Protein AF-A0A3D2CAS6-F1 (afdb_monomer_lite)

Sequence (566 aa):
PSRLSDSPPSNLPFRHQGSADLNLYKLFVEQAYARLRPGGQLGLIVPSSLYTDKGARALRQLLLNACRWRWLYGFENRNKLFDIHRSFKFCVLIAEKGGRTTSIQTAFMRRKLSDWAMCRGLLRYPARTIEAFSPASLSLLELQSTRDLEVLETLHQNGVPLGHSGPDGWALQYARELDTTNDSARFVTRQEAERNGYHPDPYGHWCRSDGASLLPLYEGRMLGALNFSAKAWMQGRGRRAVWQPVSWSDHRIQPQFFLRAADATGPKVHTGPKVAYMRIGSSTNSRTVISTYLRDVPASDSVFYFLPSHAPVETGLALTGVFSTFAYDWAVRTRLGGLNLSEFLMVETPLPRSIPHEMLRLVLALACGGPQFAREWMQLCGPGPTPWRKLWAVTPHERLRLRCMIDAIVASLFGLEKADFAWILKDCDHPCPRLAHQAFCRQLDPKGFWRIDRDKPAVLRQSVLSLAAFEALEACIQRASGQRDQGIARFCAQNHGEGWMIPEHLSLSCLGLQRTQDPRHGTETPSRKEPVRARLGPRFFEWQLEQTAEQSWTECTHHAELLRGR

Secondary structure (DSSP, 8-state):
-PPP-----TT-SSSSS-SS---HHHHHHHHHHHHPPTT-EEEEEEETHHHH-GGGHHHHHHHHHSEEEEEEEEEEGGG-SSSS-TT-EEEEEEEEESS--SEEEEEEEE--HHHHHTTTT-EEEEHHHHHHH-TTT-PPP---SHHHHHHHHHHHHSEEETT--STTS--EEEE--B-TTTTGGGEEEHHHHHHTT-EE-TTS-EE-TTS-EEEEPB-GGG-BTTBTTSEEEEE--GGG-EEEEPPTTS-----SEEEEGGGG-STTS--SEEEEE-SB--TTSS-S--EEEEES--BBTT-EEEEETT--HHHHHHHHHHHTSHHHHHHHHHH--SSB--HHHHTTSEEES---HHHHHHHHHHH--SGGGHHHHHHHT-S-SS-GGGGS--SHHHHHHHHHHHHHHHHHHTT--HHHHHHHTTTTT--HHHHH-HHHHTTS-TTSSTTTTTTS-GGGSHHHHHHHHHHHHHHHHHHTTT-HHHHHHHHHHHHHHT-----SEE-TGGGT--TT--TTS--------EE-GGGS--SS-GGGTSS-HHHHHHHHHHHHHHHHT-

Foldseek 3Di:
DDDDPPPPPPQDFDPQQADDDRDVQLRVLRVVLSPDDAQDKDKDKFFLCCQFPLRNQSVLVCQAQFKQWAEWEKEQQCVCPDPDDRRTMIIITMIGGGDGHQWYFYAYHDHDPVCVVVVPQTDTGGQVVLCQLQVNRSHDFNDRDPLSVVLLCLLSVQFDFQQDPDPLHQQWDKAAFAACPPNVVQKDFPVNLVVVQWDADQLQWTAHPVGWIWFAAQAQLLFAQLANRQWAFDDDDDPPTDIDGDALVRRHHHHRIIGGPVRCDDDRHDFAKWFKWQFFAALLDLFGTTTAIDGRGHYYRRIITIAGDVRDPLSSLQVSLLSNALSQRLQLSRSDSDRGNDPSSRSSGTFRSDDDLLLSLLSCLRNVQGLSCLQVCCVSPNFDQAQVNLSHQRAQQQNLVSSLLSNLLRCVSSVHDLVSLCVSQPLLQEALVQVVDVVNVVVDDSSHNNPACSNDHSLQGSSQQSSVLNVQLVVLCVVVVNPNVSSSVSQCPPPPNVGDHSDQWDFCVVSVHDNHDDPVDDDDDPRDTDGHSVVRDDRDDPVSVPDGSVVSSVSSVVSSVVSVVD

Radius of gyration: 26.31 Å; chains: 1; bounding box: 67×84×74 Å

pLDDT: mean 91.25, std 11.21, range [33.41, 98.88]

Structure (mmCIF, N/CA/C/O backbone):
data_AF-A0A3D2CAS6-F1
#
_entry.id   AF-A0A3D2CAS6-F1
#
loop_
_atom_site.group_PDB
_atom_site.id
_atom_site.type_symbol
_atom_site.label_atom_id
_atom_site.label_alt_id
_atom_site.label_comp_id
_atom_site.label_asym_id
_atom_site.label_entity_id
_atom_site.label_seq_id
_atom_site.pdbx_PDB_ins_code
_atom_site.Cartn_x
_atom_site.Cartn_y
_atom_site.Cartn_z
_atom_site.occupancy
_atom_site.B_iso_or_equiv
_atom_site.auth_seq_id
_atom_site.auth_comp_id
_atom_site.auth_asym_id
_atom_site.auth_atom_id
_atom_site.pdbx_PDB_model_num
ATOM 1 N N . PRO A 1 1 ? -36.286 48.619 26.824 1.00 36.38 1 PRO A N 1
ATOM 2 C CA . PRO A 1 1 ? -36.515 47.592 25.780 1.00 36.38 1 PRO A CA 1
ATOM 3 C C . PRO A 1 1 ? -35.170 47.080 25.242 1.00 36.38 1 PRO A C 1
ATOM 5 O O . PRO A 1 1 ? -34.581 47.651 24.328 1.00 36.38 1 PRO A O 1
ATOM 8 N N . SER A 1 2 ? -34.638 46.073 25.931 1.00 33.41 2 SER A N 1
ATOM 9 C CA . SER A 1 2 ? -33.373 45.399 25.644 1.00 33.41 2 SER A CA 1
ATOM 10 C C . SER A 1 2 ? -33.426 44.678 24.297 1.00 33.41 2 SER A C 1
ATOM 12 O O . SER A 1 2 ? -34.393 43.988 23.980 1.00 33.41 2 SER A O 1
ATOM 14 N N . ARG A 1 3 ? -32.368 44.861 23.501 1.00 37.22 3 ARG A N 1
ATOM 15 C CA . ARG A 1 3 ? -32.155 44.173 22.226 1.00 37.22 3 ARG A CA 1
ATOM 16 C C . ARG A 1 3 ? -31.989 42.672 22.472 1.00 37.22 3 ARG A C 1
ATOM 18 O O . ARG A 1 3 ? -31.190 42.269 23.314 1.00 37.22 3 ARG A O 1
ATOM 25 N N . LEU A 1 4 ? -32.748 41.887 21.713 1.00 42.25 4 LEU A N 1
ATOM 26 C CA . LEU A 1 4 ? -32.604 40.445 21.547 1.00 42.25 4 LEU A CA 1
ATOM 27 C C . LEU A 1 4 ? -31.160 40.110 21.151 1.00 42.25 4 LEU A C 1
ATOM 29 O O . LEU A 1 4 ? -30.659 40.593 20.136 1.00 42.25 4 LEU A O 1
ATOM 33 N N . SER A 1 5 ? -30.491 39.293 21.963 1.00 36.69 5 SER A N 1
ATOM 34 C CA . SER A 1 5 ? -29.281 38.589 21.557 1.00 36.69 5 SER A CA 1
ATOM 35 C C . SER A 1 5 ? -29.696 37.364 20.739 1.00 36.69 5 SER A C 1
ATOM 37 O O . SER A 1 5 ? -30.041 36.326 21.305 1.00 36.69 5 SER A O 1
ATOM 39 N N . ASP A 1 6 ? -29.677 37.475 19.415 1.00 41.06 6 ASP A N 1
ATOM 40 C CA . ASP A 1 6 ? -29.856 36.332 18.516 1.00 41.06 6 ASP A CA 1
ATOM 41 C C . ASP A 1 6 ? -28.564 35.502 18.444 1.00 41.06 6 ASP A C 1
ATOM 43 O O . ASP A 1 6 ? -27.825 35.507 17.461 1.00 41.06 6 ASP A O 1
ATOM 47 N N . SER A 1 7 ? -28.277 34.761 19.512 1.00 39.50 7 SER A N 1
ATOM 48 C CA . SER A 1 7 ? -27.479 33.539 19.434 1.00 39.50 7 SER A CA 1
ATOM 49 C C . SER A 1 7 ? -28.465 32.368 19.406 1.00 39.50 7 SER A C 1
ATOM 51 O O . SER A 1 7 ? -29.198 32.168 20.377 1.00 39.50 7 SER A O 1
ATOM 53 N N . PRO A 1 8 ? -28.540 31.582 18.314 1.00 39.41 8 PRO A N 1
ATOM 54 C CA . PRO A 1 8 ? -29.495 30.486 18.245 1.00 39.41 8 PRO A CA 1
ATOM 55 C C . PRO A 1 8 ? -29.211 29.490 19.380 1.00 39.41 8 PRO A C 1
ATOM 57 O O . PRO A 1 8 ? -28.035 29.211 19.645 1.00 39.41 8 PRO A O 1
ATOM 60 N N . PRO A 1 9 ? -30.240 28.923 20.039 1.00 47.69 9 PRO A N 1
ATOM 61 C CA . PRO A 1 9 ? -30.037 28.018 21.161 1.00 47.69 9 PRO A CA 1
ATOM 62 C C . PRO A 1 9 ? -29.102 26.879 20.747 1.00 47.69 9 PRO A C 1
ATOM 64 O O . PRO A 1 9 ? -29.263 26.271 19.684 1.00 47.69 9 PRO A O 1
ATOM 67 N N . SER A 1 10 ? -28.123 26.578 21.600 1.00 56.66 10 SER A N 1
ATOM 68 C CA . SER A 1 10 ? -27.051 25.592 21.383 1.00 56.66 10 SER A CA 1
ATOM 69 C C . SER A 1 10 ? -27.533 24.137 21.219 1.00 56.66 10 SER A C 1
ATOM 71 O O . SER A 1 10 ? -26.719 23.221 21.169 1.00 56.66 10 SER A O 1
ATOM 73 N N . ASN A 1 11 ? -28.848 23.919 21.118 1.00 60.84 11 ASN A N 1
ATOM 74 C CA . ASN A 1 11 ? -29.529 22.626 21.159 1.00 60.84 11 ASN A CA 1
ATOM 75 C C . ASN A 1 11 ? -30.456 22.373 19.948 1.00 60.84 11 ASN A C 1
ATOM 77 O O . ASN A 1 11 ? -31.238 21.424 19.982 1.00 60.84 11 ASN A O 1
ATOM 81 N N . LEU A 1 12 ? -30.422 23.207 18.899 1.00 71.06 12 LEU A N 1
ATOM 82 C CA . LEU A 1 12 ? -31.196 22.941 17.678 1.00 71.06 12 LEU A CA 1
ATOM 83 C C . LEU A 1 12 ? -30.644 21.693 16.954 1.00 71.06 12 LEU A C 1
ATOM 85 O O . LEU A 1 12 ? -29.450 21.683 16.640 1.00 71.06 12 LEU A O 1
ATOM 89 N N . PRO A 1 13 ? -31.473 20.661 16.690 1.00 75.06 13 PRO A N 1
ATOM 90 C CA . PRO A 1 13 ? -31.034 19.435 16.026 1.00 75.06 13 PRO A CA 1
ATOM 91 C C . PRO A 1 13 ? -30.719 19.653 14.535 1.00 75.06 13 PRO A C 1
ATOM 93 O O . PRO A 1 13 ? -31.057 20.681 13.950 1.00 75.06 13 PRO A O 1
ATOM 96 N N . PHE A 1 14 ? -30.123 18.628 13.922 1.00 82.75 14 PHE A N 1
ATOM 97 C CA . PHE A 1 14 ? -29.818 18.496 12.487 1.00 82.75 14 PHE A CA 1
ATOM 98 C C . PHE A 1 14 ? -28.677 19.375 11.937 1.00 82.75 14 PHE A C 1
ATOM 100 O O . PHE A 1 14 ? -28.626 19.670 10.746 1.00 82.75 14 PHE A O 1
ATOM 107 N N . ARG A 1 15 ? -27.711 19.746 12.781 1.00 81.44 15 ARG A N 1
ATOM 108 C CA . ARG A 1 15 ? -26.482 20.486 12.449 1.00 81.44 15 ARG A CA 1
ATOM 109 C C . ARG A 1 15 ? -25.263 19.589 12.209 1.00 81.44 15 ARG A C 1
ATOM 111 O O . ARG A 1 15 ? -24.269 20.045 11.649 1.00 81.44 15 ARG A O 1
ATOM 118 N N . HIS A 1 16 ? -25.313 18.317 12.605 1.00 79.19 16 HIS A N 1
ATOM 119 C CA . HIS A 1 16 ? -24.159 17.407 12.606 1.00 79.19 16 HIS A CA 1
ATOM 120 C C . HIS A 1 16 ? -24.227 16.308 11.529 1.00 79.19 16 HIS A C 1
ATOM 122 O O . HIS A 1 16 ? -23.574 15.269 11.638 1.00 79.19 16 HIS A O 1
ATOM 128 N N . GLN A 1 17 ? -24.983 16.553 10.456 1.00 75.00 17 GLN A N 1
ATOM 129 C CA . GLN A 1 17 ? -25.288 15.576 9.402 1.00 75.00 17 GLN A CA 1
ATOM 130 C C . GLN A 1 17 ? -24.211 15.453 8.309 1.00 75.00 17 GLN A C 1
ATOM 132 O O . GLN A 1 17 ? -24.213 14.476 7.556 1.00 75.00 17 GLN A O 1
ATOM 137 N N . GLY A 1 18 ? -23.265 16.396 8.243 1.00 69.69 18 GLY A N 1
ATOM 138 C CA . GLY A 1 18 ? -22.235 16.452 7.199 1.00 69.69 18 GLY A CA 1
ATOM 139 C C . GLY A 1 18 ? -22.773 16.915 5.836 1.00 69.69 18 GLY A C 1
ATOM 140 O O . GLY A 1 18 ? -23.964 17.155 5.683 1.00 69.69 18 GLY A O 1
ATOM 141 N N . SER A 1 19 ? -21.883 17.052 4.849 1.00 62.25 19 SER A N 1
ATOM 142 C CA . SER A 1 19 ? -22.183 17.598 3.510 1.00 62.25 19 SER A CA 1
ATOM 143 C C . SER A 1 19 ? -22.492 16.547 2.428 1.00 62.25 19 SER A C 1
ATOM 145 O O . SER A 1 19 ? -22.633 16.898 1.262 1.00 62.25 19 SER A O 1
ATOM 147 N N . ALA A 1 20 ? -22.556 15.264 2.793 1.00 64.31 20 ALA A N 1
ATOM 148 C CA . ALA A 1 20 ? -22.831 14.142 1.885 1.00 64.31 20 ALA A CA 1
ATOM 149 C C . ALA A 1 20 ? -24.268 13.612 2.059 1.00 64.31 20 ALA A C 1
ATOM 151 O O . ALA A 1 20 ? -25.010 14.135 2.890 1.00 64.31 20 ALA A O 1
ATOM 152 N N . ASP A 1 21 ? -24.623 12.538 1.339 1.00 69.19 21 ASP A N 1
ATOM 153 C CA . ASP A 1 21 ? -25.944 11.891 1.380 1.00 69.19 21 ASP A CA 1
ATOM 154 C C . ASP A 1 21 ? -26.545 11.815 2.795 1.00 69.19 21 ASP A C 1
ATOM 156 O O . ASP A 1 21 ? -25.902 11.424 3.790 1.00 69.19 21 ASP A O 1
ATOM 160 N N . LEU A 1 22 ? -27.815 12.213 2.888 1.00 79.12 22 LEU A N 1
ATOM 161 C CA . LEU A 1 22 ? -28.551 12.304 4.140 1.00 79.12 22 LEU A CA 1
ATOM 162 C C . LEU A 1 22 ? -28.952 10.902 4.621 1.00 79.12 22 LEU A C 1
ATOM 164 O O . LEU A 1 22 ? -30.041 10.406 4.354 1.00 79.12 22 LEU A O 1
ATOM 168 N N . ASN A 1 23 ? -28.048 10.241 5.340 1.00 85.44 23 ASN A N 1
ATOM 169 C CA . ASN A 1 23 ? -28.339 8.950 5.953 1.00 85.44 23 ASN A CA 1
ATOM 170 C C . ASN A 1 23 ? -29.124 9.134 7.266 1.00 85.44 23 ASN A C 1
ATOM 172 O O . ASN A 1 23 ? -28.604 9.727 8.215 1.00 85.44 23 ASN A O 1
ATOM 176 N N . LEU A 1 24 ? -30.355 8.608 7.329 1.00 91.06 24 LEU A N 1
ATOM 177 C CA . LEU A 1 24 ? -31.320 8.860 8.410 1.00 91.06 24 LEU A CA 1
ATOM 178 C C . LEU A 1 24 ? -30.787 8.543 9.812 1.00 91.06 24 LEU A C 1
ATOM 180 O O . LEU A 1 24 ? -31.137 9.246 10.756 1.00 91.06 24 LEU A O 1
ATOM 184 N N . TYR A 1 25 ? -29.914 7.540 9.978 1.00 93.06 25 TYR A N 1
ATOM 185 C CA . TYR A 1 25 ? -29.381 7.212 11.310 1.00 93.06 25 TYR A CA 1
ATOM 186 C C . TYR A 1 25 ? -28.674 8.412 11.956 1.00 93.06 25 TYR A C 1
ATOM 188 O O . TYR A 1 25 ? -28.748 8.587 13.171 1.00 93.06 25 TYR A O 1
ATOM 196 N N . LYS A 1 26 ? -28.016 9.260 11.152 1.00 93.50 26 LYS A N 1
ATOM 197 C CA . LYS A 1 26 ? -27.322 10.452 11.643 1.00 93.50 26 LYS A CA 1
ATOM 198 C C . LYS A 1 26 ? -28.324 11.446 12.251 1.00 93.50 26 LYS A C 1
ATOM 200 O O . LYS A 1 26 ? -28.030 12.039 13.289 1.00 93.50 26 LYS A O 1
ATOM 205 N N . LEU A 1 27 ? -29.519 11.580 11.661 1.00 92.81 27 LEU A N 1
ATOM 206 C CA . LEU A 1 27 ? -30.610 12.424 12.171 1.00 92.81 27 LEU A CA 1
ATOM 207 C C . LEU A 1 27 ? -31.126 11.895 13.509 1.00 92.81 27 LEU A C 1
ATOM 209 O O . LEU A 1 27 ? -31.296 12.667 14.447 1.00 92.81 27 LEU A O 1
ATOM 213 N N . PHE A 1 28 ? -31.323 10.579 13.623 1.00 94.31 28 PHE A N 1
ATOM 214 C CA . PHE A 1 28 ? -31.804 9.954 14.857 1.00 94.31 28 PHE A CA 1
ATOM 215 C C . PHE A 1 28 ? -30.814 10.091 16.018 1.00 94.31 28 PHE A C 1
ATOM 217 O O . PHE A 1 28 ? -31.233 10.405 17.131 1.00 94.31 28 PHE A O 1
ATOM 224 N N . VAL A 1 29 ? -29.510 9.902 15.778 1.00 95.25 29 VAL A N 1
ATOM 225 C CA . VAL A 1 29 ? -28.492 10.073 16.832 1.00 95.25 29 VAL A CA 1
ATOM 226 C C . VAL A 1 29 ? -28.453 11.521 17.315 1.00 95.25 29 VAL A C 1
ATOM 228 O O . VAL A 1 29 ? -28.446 11.768 18.521 1.00 95.25 29 VAL A O 1
ATOM 231 N N . GLU A 1 30 ? -28.460 12.482 16.392 1.00 94.69 30 GLU A N 1
ATOM 232 C CA . GLU A 1 30 ? -28.442 13.896 16.757 1.00 94.69 30 GLU A CA 1
ATOM 233 C C . GLU A 1 30 ? -29.726 14.320 17.484 1.00 94.69 30 GLU A C 1
ATOM 235 O O . GLU A 1 30 ? -29.661 15.016 18.496 1.00 94.69 30 GLU A O 1
ATOM 240 N N . GLN A 1 31 ? -30.888 13.849 17.027 1.00 94.62 31 GLN A N 1
ATOM 241 C CA . GLN A 1 31 ? -32.163 14.127 17.680 1.00 94.62 31 GLN A CA 1
ATOM 242 C C . GLN A 1 31 ? -32.217 13.539 19.094 1.00 94.62 31 GLN A C 1
ATOM 244 O O . GLN A 1 31 ? -32.688 14.207 20.017 1.00 94.62 31 GLN A O 1
ATOM 249 N N . ALA A 1 32 ? -31.707 12.319 19.289 1.00 95.31 32 ALA A N 1
ATOM 250 C CA . ALA A 1 32 ? -31.596 11.719 20.614 1.00 95.31 32 ALA A CA 1
ATOM 251 C C . ALA A 1 32 ? -30.722 12.586 21.533 1.00 95.31 32 ALA A C 1
ATOM 253 O O . ALA A 1 32 ? -31.143 12.919 22.637 1.00 95.31 32 ALA A O 1
ATOM 254 N N . TYR A 1 33 ? -29.555 13.034 21.058 1.00 95.56 33 TYR A N 1
ATOM 255 C CA . TYR A 1 33 ? -28.693 13.949 21.810 1.00 95.56 33 TYR A CA 1
ATOM 256 C C . TYR A 1 33 ? -29.391 15.276 22.157 1.00 95.56 33 TYR A C 1
ATOM 258 O O . TYR A 1 33 ? -29.322 15.738 23.301 1.00 95.56 33 TYR A O 1
ATOM 266 N N . ALA A 1 34 ? -30.084 15.895 21.198 1.00 94.44 34 ALA A N 1
ATOM 267 C CA . ALA A 1 34 ? -30.767 17.173 21.398 1.00 94.44 34 ALA A CA 1
ATOM 268 C C . ALA A 1 34 ? -31.857 17.080 22.480 1.00 94.44 34 ALA A C 1
ATOM 270 O O . ALA A 1 34 ? -31.980 17.978 23.313 1.00 94.44 34 ALA A O 1
ATOM 271 N N . ARG A 1 35 ? -32.592 15.960 22.523 1.00 95.06 35 ARG A N 1
ATOM 272 C CA . ARG A 1 35 ? -33.677 15.713 23.488 1.00 95.06 35 ARG A CA 1
ATOM 273 C C . ARG A 1 35 ? -33.204 15.410 24.909 1.00 95.06 35 ARG A C 1
ATOM 275 O O . ARG A 1 35 ? -33.990 15.555 25.842 1.00 95.06 35 ARG A O 1
ATOM 282 N N . LEU A 1 36 ? -31.951 15.003 25.101 1.00 96.12 36 LEU A N 1
ATOM 283 C CA . LEU A 1 36 ? -31.423 14.729 26.435 1.00 96.12 36 LEU A CA 1
ATOM 284 C C . LEU A 1 36 ? -31.196 16.016 27.240 1.00 96.12 36 LEU A C 1
ATOM 286 O O . LEU A 1 36 ? -30.653 17.007 26.736 1.00 96.12 36 LEU A O 1
ATOM 290 N N . ARG A 1 37 ? -31.523 15.956 28.537 1.00 95.25 37 ARG A N 1
ATOM 291 C CA . ARG A 1 37 ? -30.984 16.881 29.547 1.00 95.25 37 ARG A CA 1
ATOM 292 C C . ARG A 1 37 ? -29.480 16.622 29.765 1.00 95.25 37 ARG A C 1
ATOM 294 O O . ARG A 1 37 ? -29.030 15.504 29.500 1.00 95.25 37 ARG A O 1
ATOM 301 N N . PRO A 1 38 ? -28.693 17.592 30.265 1.00 95.31 38 PRO A N 1
ATOM 302 C CA . PRO A 1 38 ? -27.325 17.331 30.724 1.00 95.31 38 PRO A CA 1
ATOM 303 C C . PRO A 1 38 ? -27.273 16.153 31.714 1.00 95.31 38 PRO A C 1
ATOM 305 O O . PRO A 1 38 ? -28.147 16.033 32.571 1.00 95.31 38 PRO A O 1
ATOM 308 N N . GLY A 1 39 ? -26.300 15.251 31.559 1.00 96.00 39 GLY A N 1
ATOM 309 C CA . GLY A 1 39 ? -26.202 13.995 32.319 1.00 96.00 39 GLY A CA 1
ATOM 310 C C . GLY A 1 39 ? -27.178 12.892 31.879 1.00 96.00 39 GLY A C 1
ATOM 311 O O . GLY A 1 39 ? -27.105 11.772 32.377 1.00 96.00 39 GLY A O 1
ATOM 312 N N . GLY A 1 40 ? -28.092 13.171 30.943 1.00 97.50 40 GLY A N 1
ATOM 313 C CA . GLY A 1 40 ? -28.930 12.153 30.313 1.00 97.50 40 GLY A CA 1
ATOM 314 C C . GLY A 1 40 ? -28.112 11.223 29.413 1.00 97.50 40 GLY A C 1
ATOM 315 O O . GLY A 1 40 ? -27.091 11.631 28.860 1.00 97.50 40 GLY A O 1
ATOM 316 N N . GLN A 1 41 ? -28.563 9.981 29.240 1.00 97.06 41 GLN A N 1
ATOM 317 C CA . GLN A 1 41 ? -27.864 8.964 28.449 1.00 97.06 41 GLN A CA 1
ATOM 318 C C . GLN A 1 41 ? -28.677 8.547 27.222 1.00 97.06 41 GLN A C 1
ATOM 320 O O . GLN A 1 41 ? -29.898 8.428 27.295 1.00 97.06 41 GLN A O 1
ATOM 325 N N . LEU A 1 42 ? -27.989 8.298 26.107 1.00 96.12 42 LEU A N 1
ATOM 326 C CA . LEU A 1 42 ? -28.545 7.646 24.923 1.00 96.12 42 LEU A CA 1
ATOM 327 C C . LEU A 1 42 ? -27.882 6.286 24.708 1.00 96.12 42 LEU A C 1
ATOM 329 O O . LEU A 1 42 ? -26.669 6.140 24.871 1.00 96.12 42 LEU A O 1
ATOM 333 N N . GLY A 1 43 ? -28.696 5.314 24.307 1.00 97.12 43 GLY A N 1
ATOM 334 C CA . GLY A 1 43 ? -28.284 3.994 23.849 1.00 97.12 43 GLY A CA 1
ATOM 335 C C . GLY A 1 43 ? -28.963 3.708 22.515 1.00 97.12 43 GLY A C 1
ATOM 336 O O . GLY A 1 43 ? -30.188 3.665 22.468 1.00 97.12 43 GLY A O 1
ATOM 337 N N . LEU A 1 44 ? -28.200 3.561 21.432 1.00 97.31 44 LEU A N 1
ATOM 338 C CA . LEU A 1 44 ? -28.746 3.376 20.083 1.00 97.31 44 LEU A CA 1
ATOM 339 C C . LEU A 1 44 ? -28.015 2.263 19.334 1.00 97.31 44 LEU A C 1
ATOM 341 O O . LEU A 1 44 ? -26.798 2.125 19.451 1.00 97.31 44 LEU A O 1
ATOM 345 N N . ILE A 1 45 ? -28.755 1.514 18.515 1.00 96.81 45 ILE A N 1
ATOM 346 C CA . ILE A 1 45 ? -28.190 0.614 17.505 1.00 96.81 45 ILE A CA 1
ATOM 347 C C . ILE A 1 45 ? -28.214 1.347 16.168 1.00 96.81 45 ILE A C 1
ATOM 349 O O . ILE A 1 45 ? -29.279 1.753 15.705 1.00 96.81 45 ILE A O 1
ATOM 353 N N . VAL A 1 46 ? -27.049 1.530 15.550 1.00 96.44 46 VAL A N 1
ATOM 354 C CA . VAL A 1 46 ? -26.907 2.283 14.294 1.00 96.44 46 VAL A CA 1
ATOM 355 C C . VAL A 1 46 ? -25.949 1.588 13.324 1.00 96.44 46 VAL A C 1
ATOM 357 O O . VAL A 1 46 ? -25.162 0.741 13.745 1.00 96.44 46 VAL A O 1
ATOM 360 N N . PRO A 1 47 ? -25.975 1.911 12.020 1.00 95.06 47 PRO A N 1
ATOM 361 C CA . PRO A 1 47 ? -24.997 1.397 11.063 1.00 95.06 47 PRO A CA 1
ATOM 362 C C . PRO A 1 47 ? -23.547 1.727 11.449 1.00 95.06 47 PRO A C 1
ATOM 364 O O . PRO A 1 47 ? -23.262 2.787 12.013 1.00 95.06 47 PRO A O 1
ATOM 367 N N . SER A 1 48 ? -22.602 0.861 11.060 1.00 93.56 48 SER A N 1
ATOM 368 C CA . SER A 1 48 ? -21.160 1.075 11.289 1.00 93.56 48 SER A CA 1
ATOM 369 C C . SER A 1 48 ? -20.609 2.350 10.647 1.00 93.56 48 SER A C 1
ATOM 371 O O . SER A 1 48 ? -19.552 2.842 11.048 1.00 93.56 48 SER A O 1
ATOM 373 N N . SER A 1 49 ? -21.333 2.904 9.672 1.00 91.25 49 SER A N 1
ATOM 374 C CA . SER A 1 49 ? -21.082 4.214 9.071 1.00 91.25 49 SER A CA 1
ATOM 375 C C . SER A 1 49 ? -20.862 5.319 10.107 1.00 91.25 49 SER A C 1
ATOM 377 O O . SER A 1 49 ? -20.093 6.238 9.840 1.00 91.25 49 SER A O 1
ATOM 379 N N . LEU A 1 50 ? -21.447 5.218 11.316 1.00 94.44 50 LEU A N 1
ATOM 380 C CA . LEU A 1 50 ? -21.177 6.148 12.421 1.00 94.44 50 LEU A CA 1
ATOM 381 C C . LEU A 1 50 ? -19.677 6.284 12.716 1.00 94.44 50 LEU A C 1
ATOM 383 O O . LEU A 1 50 ? -19.205 7.394 12.946 1.00 94.44 50 LEU A O 1
ATOM 387 N N . TYR A 1 51 ? -18.940 5.171 12.737 1.00 93.44 51 TYR A N 1
ATOM 388 C CA . TYR A 1 51 ? -17.539 5.157 13.147 1.00 93.44 51 TYR A CA 1
ATOM 389 C C . TYR A 1 51 ? -16.548 5.089 11.978 1.00 93.44 51 TYR A C 1
ATOM 391 O O . TYR A 1 51 ? -15.378 5.400 12.192 1.00 93.44 51 TYR A O 1
ATOM 399 N N . THR A 1 52 ? -17.002 4.793 10.754 1.00 89.81 52 THR A N 1
ATOM 400 C CA . THR A 1 52 ? -16.147 4.606 9.560 1.00 89.81 52 THR A CA 1
ATOM 401 C C . THR A 1 52 ? -16.273 5.704 8.504 1.00 89.81 52 THR A C 1
ATOM 403 O O . THR A 1 52 ? -15.260 6.120 7.947 1.00 89.81 52 THR A O 1
ATOM 406 N N . ASP A 1 53 ? -17.471 6.219 8.227 1.00 88.62 53 ASP A N 1
ATOM 407 C CA . ASP A 1 53 ? -17.683 7.054 7.040 1.00 88.62 53 ASP A CA 1
ATOM 408 C C . ASP A 1 53 ? -17.261 8.508 7.268 1.00 88.62 53 ASP A C 1
ATOM 410 O O . ASP A 1 53 ? -17.542 9.104 8.309 1.00 88.62 53 ASP A O 1
ATOM 414 N N . LYS A 1 54 ? -16.654 9.144 6.256 1.00 87.31 54 LYS A N 1
ATOM 415 C CA . LYS A 1 54 ? -16.291 10.576 6.304 1.00 87.31 54 LYS A CA 1
ATOM 416 C C . LYS A 1 54 ? -17.499 11.470 6.627 1.00 87.31 54 LYS A C 1
ATOM 418 O O . LYS A 1 54 ? -17.369 12.430 7.383 1.00 87.31 54 LYS A O 1
ATOM 423 N N . GLY A 1 55 ? -18.681 11.124 6.111 1.00 89.12 55 GLY A N 1
ATOM 424 C CA . GLY A 1 55 ? -19.921 11.879 6.319 1.00 89.12 55 GLY A CA 1
ATOM 425 C C . GLY A 1 55 ? -20.401 11.947 7.776 1.00 89.12 55 GLY A C 1
ATOM 426 O O . GLY A 1 55 ? -21.184 12.831 8.103 1.00 89.12 55 GLY A O 1
ATOM 427 N N . ALA A 1 56 ? -19.918 11.069 8.663 1.00 92.25 56 ALA A N 1
ATOM 428 C CA . ALA A 1 56 ? -20.273 11.062 10.085 1.00 92.25 56 ALA A CA 1
ATOM 429 C C . ALA A 1 56 ? -19.333 11.913 10.963 1.00 92.25 56 ALA A C 1
ATOM 431 O O . ALA A 1 56 ? -19.502 11.958 12.182 1.00 92.25 56 ALA A O 1
ATOM 432 N N . ARG A 1 57 ? -18.344 12.605 10.375 1.00 93.75 57 ARG A N 1
ATOM 433 C CA . ARG A 1 57 ? -17.328 13.383 11.108 1.00 93.75 57 ARG A CA 1
ATOM 434 C C . ARG A 1 57 ? -17.928 14.339 12.144 1.00 93.75 57 ARG A C 1
ATOM 436 O O . ARG A 1 57 ? -17.494 14.332 13.291 1.00 93.75 57 ARG A O 1
ATOM 443 N N . ALA A 1 58 ? -18.896 15.167 11.748 1.00 93.94 58 ALA A N 1
ATOM 444 C CA . ALA A 1 58 ? -19.481 16.174 12.638 1.00 93.94 58 ALA A CA 1
ATOM 445 C C . ALA A 1 58 ? -20.182 15.533 13.847 1.00 93.94 58 ALA A C 1
ATOM 447 O O . ALA A 1 58 ? -20.048 16.017 14.969 1.00 93.94 58 ALA A O 1
ATOM 448 N N . LEU A 1 59 ? -20.852 14.401 13.631 1.00 94.75 59 LEU A N 1
ATOM 449 C CA . LEU A 1 59 ? -21.486 13.627 14.691 1.00 94.75 59 LEU A CA 1
ATOM 450 C C . LEU A 1 59 ? -20.455 12.999 15.640 1.00 94.75 59 LEU A C 1
ATOM 452 O O . LEU A 1 59 ? -20.627 13.043 16.855 1.00 94.75 59 LEU A O 1
ATOM 456 N N . ARG A 1 60 ? -19.341 12.474 15.113 1.00 96.62 60 ARG A N 1
ATOM 457 C CA . ARG A 1 60 ? -18.229 11.989 15.948 1.00 96.62 60 ARG A CA 1
ATOM 458 C C . ARG A 1 60 ? -17.616 13.114 16.778 1.00 96.62 60 ARG A C 1
ATOM 460 O O . ARG A 1 60 ? -17.363 12.913 17.958 1.00 96.62 60 ARG A O 1
ATOM 467 N N . GLN A 1 61 ? -17.453 14.307 16.206 1.00 96.69 61 GLN A N 1
ATOM 468 C CA . GLN A 1 61 ? -16.969 15.471 16.951 1.00 96.69 61 GLN A CA 1
ATOM 469 C C . GLN A 1 61 ? -17.900 15.835 18.116 1.00 96.69 61 GLN A C 1
ATOM 471 O O . GLN A 1 61 ? -17.413 16.091 19.215 1.00 96.69 61 GLN A O 1
ATOM 476 N N . LEU A 1 62 ? -19.221 15.826 17.894 1.00 96.19 62 LEU A N 1
ATOM 477 C CA . LEU A 1 62 ? -20.221 16.045 18.944 1.00 96.19 62 LEU A CA 1
ATOM 478 C C . LEU A 1 62 ? -20.068 15.020 20.079 1.00 96.19 62 LEU A C 1
ATOM 480 O O . LEU A 1 62 ? -19.986 15.394 21.250 1.00 96.19 62 LEU A O 1
ATOM 484 N N . LEU A 1 63 ? -19.985 13.733 19.731 1.00 97.19 63 LEU A N 1
ATOM 485 C CA . LEU A 1 63 ? -19.828 12.651 20.705 1.00 97.19 63 LEU A CA 1
ATOM 486 C C . LEU A 1 63 ? -18.501 12.749 21.475 1.00 97.19 63 LEU A C 1
ATOM 488 O O . LEU A 1 63 ? -18.457 12.463 22.668 1.00 97.19 63 LEU A O 1
ATOM 492 N N . LEU A 1 64 ? -17.421 13.184 20.827 1.00 97.38 64 LEU A N 1
ATOM 493 C CA . LEU A 1 64 ? -16.118 13.330 21.472 1.00 97.38 64 LEU A CA 1
ATOM 494 C C . LEU A 1 64 ? -16.054 14.555 22.396 1.00 97.38 64 LEU A C 1
ATOM 496 O O . LEU A 1 64 ? -15.552 14.452 23.515 1.00 97.38 64 LEU A O 1
ATOM 500 N N . ASN A 1 65 ? -16.587 15.699 21.962 1.00 97.31 65 ASN A N 1
ATOM 501 C CA . ASN A 1 65 ? -16.370 16.979 22.645 1.00 97.31 65 ASN A CA 1
ATOM 502 C C . ASN A 1 65 ? -17.461 17.360 23.643 1.00 97.31 65 ASN A C 1
ATOM 504 O O . ASN A 1 65 ? -17.185 18.146 24.542 1.00 97.31 65 ASN A O 1
ATOM 508 N N . ALA A 1 66 ? -18.681 16.855 23.459 1.00 96.75 66 ALA A N 1
ATOM 509 C CA . ALA A 1 66 ? -19.855 17.278 24.222 1.00 96.75 66 ALA A CA 1
ATOM 510 C C . ALA A 1 66 ? -20.622 16.103 24.848 1.00 96.75 66 ALA A C 1
ATOM 512 O O . ALA A 1 66 ? -21.768 16.264 25.284 1.00 96.75 66 ALA A O 1
ATOM 513 N N . CYS A 1 67 ? -20.004 14.920 24.871 1.00 97.75 67 CYS A N 1
ATOM 514 C CA . CYS A 1 67 ? -20.510 13.738 25.553 1.00 97.75 67 CYS A CA 1
ATOM 515 C C . CYS A 1 67 ? -19.388 13.032 26.319 1.00 97.75 67 CYS A C 1
ATOM 517 O O . CYS A 1 67 ? -18.203 13.200 26.026 1.00 97.75 67 CYS A O 1
ATOM 519 N N . ARG A 1 68 ? -19.784 12.143 27.230 1.00 98.19 68 ARG A N 1
ATOM 520 C CA . ARG A 1 68 ? -18.975 11.000 27.659 1.00 98.19 68 ARG A CA 1
ATOM 521 C C . ARG A 1 68 ? -19.418 9.787 26.843 1.00 98.19 68 ARG A C 1
ATOM 523 O O . ARG A 1 68 ? -20.369 9.096 27.210 1.00 98.19 68 ARG A O 1
ATOM 530 N N . TRP A 1 69 ? -18.768 9.548 25.708 1.00 97.81 69 TRP A N 1
ATOM 531 C CA . TRP A 1 69 ? -19.007 8.378 24.865 1.00 97.81 69 TRP A CA 1
ATOM 532 C C . TRP A 1 69 ? -18.412 7.141 25.543 1.00 97.81 69 TRP A C 1
ATOM 534 O O . TRP A 1 69 ? -17.201 6.945 25.573 1.00 97.81 69 TRP A O 1
ATOM 544 N N . ARG A 1 70 ? -19.278 6.317 26.143 1.00 96.69 70 ARG A N 1
ATOM 545 C CA . ARG A 1 70 ? -18.863 5.190 26.988 1.00 96.69 70 ARG A CA 1
ATOM 546 C C . ARG A 1 70 ? -18.601 3.934 26.171 1.00 96.69 70 ARG A C 1
ATOM 548 O O . ARG A 1 70 ? -17.572 3.305 26.388 1.00 96.69 70 ARG A O 1
ATOM 555 N N . TRP A 1 71 ? -19.497 3.589 25.242 1.00 96.31 71 TRP A N 1
ATOM 556 C CA . TRP A 1 71 ? -19.406 2.348 24.468 1.00 96.31 71 TRP A CA 1
ATOM 557 C C . TRP A 1 71 ? -19.592 2.561 22.971 1.00 96.31 71 TRP A C 1
ATOM 559 O O . TRP A 1 71 ? -20.492 3.286 22.535 1.00 96.31 71 TRP A O 1
ATOM 569 N N . LEU A 1 72 ? -18.771 1.858 22.196 1.00 96.75 72 LEU A N 1
ATOM 570 C CA . LEU A 1 72 ? -18.970 1.623 20.773 1.00 96.75 72 LEU A CA 1
ATOM 571 C C . LEU A 1 72 ? -18.676 0.158 20.462 1.00 96.75 72 LEU A C 1
ATOM 573 O O . LEU A 1 72 ? -17.521 -0.254 20.424 1.00 96.75 72 LEU A O 1
ATOM 577 N N . TYR A 1 73 ? -19.710 -0.629 20.196 1.00 95.75 73 TYR A N 1
ATOM 578 C CA . TYR A 1 73 ? -19.536 -2.068 20.012 1.00 95.75 73 TYR A CA 1
ATOM 579 C C . TYR A 1 73 ? -20.094 -2.530 18.685 1.00 95.75 73 TYR A C 1
ATOM 581 O O . TYR A 1 73 ? -21.305 -2.539 18.476 1.00 95.75 73 TYR A O 1
ATOM 589 N N . GLY A 1 74 ? -19.183 -2.856 17.775 1.00 94.56 74 GLY A N 1
ATOM 590 C CA . GLY A 1 74 ? -19.443 -3.208 16.392 1.00 94.56 74 GLY A CA 1
ATOM 591 C C . GLY A 1 74 ? -19.693 -4.700 16.194 1.00 94.56 74 GLY A C 1
ATOM 592 O O . GLY A 1 74 ? -18.869 -5.551 16.544 1.00 94.56 74 GLY A O 1
ATOM 593 N N . PHE A 1 75 ? -20.807 -4.997 15.536 1.00 93.62 75 PHE A N 1
ATOM 594 C CA . PHE A 1 75 ? -21.197 -6.321 15.086 1.00 93.62 75 PHE A CA 1
ATOM 595 C C . PHE A 1 75 ? -21.081 -6.450 13.567 1.00 93.62 75 PHE A C 1
ATOM 597 O O . PHE A 1 75 ? -21.394 -5.530 12.812 1.00 93.62 75 PHE A O 1
ATOM 604 N N . GLU A 1 76 ? -20.691 -7.640 13.119 1.00 92.25 76 GLU A N 1
ATOM 605 C CA . GLU A 1 76 ? -20.892 -8.113 11.750 1.00 92.25 76 GLU A CA 1
ATOM 606 C C . GLU A 1 76 ? -22.129 -9.022 11.740 1.00 92.25 76 GLU A C 1
ATOM 608 O O . GLU A 1 76 ? -22.176 -10.006 12.484 1.00 92.25 76 GLU A O 1
ATOM 613 N N . ASN A 1 77 ? -23.110 -8.756 10.870 1.00 93.00 77 ASN A N 1
ATOM 614 C CA . ASN A 1 77 ? -24.374 -9.503 10.812 1.00 93.00 77 ASN A CA 1
ATOM 615 C C . ASN A 1 77 ? -24.247 -10.929 10.228 1.00 93.00 77 ASN A C 1
ATOM 617 O O . ASN A 1 77 ? -25.182 -11.483 9.649 1.00 93.00 77 ASN A O 1
ATOM 621 N N . ARG A 1 78 ? -23.081 -11.565 10.364 1.00 89.19 78 ARG A N 1
ATOM 622 C CA . ARG A 1 78 ? -22.780 -12.864 9.755 1.00 89.19 78 ARG A CA 1
ATOM 623 C C . ARG A 1 78 ? -23.687 -13.979 10.271 1.00 89.19 78 ARG A C 1
ATOM 625 O O . ARG A 1 78 ? -24.019 -14.884 9.512 1.00 89.19 78 ARG A O 1
ATOM 632 N N . ASN A 1 79 ? -24.089 -13.883 11.536 1.00 91.25 79 ASN A N 1
ATOM 633 C CA . ASN A 1 79 ? -24.99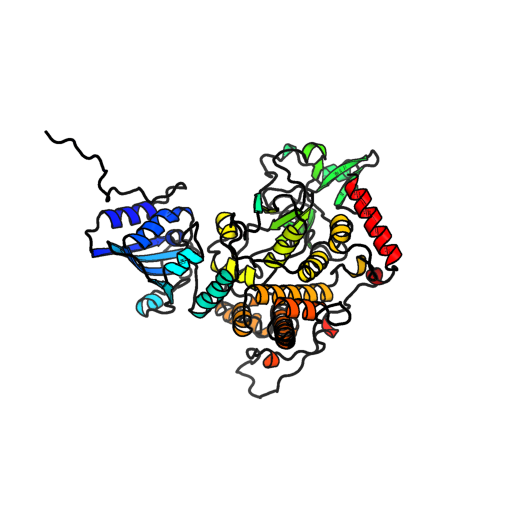8 -14.820 12.195 1.00 91.25 79 ASN A CA 1
ATOM 634 C C . ASN A 1 79 ? -26.477 -14.412 12.062 1.00 91.25 79 ASN A C 1
ATOM 636 O O . ASN A 1 79 ? -27.306 -14.995 12.747 1.00 91.25 79 ASN A O 1
ATOM 640 N N . LYS A 1 80 ? -26.798 -13.417 11.216 1.00 92.31 80 LYS A N 1
ATOM 641 C CA . LYS A 1 80 ? -28.155 -12.883 11.017 1.00 92.31 80 LYS A CA 1
ATOM 642 C C . LYS A 1 80 ? -28.862 -12.510 12.331 1.00 92.31 80 LYS A C 1
ATOM 644 O O . LYS A 1 80 ? -29.975 -12.948 12.590 1.00 92.31 80 LYS A O 1
ATOM 649 N N . LEU A 1 81 ? -28.208 -11.687 13.158 1.00 91.56 81 LEU A N 1
ATOM 650 C CA . LEU A 1 81 ? -28.850 -11.084 14.338 1.00 91.56 81 LEU A CA 1
ATOM 651 C C . LEU A 1 81 ? -30.050 -10.215 13.932 1.00 91.56 81 LEU A C 1
ATOM 653 O O . LEU A 1 81 ? -31.030 -10.135 14.662 1.00 91.56 81 LEU A O 1
ATOM 657 N N . PHE A 1 82 ? -29.965 -9.606 12.750 1.00 93.38 82 PHE A N 1
ATOM 658 C CA . PHE A 1 82 ? -31.077 -8.972 12.052 1.00 93.38 82 PHE A CA 1
ATOM 659 C C . PHE A 1 82 ? -31.285 -9.642 10.690 1.00 93.38 82 PHE A C 1
ATOM 661 O O . PHE A 1 82 ? -30.315 -10.105 10.075 1.00 93.38 82 PHE A O 1
ATOM 668 N N . ASP A 1 83 ? -32.521 -9.633 10.183 1.00 94.31 83 ASP A N 1
ATOM 669 C CA . ASP A 1 83 ? -32.853 -10.130 8.840 1.00 94.31 83 ASP A CA 1
ATOM 670 C C . ASP A 1 83 ? -32.487 -9.112 7.745 1.00 94.31 83 ASP A C 1
ATOM 672 O O . ASP A 1 83 ? -33.313 -8.537 7.046 1.00 94.31 83 ASP A O 1
ATOM 676 N N . ILE A 1 84 ? -31.190 -8.830 7.657 1.00 92.62 84 ILE A N 1
ATOM 677 C CA . ILE A 1 84 ? -30.560 -7.945 6.676 1.00 92.62 84 ILE A CA 1
ATOM 678 C C . ILE A 1 84 ? -29.329 -8.643 6.094 1.00 92.62 84 ILE A C 1
ATOM 680 O O . ILE A 1 84 ? -28.943 -9.739 6.514 1.00 92.62 84 ILE A O 1
ATOM 684 N N . HIS A 1 85 ? -28.661 -8.004 5.131 1.00 91.06 85 HIS A N 1
ATOM 685 C CA . HIS A 1 85 ? -27.490 -8.589 4.483 1.00 91.06 85 HIS A CA 1
ATOM 686 C C . HIS A 1 85 ? -26.430 -9.050 5.507 1.00 91.06 85 HIS A C 1
ATOM 688 O O . HIS A 1 85 ? -26.043 -8.306 6.407 1.00 91.06 85 HIS A O 1
ATOM 694 N N . ARG A 1 86 ? -25.917 -10.280 5.359 1.00 90.94 86 ARG A N 1
ATOM 695 C CA . ARG A 1 86 ? -25.005 -10.920 6.336 1.00 90.94 86 ARG A CA 1
ATOM 696 C C . ARG A 1 86 ? -23.687 -10.171 6.568 1.00 90.94 86 ARG A C 1
ATOM 698 O O . ARG A 1 86 ? -23.027 -10.367 7.578 1.00 90.94 86 ARG A O 1
ATOM 705 N N . SER A 1 87 ? -23.268 -9.366 5.596 1.00 85.56 87 SER A N 1
ATOM 706 C CA . SER A 1 87 ? -22.042 -8.560 5.679 1.00 85.56 87 SER A CA 1
ATOM 707 C C . SER A 1 87 ? -22.310 -7.138 6.166 1.00 85.56 87 SER A C 1
ATOM 709 O O . SER A 1 87 ? -21.375 -6.349 6.250 1.00 85.56 87 SER A O 1
ATOM 711 N N . PHE A 1 88 ? -23.571 -6.793 6.446 1.00 90.44 88 PHE A N 1
ATOM 712 C CA . PHE A 1 88 ? -23.907 -5.505 7.029 1.00 90.44 88 PHE A CA 1
ATOM 713 C C . PHE A 1 88 ? -23.309 -5.410 8.433 1.00 90.44 88 PHE A C 1
ATOM 715 O O . PHE A 1 88 ? -23.342 -6.377 9.202 1.00 90.44 88 PHE A O 1
ATOM 722 N N . LYS A 1 89 ? -22.754 -4.245 8.757 1.00 93.38 89 LYS A N 1
ATOM 723 C CA . LYS A 1 89 ? -22.163 -3.960 10.059 1.00 93.38 89 LYS A CA 1
ATOM 724 C C . LYS A 1 89 ? -22.975 -2.880 10.763 1.00 93.38 89 LYS A C 1
ATOM 726 O O . LYS A 1 89 ? -23.383 -1.889 10.160 1.00 93.38 89 LYS A O 1
ATOM 731 N N . PHE A 1 90 ? -23.188 -3.073 12.053 1.00 95.12 90 PHE A N 1
ATOM 732 C CA . PHE A 1 90 ? -23.902 -2.141 12.920 1.00 95.12 90 PHE A CA 1
ATOM 733 C C . PHE A 1 90 ? -23.181 -2.052 14.259 1.00 95.12 90 PHE A C 1
ATOM 735 O O . PHE A 1 90 ? -22.340 -2.893 14.571 1.00 95.12 90 PHE A O 1
ATOM 742 N N . CYS A 1 91 ? -23.480 -1.038 15.056 1.00 95.50 91 CYS A N 1
ATOM 743 C CA . CYS A 1 91 ? -22.887 -0.877 16.367 1.00 95.50 91 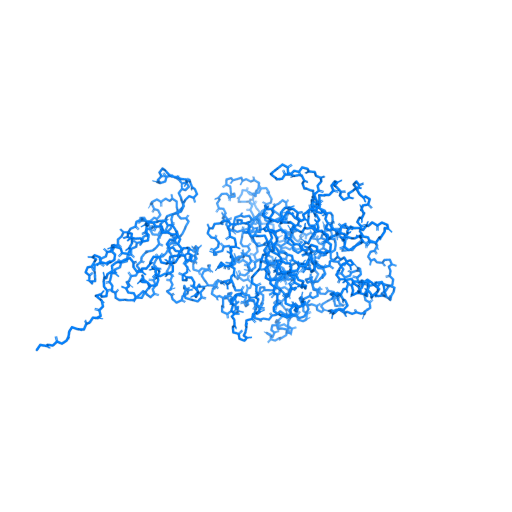CYS A CA 1
ATOM 744 C C . CYS A 1 91 ? -23.888 -0.408 17.415 1.00 95.50 91 CYS A C 1
ATOM 746 O O . CYS A 1 91 ? -24.872 0.264 17.111 1.00 95.50 91 CYS A O 1
ATOM 748 N N . VAL A 1 92 ? -23.591 -0.764 18.662 1.00 95.81 92 VAL A N 1
ATOM 749 C CA . VAL A 1 92 ? -24.228 -0.198 19.849 1.00 95.81 92 VAL A CA 1
ATOM 750 C C . VAL A 1 92 ? -23.433 1.037 20.268 1.00 95.81 92 VAL A C 1
ATOM 752 O O . VAL A 1 92 ? -22.236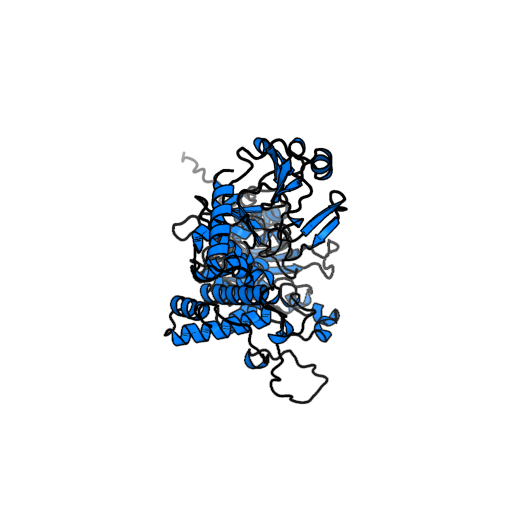 0.936 20.547 1.00 95.81 92 VAL A O 1
ATOM 755 N N . LEU A 1 93 ? -24.098 2.188 20.301 1.00 97.56 93 LEU A N 1
ATOM 756 C CA . LEU A 1 93 ? -23.599 3.468 20.800 1.00 97.56 93 LEU A CA 1
ATOM 757 C C . LEU A 1 93 ? -24.200 3.724 22.182 1.00 97.56 93 LEU A C 1
ATOM 759 O O . LEU A 1 93 ? -25.421 3.776 22.298 1.00 97.56 93 LEU A O 1
ATOM 763 N N . ILE A 1 94 ? -23.362 3.946 23.198 1.00 97.69 94 ILE A N 1
ATOM 764 C CA . ILE A 1 94 ? -23.805 4.451 24.507 1.00 97.69 94 ILE A CA 1
ATOM 765 C C . ILE A 1 94 ? -23.020 5.711 24.848 1.00 97.69 94 ILE A C 1
ATOM 767 O O . ILE A 1 94 ? -21.789 5.670 24.949 1.00 97.69 94 ILE A O 1
ATOM 771 N N . ALA A 1 95 ? -23.726 6.818 25.063 1.00 98.12 95 ALA A N 1
ATOM 772 C CA . ALA A 1 95 ? -23.128 8.101 25.409 1.00 98.12 95 ALA A CA 1
ATOM 773 C C . ALA A 1 95 ? -23.979 8.870 26.427 1.00 98.12 95 ALA A C 1
ATOM 775 O O . ALA A 1 95 ? -25.205 8.810 26.406 1.00 98.12 95 ALA A O 1
ATOM 776 N N . GLU A 1 96 ? -23.314 9.610 27.307 1.00 98.25 96 GLU A N 1
ATOM 777 C CA . GLU A 1 96 ? -23.936 10.544 28.248 1.00 98.25 96 GLU A CA 1
ATOM 778 C C . GLU A 1 96 ? -23.730 11.978 27.759 1.00 98.25 96 GLU A C 1
ATOM 780 O O . GLU A 1 96 ? -22.614 12.337 27.383 1.00 98.25 96 GLU A O 1
ATOM 785 N N . LYS A 1 97 ? -24.782 12.801 27.755 1.00 97.75 97 LYS A N 1
ATOM 786 C CA . LYS A 1 97 ? -24.713 14.202 27.326 1.00 97.75 97 LYS A CA 1
ATOM 787 C C . LYS A 1 97 ? -23.959 15.052 28.345 1.00 97.75 97 LYS A C 1
ATOM 789 O O . LYS A 1 97 ? -24.299 15.062 29.527 1.00 97.75 97 LYS A O 1
ATOM 794 N N . GLY A 1 98 ? -23.017 15.852 27.855 1.00 94.94 98 GLY A N 1
ATOM 795 C CA . GLY A 1 98 ? -22.152 16.705 28.663 1.00 94.94 98 GLY A CA 1
ATOM 796 C C . GLY A 1 98 ? -20.776 16.087 28.916 1.00 94.94 98 GLY A C 1
ATOM 797 O O . GLY A 1 98 ? -20.520 14.921 28.618 1.00 94.94 98 GLY A O 1
ATOM 798 N N . GLY A 1 99 ? -19.869 16.898 29.465 1.00 94.88 99 GLY A N 1
ATOM 799 C CA . GLY A 1 99 ? -18.465 16.525 29.634 1.00 94.88 99 GLY A CA 1
ATOM 800 C C . GLY A 1 99 ? -17.721 16.371 28.303 1.00 94.88 99 GLY A C 1
ATOM 801 O O . GLY A 1 99 ? -18.140 16.909 27.281 1.00 94.88 99 GLY A O 1
ATOM 802 N N . ARG A 1 100 ? -16.606 15.635 28.341 1.00 97.06 100 ARG A N 1
ATOM 803 C CA . ARG A 1 100 ? -15.745 15.332 27.191 1.00 97.06 100 ARG A CA 1
ATOM 804 C C . ARG A 1 100 ? -15.319 13.867 27.236 1.00 97.06 100 ARG A C 1
ATOM 806 O O . ARG A 1 100 ? -15.048 13.329 28.312 1.00 97.06 100 ARG A O 1
ATOM 813 N N . THR A 1 101 ? -15.225 13.232 26.075 1.00 98.19 101 THR A N 1
ATOM 814 C CA . THR A 1 101 ? -14.776 11.845 25.953 1.00 98.19 101 THR A CA 1
ATOM 815 C C . THR A 1 101 ? -13.257 11.787 26.027 1.00 98.19 101 THR A C 1
ATOM 817 O O . THR A 1 101 ? -12.565 12.414 25.232 1.00 98.19 101 THR A O 1
ATOM 820 N N . THR A 1 102 ? -12.729 10.999 26.964 1.00 97.62 102 THR A N 1
ATOM 821 C CA . THR A 1 102 ? -11.284 10.744 27.102 1.00 97.62 102 THR A CA 1
ATOM 822 C C . THR A 1 102 ? -10.889 9.350 26.616 1.00 97.62 102 THR A C 1
ATOM 824 O O . THR A 1 102 ? -9.792 9.160 26.093 1.00 97.62 102 THR A O 1
ATOM 827 N N . SER A 1 103 ? -11.786 8.370 26.741 1.00 97.31 103 SER A N 1
ATOM 828 C CA . SER A 1 103 ? -11.638 7.025 26.183 1.00 97.31 103 SER A CA 1
ATOM 829 C C . SER A 1 103 ? -12.998 6.367 25.983 1.00 97.31 103 SER A C 1
ATOM 831 O O . SER A 1 103 ? -13.913 6.630 26.763 1.00 97.31 103 SER A O 1
ATOM 833 N N . ILE A 1 104 ? -13.090 5.469 25.007 1.00 97.62 104 ILE A N 1
ATOM 834 C CA . ILE A 1 104 ? -14.296 4.717 24.652 1.00 97.62 104 ILE A CA 1
ATOM 835 C C . ILE A 1 104 ? -14.021 3.230 24.873 1.00 97.62 104 ILE A C 1
ATOM 837 O O . ILE A 1 104 ? -12.947 2.735 24.534 1.00 97.62 104 ILE A O 1
ATOM 841 N N . GLN A 1 105 ? -14.982 2.502 25.431 1.00 96.56 105 GLN A N 1
ATOM 842 C CA . GLN A 1 105 ? -14.943 1.045 25.467 1.00 96.56 105 GLN A CA 1
ATOM 843 C C . GLN A 1 105 ? -15.395 0.503 24.111 1.00 96.56 105 GLN A C 1
ATOM 845 O O . GLN A 1 105 ? -16.551 0.680 23.713 1.00 96.56 105 GLN A O 1
ATOM 850 N N . THR A 1 106 ? -14.470 -0.112 23.379 1.00 96.69 106 THR A N 1
ATOM 851 C CA . THR A 1 106 ? -14.694 -0.564 22.004 1.00 96.69 106 THR A CA 1
ATOM 852 C C . THR A 1 106 ? -14.584 -2.072 21.870 1.00 96.69 106 THR A C 1
ATOM 854 O O . THR A 1 106 ? -13.803 -2.708 22.567 1.00 96.69 106 THR A O 1
ATOM 857 N N . ALA A 1 107 ? -15.352 -2.651 20.958 1.00 95.31 107 ALA A N 1
ATOM 858 C CA . ALA A 1 107 ? -15.054 -3.963 20.397 1.00 95.31 107 ALA A CA 1
ATOM 859 C C . ALA A 1 107 ? -15.597 -3.997 18.973 1.00 95.31 107 ALA A C 1
ATOM 861 O O . ALA A 1 107 ? -16.657 -3.432 18.705 1.00 95.31 107 ALA A O 1
ATOM 862 N N . PHE A 1 108 ? -14.904 -4.666 18.061 1.00 93.12 108 PHE A N 1
ATOM 863 C CA . PHE A 1 108 ? -15.301 -4.722 16.656 1.00 93.12 108 PHE A CA 1
ATOM 864 C C . PHE A 1 108 ? -15.420 -6.163 16.168 1.00 93.12 108 PHE A C 1
ATOM 866 O O . PHE A 1 108 ? -14.920 -7.100 16.791 1.00 93.12 108 PHE A O 1
ATOM 873 N N . MET A 1 109 ? -16.095 -6.334 15.027 1.00 88.75 109 MET A N 1
ATOM 874 C CA . MET A 1 109 ? -16.244 -7.621 14.336 1.00 88.75 109 MET A CA 1
ATOM 875 C C . MET A 1 109 ? -16.860 -8.734 15.202 1.00 88.75 109 MET A C 1
ATOM 877 O O . MET A 1 109 ? -16.613 -9.924 14.981 1.00 88.75 109 MET A O 1
ATOM 881 N N . ARG A 1 110 ? -17.692 -8.368 16.184 1.00 92.62 110 ARG A N 1
ATOM 882 C CA . ARG A 1 110 ? -18.393 -9.330 17.040 1.00 92.62 110 ARG A CA 1
ATOM 883 C C . ARG A 1 110 ? -19.584 -9.936 16.310 1.00 92.62 110 ARG A C 1
ATOM 885 O O . ARG A 1 110 ? -20.132 -9.350 15.381 1.00 92.62 110 ARG A O 1
ATOM 892 N N . ARG A 1 111 ? -19.969 -11.151 16.703 1.00 91.81 111 ARG A N 1
ATOM 893 C CA . ARG A 1 111 ? -21.012 -11.929 16.001 1.00 91.81 111 ARG A CA 1
ATOM 894 C C . ARG A 1 111 ? -22.050 -12.550 16.931 1.00 91.81 111 ARG A C 1
ATOM 896 O O . ARG A 1 111 ? -23.055 -13.066 16.449 1.00 91.81 111 ARG A O 1
ATOM 903 N N . LYS A 1 112 ? -21.797 -12.563 18.243 1.00 90.56 112 LYS A N 1
ATOM 904 C CA . LYS A 1 112 ? -22.674 -13.176 19.243 1.00 90.56 112 LYS A CA 1
ATOM 905 C C . LYS A 1 112 ? -23.049 -12.147 20.300 1.00 90.56 112 LYS A C 1
ATOM 907 O O . LYS A 1 112 ? -22.181 -11.437 20.795 1.00 90.56 112 LYS A O 1
ATOM 912 N N . LEU A 1 113 ? -24.320 -12.119 20.694 1.00 90.69 113 LEU A N 1
ATOM 913 C CA . LEU A 1 113 ? -24.795 -11.260 21.786 1.00 90.69 113 LEU A CA 1
ATOM 914 C C . LEU A 1 113 ? -24.160 -11.631 23.134 1.00 90.69 113 LEU A C 1
ATOM 916 O O . LEU A 1 113 ? -23.900 -10.759 23.954 1.00 90.69 113 LEU A O 1
ATOM 920 N N . SER A 1 114 ? -23.820 -12.908 23.333 1.00 92.25 114 SER A N 1
ATOM 921 C CA . SER A 1 114 ? -23.079 -13.363 24.515 1.00 92.25 114 SER A CA 1
ATOM 922 C C . SER A 1 114 ? -21.726 -12.665 24.673 1.00 92.25 114 SER A C 1
ATOM 924 O O . SER A 1 114 ? -21.256 -12.487 25.789 1.00 92.25 114 SER A O 1
ATOM 926 N N . ASP A 1 115 ? -21.092 -12.254 23.569 1.00 90.31 115 ASP A N 1
ATOM 927 C CA . ASP A 1 115 ? -19.819 -11.537 23.630 1.00 90.31 115 ASP A CA 1
ATOM 928 C C . ASP A 1 115 ? -19.985 -10.159 24.270 1.00 90.31 115 ASP A C 1
ATOM 930 O O . ASP A 1 115 ? -19.112 -9.726 25.017 1.00 90.31 115 ASP A O 1
ATOM 934 N N . TRP A 1 116 ? -21.112 -9.495 24.000 1.00 88.50 116 TRP A N 1
ATOM 935 C CA . TRP A 1 116 ? -21.465 -8.212 24.598 1.00 88.50 116 TRP A CA 1
ATOM 936 C C . TRP A 1 116 ? -21.771 -8.372 26.083 1.00 88.50 116 TRP A C 1
ATOM 938 O O . TRP A 1 116 ? -21.172 -7.685 26.903 1.00 88.50 116 TRP A O 1
ATOM 948 N N . ALA A 1 117 ? -22.627 -9.338 26.432 1.00 88.62 117 ALA A N 1
ATOM 949 C CA . ALA A 1 117 ? -22.994 -9.612 27.822 1.00 88.62 117 ALA A CA 1
ATOM 950 C C . ALA A 1 117 ? -21.780 -9.958 28.705 1.00 88.62 117 ALA A C 1
ATOM 952 O O . ALA A 1 117 ? -21.756 -9.628 29.884 1.00 88.62 117 ALA A O 1
ATOM 953 N N . MET A 1 118 ? -20.763 -10.602 28.125 1.00 90.44 118 MET A N 1
ATOM 954 C CA . MET A 1 118 ? -19.527 -10.987 28.812 1.00 90.44 118 MET A CA 1
ATOM 955 C C . MET A 1 118 ? -18.367 -10.000 28.605 1.00 90.44 118 MET A C 1
ATOM 957 O O . MET A 1 118 ? -17.241 -10.316 28.984 1.00 90.44 118 MET A O 1
ATOM 961 N N . CYS A 1 119 ? -18.589 -8.857 27.946 1.00 86.31 119 CYS A N 1
ATOM 962 C CA . CYS A 1 119 ? -17.545 -7.877 27.620 1.00 86.31 119 CYS A CA 1
ATOM 963 C C . CYS A 1 119 ? -16.312 -8.482 26.905 1.00 86.31 119 CYS A C 1
ATOM 965 O O . CYS A 1 119 ? -15.174 -8.065 27.122 1.00 86.31 119 CYS A O 1
ATOM 967 N N . ARG A 1 120 ? -16.508 -9.487 26.040 1.00 87.12 120 ARG A N 1
ATOM 968 C CA . ARG A 1 120 ? -15.414 -10.152 25.313 1.00 87.12 120 ARG A CA 1
ATOM 969 C C . ARG A 1 120 ? -14.844 -9.253 24.220 1.00 87.12 120 ARG A C 1
ATOM 971 O O . ARG A 1 120 ? -15.592 -8.695 23.417 1.00 87.12 120 ARG A O 1
ATOM 978 N N . GLY A 1 121 ? -13.513 -9.225 24.123 1.00 84.19 121 GLY A N 1
ATOM 979 C CA . GLY A 1 121 ? -12.787 -8.455 23.105 1.00 84.19 121 GLY A CA 1
ATOM 980 C C . GLY A 1 121 ? -12.823 -6.946 23.343 1.00 84.19 121 GLY A C 1
ATOM 981 O O . GLY A 1 121 ? -12.697 -6.185 22.389 1.00 84.19 121 GLY A O 1
ATOM 982 N N . LEU A 1 122 ? -13.056 -6.533 24.590 1.00 92.88 122 LEU A N 1
ATOM 983 C CA . LEU A 1 122 ? -13.102 -5.135 24.975 1.00 92.88 122 LEU A CA 1
ATOM 984 C C . LEU A 1 122 ? -11.714 -4.497 24.883 1.00 92.88 122 LEU A C 1
ATOM 986 O O . LEU A 1 122 ? -10.756 -4.984 25.480 1.00 92.88 122 LEU A O 1
ATOM 990 N N . LEU A 1 123 ? -11.637 -3.378 24.176 1.00 95.00 123 LEU A N 1
ATOM 991 C CA . LEU A 1 123 ? -10.467 -2.527 24.053 1.00 95.00 123 LEU A CA 1
ATOM 992 C C . LEU A 1 123 ? -10.825 -1.124 24.538 1.00 95.00 123 LEU A C 1
ATOM 994 O O . LEU A 1 123 ? -11.729 -0.475 24.000 1.00 95.00 123 LEU A O 1
ATOM 998 N N . ARG A 1 124 ? -10.074 -0.627 25.521 1.00 96.00 124 ARG A N 1
ATOM 999 C CA . ARG A 1 124 ? -10.131 0.781 25.911 1.00 96.00 124 ARG A CA 1
ATOM 1000 C C . ARG A 1 124 ? -9.429 1.614 24.840 1.00 96.00 124 ARG A C 1
ATOM 1002 O O . ARG A 1 124 ? -8.211 1.566 24.731 1.00 96.00 124 ARG A O 1
ATOM 1009 N N . TYR A 1 125 ? -10.197 2.392 24.088 1.00 96.31 125 TYR A N 1
ATOM 1010 C CA . TYR A 1 125 ? -9.727 3.203 22.966 1.00 96.31 125 TYR A CA 1
ATOM 1011 C C . TYR A 1 125 ? -9.596 4.673 23.402 1.00 96.31 125 TYR A C 1
ATOM 1013 O O . TYR A 1 125 ? -10.618 5.326 23.634 1.00 96.31 125 TYR A O 1
ATOM 1021 N N . PRO A 1 126 ? -8.382 5.228 23.568 1.00 96.56 126 PRO A N 1
ATOM 1022 C CA . PRO A 1 126 ? -8.212 6.625 23.969 1.00 96.56 126 PRO A CA 1
ATOM 1023 C C . PRO A 1 126 ? -8.732 7.596 22.898 1.00 96.56 126 PRO A C 1
ATOM 1025 O O . PRO A 1 126 ? -8.474 7.417 21.716 1.00 96.56 126 PRO A O 1
ATOM 1028 N N . ALA A 1 127 ? -9.415 8.675 23.282 1.00 96.12 127 ALA A N 1
ATOM 1029 C CA . ALA A 1 127 ? -9.931 9.645 22.308 1.00 96.12 127 ALA A CA 1
ATOM 1030 C C . ALA A 1 127 ? -8.806 10.316 21.494 1.00 96.12 127 ALA A C 1
ATOM 1032 O O . ALA A 1 127 ? -8.942 10.503 20.287 1.00 96.12 127 ALA A O 1
ATOM 1033 N N . ARG A 1 128 ? -7.658 10.580 22.135 1.00 95.12 128 ARG A N 1
ATOM 1034 C CA . ARG A 1 128 ? -6.465 11.162 21.495 1.00 95.12 128 ARG A CA 1
ATOM 1035 C C . ARG A 1 128 ? -5.942 10.343 20.308 1.00 95.12 128 ARG A C 1
ATOM 1037 O O . ARG A 1 128 ? -5.387 10.911 19.378 1.00 95.12 128 ARG A O 1
ATOM 1044 N N . THR A 1 129 ? -6.115 9.018 20.315 1.00 94.31 129 THR A N 1
ATOM 1045 C CA . THR A 1 129 ? -5.621 8.168 19.220 1.00 94.31 129 THR A CA 1
ATOM 1046 C C . THR A 1 129 ? -6.542 8.235 18.009 1.00 94.31 129 THR A C 1
ATOM 1048 O O . THR A 1 129 ? -6.080 8.089 16.886 1.00 94.31 129 THR A O 1
ATOM 1051 N N . ILE A 1 130 ? -7.832 8.537 18.199 1.00 94.88 130 ILE A N 1
ATOM 1052 C CA . ILE A 1 130 ? -8.766 8.810 17.095 1.00 94.88 130 ILE A CA 1
ATOM 1053 C C . ILE A 1 130 ? -8.323 10.067 16.343 1.00 94.88 130 ILE A C 1
ATOM 1055 O O . ILE A 1 130 ? -8.280 10.063 15.115 1.00 94.88 130 ILE A O 1
ATOM 1059 N N . GLU A 1 131 ? -7.968 11.121 17.082 1.00 91.50 131 GLU A N 1
ATOM 1060 C CA . GLU A 1 131 ? -7.457 12.376 16.520 1.00 91.50 131 GLU A CA 1
ATOM 1061 C C . GLU A 1 131 ? -6.107 12.164 15.817 1.00 91.50 131 GLU A C 1
ATOM 1063 O O . GLU A 1 131 ? -5.906 12.687 14.725 1.00 91.50 131 GLU A O 1
ATOM 1068 N N . ALA A 1 132 ? -5.217 11.348 16.394 1.00 92.12 132 ALA A N 1
ATOM 1069 C CA . ALA A 1 132 ? -3.915 11.038 15.802 1.00 92.12 132 ALA A CA 1
ATOM 1070 C C . ALA A 1 132 ? -4.020 10.186 14.526 1.00 92.12 132 ALA A C 1
ATOM 1072 O O . ALA A 1 132 ? -3.337 10.456 13.540 1.00 92.12 132 ALA A O 1
ATOM 1073 N N . PHE A 1 133 ? -4.871 9.157 14.526 1.00 94.31 133 PHE A N 1
ATOM 1074 C CA . PHE A 1 133 ? -5.003 8.254 13.384 1.00 94.31 133 PHE A CA 1
ATOM 1075 C C . PHE A 1 133 ? -5.866 8.848 12.281 1.00 94.31 133 PHE A C 1
ATOM 1077 O O . PHE A 1 133 ? -5.603 8.636 11.105 1.00 94.31 133 PHE A O 1
ATOM 1084 N N . SER A 1 134 ? -6.924 9.567 12.632 1.00 94.06 134 SER A N 1
ATOM 1085 C CA . SER A 1 134 ? -7.924 10.040 11.678 1.00 94.06 134 SER A CA 1
ATOM 1086 C C . SER A 1 134 ? -8.194 11.535 11.872 1.00 94.06 134 SER A C 1
ATOM 1088 O O . SER A 1 134 ? -9.320 11.907 12.198 1.00 94.06 134 SER A O 1
ATOM 1090 N N . PRO A 1 135 ? -7.201 12.422 11.702 1.00 90.62 135 PRO A N 1
ATOM 1091 C CA . PRO A 1 135 ? -7.356 13.844 12.017 1.00 90.62 135 PRO A CA 1
ATOM 1092 C C . PRO A 1 135 ? -8.423 14.543 11.160 1.00 90.62 135 PRO A C 1
ATOM 1094 O O . PRO A 1 135 ? -9.125 15.442 11.632 1.00 90.62 135 PRO A O 1
ATOM 1097 N N . ALA A 1 136 ? -8.597 14.122 9.904 1.00 90.56 136 ALA A N 1
ATOM 1098 C CA . ALA A 1 136 ? -9.565 14.728 8.999 1.00 90.56 136 ALA A CA 1
ATOM 1099 C C . ALA A 1 136 ? -10.964 14.132 9.190 1.00 90.56 136 ALA A C 1
ATOM 1101 O O . ALA A 1 136 ? -11.954 14.866 9.162 1.00 90.56 136 ALA A O 1
ATOM 1102 N N . SER A 1 137 ? -11.073 12.816 9.386 1.00 91.75 137 SER A N 1
ATOM 1103 C CA . SER A 1 137 ? -12.358 12.114 9.442 1.00 91.75 137 SER A CA 1
ATOM 1104 C C . SER A 1 137 ? -12.880 11.879 10.865 1.00 91.75 137 SER A C 1
ATOM 1106 O O . SER A 1 137 ? -14.095 11.827 11.058 1.00 91.75 137 SER A O 1
ATOM 1108 N N . LEU A 1 138 ? -12.005 11.786 11.864 1.00 95.00 138 LEU A N 1
ATOM 1109 C CA . LEU A 1 138 ? -12.258 11.290 13.225 1.00 95.00 138 LEU A CA 1
ATOM 1110 C C . LEU A 1 138 ? -12.785 9.849 13.259 1.00 95.00 138 LEU A C 1
ATOM 1112 O O . LEU A 1 138 ? -13.536 9.476 14.157 1.00 95.00 138 LEU A O 1
ATOM 1116 N N . SER A 1 139 ? -12.438 9.037 12.259 1.00 94.00 139 SER A N 1
ATOM 1117 C CA . SER A 1 139 ? -12.860 7.637 12.184 1.00 94.00 139 SER A CA 1
ATOM 1118 C C . SER A 1 139 ? -12.167 6.754 13.212 1.00 94.00 139 SER A C 1
ATOM 1120 O O . SER A 1 139 ? -10.961 6.870 13.432 1.00 94.00 139 SER A O 1
ATOM 1122 N N . LEU A 1 140 ? -12.939 5.837 13.801 1.00 95.19 140 LEU A N 1
ATOM 1123 C CA . LEU A 1 140 ? -12.424 4.807 14.695 1.00 95.19 140 LEU A CA 1
ATOM 1124 C C . LEU A 1 140 ? -12.090 3.570 13.869 1.00 95.19 140 LEU A C 1
ATOM 1126 O O . LEU A 1 140 ? -12.883 3.134 13.032 1.00 95.19 140 LEU A O 1
ATOM 1130 N N . LEU A 1 141 ? -10.908 3.016 14.110 1.00 94.31 141 LEU A N 1
ATOM 1131 C CA . LEU A 1 141 ? -10.391 1.877 13.365 1.00 94.31 141 LEU A CA 1
ATOM 1132 C C . LEU A 1 141 ? -10.778 0.573 14.066 1.00 94.31 141 LEU A C 1
ATOM 1134 O O . LEU A 1 141 ? -10.877 0.525 15.292 1.00 94.31 141 LEU A O 1
ATOM 1138 N N . GLU A 1 142 ? -10.999 -0.492 13.291 1.00 92.06 142 GLU A N 1
ATOM 1139 C CA . GLU A 1 142 ? -11.487 -1.783 13.801 1.00 92.06 142 GLU A CA 1
ATOM 1140 C C . GLU A 1 142 ? -10.356 -2.606 14.456 1.00 92.06 142 GLU A C 1
ATOM 1142 O O . GLU A 1 142 ? -10.021 -3.696 13.987 1.00 92.06 142 GLU A O 1
ATOM 1147 N N . LEU A 1 143 ? -9.753 -2.070 15.521 1.00 93.31 143 LEU A N 1
ATOM 1148 C CA . LEU A 1 143 ? -8.698 -2.715 16.312 1.00 93.31 143 LEU A CA 1
ATOM 1149 C C . LEU A 1 143 ? -9.276 -3.840 17.182 1.00 93.31 143 LEU A C 1
ATOM 1151 O O . LEU A 1 143 ? -10.341 -3.679 17.778 1.00 93.31 143 LEU A O 1
ATOM 1155 N N . GLN A 1 144 ? -8.585 -4.981 17.271 1.00 89.94 144 GLN A N 1
ATOM 1156 C CA . GLN A 1 144 ? -9.085 -6.157 18.001 1.00 89.94 144 GLN A CA 1
ATOM 1157 C C . GLN A 1 144 ? -8.402 -6.371 19.355 1.00 89.94 144 GLN A C 1
ATOM 1159 O O . GLN A 1 144 ? -8.893 -7.153 20.170 1.00 89.94 144 GLN A O 1
ATOM 1164 N N . SER A 1 145 ? -7.274 -5.707 19.605 1.00 93.12 145 SER A N 1
ATOM 1165 C CA . SER A 1 145 ? -6.462 -5.905 20.804 1.00 93.12 145 SER A CA 1
ATOM 1166 C C . SER A 1 145 ? -5.633 -4.668 21.150 1.00 93.12 145 SER A C 1
ATOM 1168 O O . SER A 1 145 ? -5.404 -3.807 20.300 1.00 93.12 145 SER A O 1
ATOM 1170 N N . THR A 1 146 ? -5.131 -4.608 22.388 1.00 95.25 146 THR A N 1
ATOM 1171 C CA . THR A 1 146 ? -4.153 -3.592 22.813 1.00 95.25 146 THR A CA 1
ATOM 1172 C C . THR A 1 146 ? -2.899 -3.635 21.946 1.00 95.25 146 THR A C 1
ATOM 1174 O O . THR A 1 146 ? -2.384 -2.593 21.566 1.00 95.25 146 THR A O 1
ATOM 1177 N N . ARG A 1 147 ? -2.470 -4.835 21.536 1.00 95.75 147 ARG A N 1
ATOM 1178 C CA . ARG A 1 147 ? -1.300 -4.997 20.674 1.00 95.75 147 ARG A CA 1
ATOM 1179 C C . ARG A 1 147 ? -1.492 -4.375 19.289 1.00 95.75 147 ARG A C 1
ATOM 1181 O O . ARG A 1 147 ? -0.562 -3.783 18.757 1.00 95.75 147 ARG A O 1
ATOM 1188 N N . ASP A 1 148 ? -2.697 -4.457 18.716 1.00 96.12 148 ASP A N 1
ATOM 1189 C CA . ASP A 1 148 ? -2.994 -3.752 17.460 1.00 96.12 148 ASP A CA 1
ATOM 1190 C C . ASP A 1 148 ? -2.930 -2.229 17.646 1.00 96.12 148 ASP A C 1
ATOM 1192 O O . ASP A 1 148 ? -2.471 -1.523 16.752 1.00 96.12 148 ASP A O 1
ATOM 1196 N N . LEU A 1 149 ? -3.388 -1.718 18.796 1.00 96.56 149 LEU A N 1
ATOM 1197 C CA . LEU A 1 149 ? -3.307 -0.291 19.108 1.00 96.56 149 LEU A CA 1
ATOM 1198 C C . LEU A 1 149 ? -1.849 0.169 19.203 1.00 96.56 149 LEU A C 1
ATOM 1200 O O . LEU A 1 149 ? -1.494 1.121 18.521 1.00 96.56 149 LEU A O 1
ATOM 1204 N N . GLU A 1 150 ? -1.015 -0.533 19.972 1.00 97.50 150 GLU A N 1
ATOM 1205 C CA . GLU A 1 150 ? 0.412 -0.222 20.145 1.00 97.50 150 GLU A CA 1
ATOM 1206 C C . GLU A 1 150 ? 1.161 -0.191 18.809 1.00 97.50 150 GLU A C 1
ATOM 1208 O O . GLU A 1 150 ? 1.808 0.800 18.484 1.00 97.50 150 GLU A O 1
ATOM 1213 N N . VAL A 1 151 ? 1.023 -1.241 17.989 1.00 98.12 151 VAL A N 1
ATOM 1214 C CA . VAL A 1 151 ? 1.704 -1.298 16.686 1.00 98.12 151 VAL A CA 1
ATOM 1215 C C . VAL A 1 151 ? 1.235 -0.157 15.787 1.00 98.12 151 VAL A C 1
ATOM 1217 O O . VAL A 1 151 ? 2.046 0.490 15.127 1.00 98.12 151 VAL A O 1
ATOM 1220 N N . LEU A 1 152 ? -0.069 0.134 15.759 1.00 97.62 152 LEU A N 1
ATOM 1221 C CA . LEU A 1 152 ? -0.587 1.219 14.934 1.00 97.62 152 LEU A CA 1
ATOM 1222 C C . LEU A 1 152 ? -0.149 2.606 15.436 1.00 97.62 152 LEU A C 1
ATOM 1224 O O . LEU A 1 152 ? 0.080 3.491 14.607 1.00 97.62 152 LEU A O 1
ATOM 1228 N N . GLU A 1 153 ? -0.017 2.797 16.751 1.00 97.44 153 GLU A N 1
ATOM 1229 C CA . GLU A 1 153 ? 0.589 3.994 17.344 1.00 97.44 153 GLU A CA 1
ATOM 1230 C C . GLU A 1 153 ? 2.034 4.161 16.866 1.00 97.44 153 GLU A C 1
ATOM 1232 O O . GLU A 1 153 ? 2.359 5.233 16.356 1.00 97.44 153 GLU A O 1
ATOM 1237 N N . THR A 1 154 ? 2.854 3.105 16.910 1.00 98.06 154 THR A N 1
ATOM 1238 C CA . THR A 1 154 ? 4.240 3.124 16.407 1.00 98.06 154 THR A CA 1
ATOM 1239 C C . THR A 1 154 ? 4.311 3.554 14.938 1.00 98.06 154 THR A C 1
ATOM 1241 O O . THR A 1 154 ? 5.093 4.447 14.596 1.00 98.06 154 THR A O 1
ATOM 1244 N N . LEU A 1 155 ? 3.445 2.999 14.075 1.00 97.94 155 LEU A N 1
ATOM 1245 C CA . LEU A 1 155 ? 3.389 3.366 12.652 1.00 97.94 155 LEU A CA 1
ATOM 1246 C C . LEU A 1 155 ? 3.055 4.851 12.437 1.00 97.94 155 LEU A C 1
ATOM 1248 O O . LEU A 1 155 ? 3.632 5.487 11.557 1.00 97.94 155 LEU A O 1
ATOM 1252 N N . HIS A 1 156 ? 2.118 5.412 13.211 1.00 95.94 156 HIS A N 1
ATOM 1253 C CA . HIS A 1 156 ? 1.724 6.819 13.070 1.00 95.94 156 HIS A CA 1
ATOM 1254 C C . HIS A 1 156 ? 2.733 7.781 13.702 1.00 95.94 156 HIS A C 1
ATOM 1256 O O . HIS A 1 156 ? 2.949 8.857 13.156 1.00 95.94 156 HIS A O 1
ATOM 1262 N N . GLN A 1 157 ? 3.368 7.414 14.818 1.00 95.62 157 GLN A N 1
ATOM 1263 C CA . GLN A 1 157 ? 4.386 8.241 15.478 1.00 95.62 157 GLN A CA 1
ATOM 1264 C C . GLN A 1 157 ? 5.627 8.423 14.595 1.00 95.62 157 GLN A C 1
ATOM 1266 O O . GLN A 1 157 ? 6.160 9.528 14.482 1.00 95.62 157 GLN A O 1
ATOM 1271 N N . ASN A 1 158 ? 6.050 7.352 13.919 1.00 96.19 158 ASN A N 1
ATOM 1272 C CA . ASN A 1 158 ? 7.199 7.361 13.010 1.00 96.19 158 ASN A CA 1
ATOM 1273 C C . ASN A 1 158 ? 6.828 7.697 11.557 1.00 96.19 158 ASN A C 1
ATOM 1275 O O . ASN A 1 158 ? 7.697 7.726 10.683 1.00 96.19 158 ASN A O 1
ATOM 1279 N N . GLY A 1 159 ? 5.548 7.957 11.292 1.00 95.94 159 GLY A N 1
ATOM 1280 C CA . GLY A 1 159 ? 5.037 8.271 9.970 1.00 95.94 159 GLY A CA 1
ATOM 1281 C C . GLY A 1 159 ? 4.493 9.690 9.842 1.00 95.94 159 GLY A C 1
ATOM 1282 O O . GLY A 1 159 ? 4.379 10.445 10.806 1.00 95.94 159 GLY A O 1
ATOM 1283 N N . VAL A 1 160 ? 4.135 10.042 8.613 1.00 95.44 160 VAL A N 1
ATOM 1284 C CA . VAL A 1 160 ? 3.382 11.246 8.254 1.00 95.44 160 VAL A CA 1
ATOM 1285 C C . VAL A 1 160 ? 2.173 10.806 7.425 1.00 95.44 160 VAL A C 1
ATOM 1287 O O . VAL A 1 160 ? 2.322 9.934 6.564 1.00 95.44 160 VAL A O 1
ATOM 1290 N N . PRO A 1 161 ? 0.964 11.348 7.667 1.00 95.31 161 PRO A N 1
ATOM 1291 C CA . PRO A 1 161 ? -0.199 11.027 6.849 1.00 95.31 161 PRO A CA 1
ATOM 1292 C C . PRO A 1 161 ? 0.047 11.331 5.371 1.00 95.31 161 PRO A C 1
ATOM 1294 O O . PRO A 1 161 ? 0.584 12.384 5.031 1.00 95.31 161 PRO A O 1
ATOM 1297 N N . LEU A 1 162 ? -0.397 10.445 4.483 1.00 95.12 162 LEU A N 1
ATOM 1298 C CA . LEU A 1 162 ? -0.187 10.580 3.041 1.00 95.12 162 LEU A CA 1
ATOM 1299 C C . LEU A 1 162 ? -0.673 11.918 2.461 1.00 95.12 162 LEU A C 1
ATOM 1301 O O . LEU A 1 162 ? -0.034 12.470 1.572 1.00 95.12 162 LEU A O 1
ATOM 1305 N N . GLY A 1 163 ? -1.792 12.447 2.959 1.00 92.88 163 GLY A N 1
ATOM 1306 C CA . GLY A 1 163 ? -2.335 13.740 2.534 1.00 92.88 163 GLY A CA 1
ATOM 1307 C C . GLY A 1 163 ? -1.828 14.938 3.334 1.00 92.88 163 GLY A C 1
ATOM 1308 O O . GLY A 1 163 ? -2.436 16.003 3.254 1.00 92.88 163 GLY A O 1
ATOM 1309 N N . HIS A 1 164 ? -0.781 14.786 4.149 1.00 92.50 164 HIS A N 1
ATOM 1310 C CA . HIS A 1 164 ? -0.215 15.902 4.898 1.00 92.50 164 HIS A CA 1
ATOM 1311 C C . HIS A 1 164 ? 0.378 16.942 3.937 1.00 92.50 164 HIS A C 1
ATOM 1313 O O . HIS A 1 164 ? 1.249 16.626 3.131 1.00 92.50 164 HIS A O 1
ATOM 1319 N N . SER A 1 165 ? -0.102 18.184 4.026 1.00 87.38 165 SER A N 1
ATOM 1320 C CA . SER A 1 165 ? 0.308 19.289 3.143 1.00 87.38 165 SER A CA 1
ATOM 1321 C C . SER A 1 165 ? 1.405 20.185 3.733 1.00 87.38 165 SER A C 1
ATOM 1323 O O . SER A 1 165 ? 1.756 21.186 3.117 1.00 87.38 165 SER A O 1
ATOM 1325 N N . GLY A 1 166 ? 1.901 19.882 4.938 1.00 87.44 166 GLY A N 1
ATOM 1326 C CA . GLY A 1 166 ? 2.988 20.633 5.573 1.00 87.44 166 GLY A CA 1
ATOM 1327 C C . GLY A 1 166 ? 4.374 20.299 4.999 1.00 87.44 166 GLY A C 1
ATOM 1328 O O . GLY A 1 166 ? 4.477 19.431 4.132 1.00 87.44 166 GLY A O 1
ATOM 1329 N N . PRO A 1 167 ? 5.443 20.950 5.499 1.00 86.25 167 PRO A N 1
ATOM 1330 C CA . PRO A 1 167 ? 6.818 20.765 5.013 1.00 86.25 167 PRO A CA 1
ATOM 1331 C C . PRO A 1 167 ? 7.332 19.321 5.086 1.00 86.25 167 PRO A C 1
ATOM 1333 O O . PRO A 1 167 ? 8.106 18.905 4.233 1.00 86.25 167 PRO A O 1
ATOM 1336 N N . ASP A 1 168 ? 6.856 18.548 6.066 1.00 86.88 168 ASP A N 1
ATOM 1337 C CA . ASP A 1 168 ? 7.193 17.127 6.242 1.00 86.88 168 ASP A CA 1
ATOM 1338 C C . ASP A 1 168 ? 6.340 16.191 5.357 1.00 86.88 168 ASP A C 1
ATOM 1340 O O . ASP A 1 168 ? 6.416 14.967 5.468 1.00 86.88 168 ASP A O 1
ATOM 1344 N N . GLY A 1 169 ? 5.442 16.755 4.546 1.00 90.94 169 GLY A N 1
ATOM 1345 C CA . GLY A 1 169 ? 4.510 16.029 3.693 1.00 90.94 169 GLY A CA 1
ATOM 1346 C C . GLY A 1 169 ? 5.132 15.574 2.377 1.00 90.94 169 GLY A C 1
ATOM 1347 O O . GLY A 1 169 ? 6.111 16.128 1.891 1.00 90.94 169 GLY A O 1
ATOM 1348 N N . TRP A 1 170 ? 4.501 14.588 1.743 1.00 93.69 170 TRP A N 1
ATOM 1349 C CA . TRP A 1 170 ? 4.976 14.010 0.480 1.00 93.69 170 TRP A CA 1
ATOM 1350 C C . TRP A 1 170 ? 4.587 14.811 -0.775 1.00 93.69 170 TRP A C 1
ATOM 1352 O O . TRP A 1 170 ? 4.936 14.402 -1.880 1.00 93.69 170 TRP A O 1
ATOM 1362 N N . ALA A 1 171 ? 3.855 15.922 -0.612 1.00 93.44 171 ALA A N 1
ATOM 1363 C CA . ALA A 1 171 ? 3.371 16.793 -1.688 1.00 93.44 171 ALA A CA 1
ATOM 1364 C C . ALA A 1 171 ? 2.728 16.002 -2.847 1.00 93.44 171 ALA A C 1
ATOM 1366 O O . ALA A 1 171 ? 3.265 15.916 -3.950 1.00 93.44 171 ALA A O 1
ATOM 1367 N N . LEU A 1 172 ? 1.574 15.386 -2.572 1.00 94.62 172 LEU A N 1
ATOM 1368 C CA . LEU A 1 172 ? 0.878 14.509 -3.512 1.00 94.62 172 LEU A CA 1
ATOM 1369 C C . LEU A 1 172 ? -0.471 15.080 -3.921 1.00 94.62 172 LEU A C 1
ATOM 1371 O O . LEU A 1 172 ? -1.242 15.542 -3.080 1.00 94.62 172 LEU A O 1
ATOM 1375 N N . GLN A 1 173 ? -0.790 14.943 -5.203 1.00 93.31 173 GLN A N 1
ATOM 1376 C CA . GLN A 1 173 ? -2.115 15.220 -5.735 1.00 93.31 173 GLN A CA 1
ATOM 1377 C C . GLN A 1 173 ? -2.830 13.913 -6.074 1.00 93.31 173 GLN A C 1
ATOM 1379 O O . GLN A 1 173 ? -2.303 13.065 -6.795 1.00 93.31 173 GLN A O 1
ATOM 1384 N N . TYR A 1 174 ? -4.051 13.750 -5.572 1.00 94.19 174 TYR A N 1
ATOM 1385 C CA . TYR A 1 174 ? -4.912 12.650 -5.987 1.00 94.19 174 TYR A CA 1
ATOM 1386 C C . TYR A 1 174 ? -5.498 12.922 -7.372 1.00 94.19 174 TYR A C 1
ATOM 1388 O O . TYR A 1 174 ? -5.999 14.017 -7.633 1.00 94.19 174 TYR A O 1
ATOM 1396 N N . ALA A 1 175 ? -5.464 11.923 -8.252 1.00 92.81 175 ALA A N 1
ATOM 1397 C CA . ALA A 1 175 ? -5.951 12.074 -9.616 1.00 92.81 175 ALA A CA 1
ATOM 1398 C C . ALA A 1 175 ? -6.656 10.823 -10.155 1.00 92.81 175 ALA A C 1
ATOM 1400 O O . ALA A 1 175 ? -6.456 9.689 -9.701 1.00 92.81 175 ALA A O 1
ATOM 1401 N N . ARG A 1 176 ? -7.484 11.074 -11.169 1.00 92.12 176 ARG A N 1
ATOM 1402 C CA . ARG A 1 176 ? -8.096 10.108 -12.081 1.00 92.12 176 ARG A CA 1
ATOM 1403 C C . ARG A 1 176 ? -8.021 10.684 -13.485 1.00 92.12 176 ARG A C 1
ATOM 1405 O O . ARG A 1 176 ? -8.010 11.901 -13.635 1.00 92.12 176 ARG A O 1
ATOM 1412 N N . GLU A 1 177 ? -8.053 9.806 -14.473 1.00 94.44 177 GLU A N 1
ATOM 1413 C CA . GLU A 1 177 ? -7.983 10.200 -15.875 1.00 94.44 177 GLU A CA 1
ATOM 1414 C C . GLU A 1 177 ? -9.311 9.928 -16.593 1.00 94.44 177 GLU A C 1
ATOM 1416 O O . GLU A 1 177 ? -10.346 10.475 -16.206 1.00 94.44 177 GLU A O 1
ATOM 1421 N N . LEU A 1 178 ? -9.298 9.115 -17.645 1.00 94.81 178 LEU A N 1
ATOM 1422 C CA . LEU A 1 178 ? -10.375 9.030 -18.626 1.00 94.81 178 LEU A CA 1
ATOM 1423 C C . LEU A 1 178 ? -11.517 8.142 -18.137 1.00 94.81 178 LEU A C 1
ATOM 1425 O O . LEU A 1 178 ? -11.300 7.014 -17.701 1.00 94.81 178 LEU A O 1
ATOM 1429 N N . ASP A 1 179 ? -12.748 8.624 -18.257 1.00 93.69 179 ASP A N 1
ATOM 1430 C CA . ASP A 1 179 ? -13.937 7.856 -17.906 1.00 93.69 179 ASP A CA 1
ATOM 1431 C C . ASP A 1 179 ? -14.291 6.896 -19.042 1.00 93.69 179 ASP A C 1
ATOM 1433 O O . ASP A 1 179 ? -14.521 7.307 -20.180 1.00 93.69 179 ASP A O 1
ATOM 1437 N N . THR A 1 180 ? -14.348 5.600 -18.738 1.00 90.19 180 THR A N 1
ATOM 1438 C CA . THR A 1 180 ? -14.566 4.570 -19.762 1.00 90.19 180 THR A CA 1
ATOM 1439 C C . THR A 1 180 ? -15.895 4.686 -20.508 1.00 90.19 180 THR A C 1
ATOM 1441 O O . THR A 1 180 ? -16.009 4.168 -21.619 1.00 90.19 180 THR A O 1
ATOM 1444 N N . THR A 1 181 ? -16.889 5.367 -19.934 1.00 91.19 181 THR A N 1
ATOM 1445 C CA . THR A 1 181 ? -18.191 5.616 -20.565 1.00 91.19 181 THR A CA 1
ATOM 1446 C C . THR A 1 181 ? -18.192 6.964 -21.278 1.00 91.19 181 THR A C 1
ATOM 1448 O O . THR A 1 181 ? -18.437 7.027 -22.486 1.00 91.19 181 THR A O 1
ATOM 1451 N N . ASN A 1 182 ? -17.881 8.035 -20.547 1.00 93.12 182 ASN A N 1
ATOM 1452 C CA . ASN A 1 182 ? -18.008 9.409 -21.033 1.00 93.12 182 ASN A CA 1
ATOM 1453 C C . ASN A 1 182 ? -16.947 9.772 -22.082 1.00 93.12 182 ASN A C 1
ATOM 1455 O O . ASN A 1 182 ? -17.217 10.585 -22.959 1.00 93.12 182 ASN A O 1
ATOM 1459 N N . ASP A 1 183 ? -15.758 9.168 -22.019 1.00 93.75 183 ASP A N 1
ATOM 1460 C CA . ASP A 1 183 ? -14.653 9.427 -22.951 1.00 93.75 183 ASP A CA 1
ATOM 1461 C C . ASP A 1 183 ? -14.513 8.322 -24.025 1.00 93.75 183 ASP A C 1
ATOM 1463 O O . ASP A 1 183 ? -13.538 8.307 -24.777 1.00 93.75 183 ASP A O 1
ATOM 1467 N N . SER A 1 184 ? -15.495 7.416 -24.144 1.00 92.56 184 SER A N 1
ATOM 1468 C CA . SER A 1 184 ? -15.438 6.228 -25.019 1.00 92.56 184 SER A CA 1
ATOM 1469 C C . SER A 1 184 ? -15.159 6.520 -26.498 1.00 92.56 184 SER A C 1
ATOM 1471 O O . SER A 1 184 ? -14.503 5.718 -27.163 1.00 92.56 184 SER A O 1
ATOM 1473 N N . ALA A 1 185 ? -15.587 7.680 -27.004 1.00 92.94 185 ALA A N 1
ATOM 1474 C CA . ALA A 1 185 ? -15.345 8.114 -28.382 1.00 92.94 185 ALA A CA 1
ATOM 1475 C C . ALA A 1 185 ? -13.855 8.349 -28.709 1.00 92.94 185 ALA A C 1
ATOM 1477 O O . ALA A 1 185 ? -13.480 8.363 -29.879 1.00 92.94 185 ALA A O 1
ATOM 1478 N N . ARG A 1 186 ? -12.999 8.519 -27.692 1.00 92.94 186 ARG A N 1
ATOM 1479 C CA . ARG A 1 186 ? -11.549 8.732 -27.855 1.00 92.94 186 ARG A CA 1
ATOM 1480 C C . ARG A 1 186 ? -10.776 7.422 -28.012 1.00 92.94 186 ARG A C 1
ATOM 1482 O O . ARG A 1 186 ? -9.606 7.445 -28.385 1.00 92.94 186 ARG A O 1
ATOM 1489 N N . PHE A 1 187 ? -11.394 6.282 -27.698 1.00 95.44 187 PHE A N 1
ATOM 1490 C CA . PHE A 1 187 ? -10.689 5.007 -27.620 1.00 95.44 187 PHE A CA 1
ATOM 1491 C C . PHE A 1 187 ? -10.675 4.268 -28.955 1.00 95.44 187 PHE A C 1
ATOM 1493 O O . PHE A 1 187 ? -11.713 4.022 -29.563 1.00 95.44 187 PHE A O 1
ATOM 1500 N N . VAL A 1 188 ? -9.488 3.823 -29.358 1.00 96.44 188 VAL A N 1
ATOM 1501 C CA . VAL A 1 188 ? -9.286 2.885 -30.465 1.00 96.44 188 VAL A CA 1
ATOM 1502 C C . VAL A 1 188 ? -9.214 1.479 -29.883 1.00 96.44 188 VAL A C 1
ATOM 1504 O O . VAL A 1 188 ? -8.435 1.209 -28.969 1.00 96.44 188 VAL A O 1
ATOM 1507 N N . THR A 1 189 ? -10.041 0.559 -30.375 1.00 95.62 189 THR A N 1
ATOM 1508 C CA . THR A 1 189 ? -10.003 -0.832 -29.887 1.00 95.62 189 THR A CA 1
ATOM 1509 C C . THR A 1 189 ? -8.783 -1.570 -30.430 1.00 95.62 189 THR A C 1
ATOM 1511 O O . THR A 1 189 ? -8.348 -1.298 -31.547 1.00 95.62 189 THR A O 1
ATOM 1514 N N . ARG A 1 190 ? -8.269 -2.571 -29.705 1.00 95.06 190 ARG A N 1
ATOM 1515 C CA . ARG A 1 190 ? -7.155 -3.395 -30.205 1.00 95.06 190 ARG A CA 1
ATOM 1516 C C . ARG A 1 190 ? -7.416 -4.018 -31.580 1.00 95.06 190 ARG A C 1
ATOM 1518 O O . ARG A 1 190 ? -6.568 -3.925 -32.453 1.00 95.06 190 ARG A O 1
ATOM 1525 N N . GLN A 1 191 ? -8.613 -4.553 -31.812 1.00 94.56 191 GLN A N 1
ATOM 1526 C CA . GLN A 1 191 ? -8.995 -5.124 -33.113 1.00 94.56 191 GLN A CA 1
ATOM 1527 C C . GLN A 1 191 ? -9.016 -4.084 -34.243 1.00 94.56 191 GLN A C 1
ATOM 1529 O O . GLN A 1 191 ? -8.806 -4.411 -35.407 1.00 94.56 191 GLN A O 1
ATOM 1534 N N . GLU A 1 192 ? -9.341 -2.830 -33.939 1.00 96.00 192 GLU A N 1
ATOM 1535 C CA . GLU A 1 192 ? -9.261 -1.735 -34.905 1.00 96.00 192 GLU A CA 1
ATOM 1536 C C . GLU A 1 192 ? -7.810 -1.330 -35.166 1.00 96.00 192 GLU A C 1
ATOM 1538 O O . GLU A 1 192 ? -7.440 -1.163 -36.323 1.00 96.00 192 GLU A O 1
ATOM 1543 N N . ALA A 1 193 ? -6.979 -1.240 -34.124 1.00 96.44 193 ALA A N 1
ATOM 1544 C CA . ALA A 1 193 ? -5.551 -0.972 -34.264 1.00 96.44 193 ALA A CA 1
ATOM 1545 C C . ALA A 1 193 ? -4.862 -2.045 -35.133 1.00 96.44 193 ALA A C 1
ATOM 1547 O O . ALA A 1 193 ? -4.197 -1.708 -36.109 1.00 96.44 193 ALA A O 1
ATOM 1548 N N . GLU A 1 194 ? -5.100 -3.330 -34.855 1.00 95.69 194 GLU A N 1
ATOM 1549 C CA . GLU A 1 194 ? -4.550 -4.455 -35.629 1.00 95.69 194 GLU A CA 1
ATOM 1550 C C . GLU A 1 194 ? -5.002 -4.410 -37.099 1.00 95.69 194 GLU A C 1
ATOM 1552 O O . GLU A 1 194 ? -4.172 -4.494 -38.003 1.00 95.69 194 GLU A O 1
ATOM 1557 N N . ARG A 1 195 ? -6.302 -4.196 -37.363 1.00 97.00 195 ARG A N 1
ATOM 1558 C CA . ARG A 1 195 ? -6.832 -4.066 -38.738 1.00 97.00 195 ARG A CA 1
ATOM 1559 C C . ARG A 1 195 ? -6.249 -2.878 -39.501 1.00 97.00 195 ARG A C 1
ATOM 1561 O O . ARG A 1 195 ? -6.135 -2.944 -40.719 1.00 97.00 195 ARG A O 1
ATOM 1568 N N . ASN A 1 196 ? -5.889 -1.811 -38.793 1.00 96.25 196 ASN A N 1
ATOM 1569 C CA . ASN A 1 196 ? -5.296 -0.609 -39.370 1.00 96.25 196 ASN A CA 1
ATOM 1570 C C . ASN A 1 196 ? -3.757 -0.665 -39.439 1.00 96.25 196 ASN A C 1
ATOM 1572 O O . ASN A 1 196 ? -3.135 0.363 -39.708 1.00 96.25 196 ASN A O 1
ATOM 1576 N N . GLY A 1 197 ? -3.144 -1.834 -39.208 1.00 96.25 197 GLY A N 1
ATOM 1577 C CA . GLY A 1 197 ? -1.706 -2.059 -39.385 1.00 96.25 197 GLY A CA 1
ATOM 1578 C C . GLY A 1 197 ? -0.826 -1.501 -38.265 1.00 96.25 197 GLY A C 1
ATOM 1579 O O . GLY A 1 197 ? 0.353 -1.236 -38.492 1.00 96.25 197 GLY A O 1
ATOM 1580 N N . TYR A 1 198 ? -1.383 -1.279 -37.072 1.00 96.69 198 TYR A N 1
ATOM 1581 C CA . TYR A 1 198 ? -0.589 -0.901 -35.907 1.00 96.69 198 TYR A CA 1
ATOM 1582 C C . TYR A 1 198 ? 0.046 -2.132 -35.252 1.00 96.69 198 TYR A C 1
ATOM 1584 O O . TYR A 1 198 ? -0.622 -3.144 -35.030 1.00 96.69 198 TYR A O 1
ATOM 1592 N N . HIS A 1 199 ? 1.314 -2.008 -34.867 1.00 93.31 199 HIS A N 1
ATOM 1593 C CA . HIS A 1 199 ? 2.081 -3.051 -34.190 1.00 93.31 199 HIS A CA 1
ATOM 1594 C C . HIS A 1 199 ? 2.782 -2.508 -32.939 1.00 93.31 199 HIS A C 1
ATOM 1596 O O . HIS A 1 199 ? 3.185 -1.343 -32.928 1.00 93.31 199 HIS A O 1
ATOM 1602 N N . PRO A 1 200 ? 2.945 -3.325 -31.883 1.00 92.19 200 PRO A N 1
ATOM 1603 C CA . PRO A 1 200 ? 3.589 -2.885 -30.653 1.00 92.19 200 PRO A CA 1
ATOM 1604 C C . PRO A 1 200 ? 5.071 -2.565 -30.871 1.00 92.19 200 PRO A C 1
ATOM 1606 O O . PRO A 1 200 ? 5.805 -3.353 -31.469 1.00 92.19 200 PRO A O 1
ATOM 1609 N N . ASP A 1 201 ? 5.520 -1.447 -30.312 1.00 90.75 201 ASP A N 1
ATOM 1610 C CA . ASP A 1 201 ? 6.931 -1.113 -30.168 1.00 90.75 201 ASP A CA 1
ATOM 1611 C C . ASP A 1 201 ? 7.490 -1.604 -28.810 1.00 90.75 201 ASP A C 1
ATOM 1613 O O . ASP A 1 201 ? 6.739 -2.089 -27.951 1.00 90.75 201 ASP A O 1
ATOM 1617 N N . PRO A 1 202 ? 8.814 -1.517 -28.580 1.00 87.88 202 PRO A N 1
ATOM 1618 C CA . PRO A 1 202 ? 9.421 -1.952 -27.320 1.00 87.88 202 PRO A CA 1
ATOM 1619 C C . PRO A 1 202 ? 8.958 -1.181 -26.075 1.00 87.88 202 PRO A C 1
ATOM 1621 O O . PRO A 1 202 ? 9.160 -1.668 -24.964 1.00 87.88 202 PRO A O 1
ATOM 1624 N N . TYR A 1 203 ? 8.345 -0.004 -26.234 1.00 88.75 203 TYR A N 1
ATOM 1625 C CA . TYR A 1 203 ? 7.933 0.873 -25.137 1.00 88.75 203 TYR A CA 1
ATOM 1626 C C . TYR A 1 203 ? 6.451 0.710 -24.763 1.00 88.75 203 TYR A C 1
ATOM 1628 O O . TYR A 1 203 ? 5.978 1.321 -23.806 1.00 88.75 203 TYR A O 1
ATOM 1636 N N . GLY A 1 204 ? 5.722 -0.144 -25.489 1.00 86.75 204 GLY A N 1
ATOM 1637 C CA . GLY A 1 204 ? 4.298 -0.410 -25.281 1.00 86.75 204 GLY A CA 1
ATOM 1638 C C . GLY A 1 204 ? 3.372 0.488 -26.101 1.00 86.75 204 GLY A C 1
ATOM 1639 O O . GLY A 1 204 ? 2.152 0.351 -25.987 1.00 86.75 204 GLY A O 1
ATOM 1640 N N . HIS A 1 205 ? 3.917 1.373 -26.939 1.00 91.44 205 HIS A N 1
ATOM 1641 C CA . HIS A 1 205 ? 3.129 2.104 -27.928 1.00 91.44 205 HIS A CA 1
ATOM 1642 C C . HIS A 1 205 ? 2.821 1.187 -29.103 1.00 91.44 205 HIS A C 1
ATOM 1644 O O . HIS A 1 205 ? 3.463 0.157 -29.297 1.00 91.44 205 HIS A O 1
ATOM 1650 N N . TRP A 1 206 ? 1.822 1.552 -29.891 1.00 94.06 206 TRP A N 1
ATOM 1651 C CA . TRP A 1 206 ? 1.470 0.839 -31.107 1.00 94.06 206 TRP A CA 1
ATOM 1652 C C . TRP A 1 206 ? 1.679 1.763 -32.295 1.00 94.06 206 TRP A C 1
ATOM 1654 O O . TRP A 1 206 ? 1.061 2.821 -32.374 1.00 94.06 206 TRP A O 1
ATOM 1664 N N . CYS A 1 207 ? 2.568 1.382 -33.202 1.00 93.94 207 CYS A N 1
ATOM 1665 C CA . CYS A 1 207 ? 3.034 2.219 -34.299 1.00 93.94 207 CYS A CA 1
ATOM 1666 C C . CYS A 1 207 ? 2.644 1.613 -35.645 1.00 93.94 207 CYS A C 1
ATOM 1668 O O . CYS A 1 207 ? 2.598 0.392 -35.800 1.00 93.94 207 CYS A O 1
ATOM 1670 N N . ARG A 1 208 ? 2.387 2.480 -36.621 1.00 94.31 208 ARG A N 1
ATOM 1671 C CA . ARG A 1 208 ? 2.145 2.128 -38.021 1.00 94.31 208 ARG A CA 1
ATOM 1672 C C . ARG A 1 208 ? 3.326 2.585 -38.883 1.00 94.31 208 ARG A C 1
ATOM 1674 O O . ARG A 1 208 ? 4.083 3.471 -38.489 1.00 94.31 208 ARG A O 1
ATOM 1681 N N . SER A 1 209 ? 3.491 1.985 -40.060 1.00 91.00 209 SER A N 1
ATOM 1682 C CA . SER A 1 209 ? 4.610 2.253 -40.980 1.00 91.00 209 SER A CA 1
ATOM 1683 C C . SER A 1 209 ? 4.706 3.703 -41.472 1.00 91.00 209 SER A C 1
ATOM 1685 O O . SER A 1 209 ? 5.778 4.131 -41.879 1.00 91.00 209 SER A O 1
ATOM 1687 N N . ASP A 1 210 ? 3.610 4.459 -41.437 1.00 90.75 210 ASP A N 1
ATOM 1688 C CA . ASP A 1 210 ? 3.556 5.878 -41.814 1.00 90.75 210 ASP A CA 1
ATOM 1689 C C . ASP A 1 210 ? 3.902 6.837 -40.659 1.00 90.75 210 ASP A C 1
ATOM 1691 O O . ASP A 1 210 ? 3.755 8.049 -40.792 1.00 90.75 210 ASP A O 1
ATOM 1695 N N . GLY A 1 211 ? 4.340 6.304 -39.514 1.00 87.81 211 GLY A N 1
ATOM 1696 C CA . GLY A 1 211 ? 4.729 7.080 -38.338 1.00 87.81 211 GLY A CA 1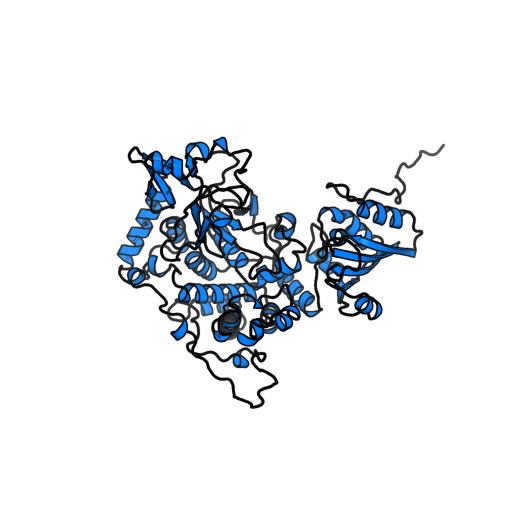
ATOM 1697 C C . GLY A 1 211 ? 3.584 7.400 -37.375 1.00 87.81 211 GLY A C 1
ATOM 1698 O O . GLY A 1 211 ? 3.837 7.956 -36.306 1.00 87.81 211 GLY A O 1
ATOM 1699 N N . ALA A 1 212 ? 2.337 7.026 -37.687 1.00 91.81 212 ALA A N 1
ATOM 1700 C CA . ALA A 1 212 ? 1.233 7.194 -36.747 1.00 91.81 212 ALA A CA 1
ATOM 1701 C C . ALA A 1 212 ? 1.422 6.295 -35.511 1.00 91.81 212 ALA A C 1
ATOM 1703 O O . ALA A 1 212 ? 1.782 5.121 -35.632 1.00 91.81 212 ALA A O 1
ATOM 1704 N N . SER A 1 213 ? 1.119 6.824 -34.323 1.00 93.00 213 SER A N 1
ATOM 1705 C CA . SER A 1 213 ? 1.262 6.102 -33.057 1.00 93.00 213 SER A CA 1
ATOM 1706 C C . SER A 1 213 ? 0.001 6.155 -32.194 1.00 93.00 213 SER A C 1
ATOM 1708 O O . SER A 1 213 ? -0.797 7.098 -32.233 1.00 93.00 213 SER A O 1
ATOM 1710 N N . LEU A 1 214 ? -0.170 5.096 -31.412 1.00 95.75 214 LEU A N 1
ATOM 1711 C CA . LEU A 1 214 ? -1.233 4.895 -30.448 1.00 95.75 214 LEU A CA 1
ATOM 1712 C C . LEU A 1 214 ? -0.619 4.626 -29.073 1.00 95.75 214 LEU A C 1
ATOM 1714 O O . LEU A 1 214 ? 0.269 3.782 -28.929 1.00 95.75 214 LEU A O 1
ATOM 1718 N N . LEU A 1 215 ? -1.119 5.323 -28.057 1.00 94.81 215 LEU A N 1
ATOM 1719 C CA . LEU A 1 215 ? -0.739 5.104 -26.667 1.00 94.81 215 LEU A CA 1
ATOM 1720 C C . LEU A 1 215 ? -1.654 4.052 -26.035 1.00 94.81 215 LEU A C 1
ATOM 1722 O O . LEU A 1 215 ? -2.869 4.098 -26.256 1.00 94.81 215 LEU A O 1
ATOM 1726 N N . PRO A 1 216 ? -1.120 3.116 -25.237 1.00 95.62 216 PRO A N 1
ATOM 1727 C CA . PRO A 1 216 ? -1.945 2.127 -24.561 1.00 95.62 216 PRO A CA 1
ATOM 1728 C C . PRO A 1 216 ? -2.810 2.802 -23.491 1.00 95.62 216 PRO A C 1
ATOM 1730 O O . PRO A 1 216 ? -2.299 3.564 -22.672 1.00 95.62 216 PRO A O 1
ATOM 1733 N N . LEU A 1 217 ? -4.111 2.500 -23.457 1.00 95.88 217 LEU A N 1
ATOM 1734 C CA . LEU A 1 217 ? -4.971 2.920 -22.351 1.00 95.88 217 LEU A CA 1
ATOM 1735 C C . LEU A 1 217 ? -4.799 1.943 -21.185 1.00 95.88 217 LEU A C 1
ATOM 1737 O O . LEU A 1 217 ? -5.139 0.763 -21.285 1.00 95.88 217 LEU A O 1
ATOM 1741 N N . TYR A 1 218 ? -4.285 2.434 -20.062 1.00 95.88 218 TYR A N 1
ATOM 1742 C CA . TYR A 1 218 ? -4.049 1.622 -18.881 1.00 95.88 218 TYR A CA 1
ATOM 1743 C C . TYR A 1 218 ? -5.344 1.298 -18.121 1.00 95.88 218 TYR A C 1
ATOM 1745 O O . TYR A 1 218 ? -6.184 2.158 -17.847 1.00 95.88 218 TYR A O 1
ATOM 1753 N N . GLU A 1 219 ? -5.507 0.038 -17.730 1.00 94.56 219 GLU A N 1
ATOM 1754 C CA . GLU A 1 219 ? -6.693 -0.487 -17.059 1.00 94.56 219 GLU A CA 1
ATOM 1755 C C . GLU A 1 219 ? -6.292 -1.196 -15.770 1.00 94.56 219 GLU A C 1
ATOM 1757 O O . GLU A 1 219 ? -5.269 -1.880 -15.706 1.00 94.56 219 GLU A O 1
ATOM 1762 N N . GLY A 1 220 ? -7.135 -1.111 -14.738 1.00 92.50 220 GLY A N 1
ATOM 1763 C CA . GLY A 1 220 ? -6.841 -1.664 -13.413 1.00 92.50 220 GLY A CA 1
ATOM 1764 C C . GLY A 1 220 ? -6.611 -3.176 -13.411 1.00 92.50 220 GLY A C 1
ATOM 1765 O O . GLY A 1 220 ? -5.998 -3.704 -12.490 1.00 92.50 220 GLY A O 1
ATOM 1766 N N . ARG A 1 221 ? -7.046 -3.885 -14.462 1.00 92.38 221 ARG A N 1
ATOM 1767 C CA . ARG A 1 221 ? -6.772 -5.316 -14.664 1.00 92.38 221 ARG A CA 1
ATOM 1768 C C . ARG A 1 221 ? -5.300 -5.616 -14.955 1.00 92.38 221 ARG A C 1
ATOM 1770 O O . ARG A 1 221 ? -4.871 -6.720 -14.628 1.00 92.38 221 ARG A O 1
ATOM 1777 N N . MET A 1 222 ? -4.561 -4.665 -15.527 1.00 94.69 222 MET A N 1
ATOM 1778 C CA . MET A 1 222 ? -3.130 -4.790 -15.836 1.00 94.69 222 MET A CA 1
ATOM 1779 C C . MET A 1 222 ? -2.242 -4.543 -14.613 1.00 94.69 222 MET A C 1
ATOM 1781 O O . MET A 1 222 ? -1.069 -4.904 -14.610 1.00 94.69 222 MET A O 1
ATOM 1785 N N . LEU A 1 223 ? -2.807 -3.967 -13.552 1.00 93.69 223 LEU A N 1
ATOM 1786 C CA . LEU A 1 223 ? -2.088 -3.606 -12.342 1.00 93.69 223 LEU A CA 1
ATOM 1787 C C . LEU A 1 223 ? -1.766 -4.844 -11.488 1.00 93.69 223 LEU A C 1
ATOM 1789 O O . LEU A 1 223 ? -2.649 -5.618 -11.113 1.00 93.69 223 LEU A O 1
ATOM 1793 N N . GLY A 1 224 ? -0.494 -4.995 -11.122 1.00 93.69 224 GLY A N 1
ATOM 1794 C CA . GLY A 1 224 ? -0.027 -5.897 -10.071 1.00 93.69 224 GLY A CA 1
ATOM 1795 C C . GLY A 1 224 ? 0.870 -5.179 -9.061 1.00 93.69 224 GLY A C 1
ATOM 1796 O O . GLY A 1 224 ? 1.273 -4.037 -9.261 1.00 93.69 224 GLY A O 1
ATOM 1797 N N . ALA A 1 225 ? 1.179 -5.843 -7.944 1.00 93.38 225 ALA A N 1
ATOM 1798 C CA . ALA A 1 225 ? 2.060 -5.274 -6.924 1.00 93.38 225 ALA A CA 1
ATOM 1799 C C . ALA A 1 225 ? 3.492 -5.185 -7.471 1.00 93.38 225 ALA A C 1
ATOM 1801 O O . ALA A 1 225 ? 4.101 -6.222 -7.749 1.00 93.38 225 ALA A O 1
ATOM 1802 N N . LEU A 1 226 ? 4.004 -3.958 -7.625 1.00 95.38 226 LEU A N 1
ATOM 1803 C CA . LEU A 1 226 ? 5.277 -3.666 -8.298 1.00 95.38 226 LEU A CA 1
ATOM 1804 C C . LEU A 1 226 ? 5.335 -4.267 -9.713 1.00 95.38 226 LEU A C 1
ATOM 1806 O O . LEU A 1 226 ? 6.367 -4.790 -10.130 1.00 95.38 226 LEU A O 1
ATOM 1810 N N . ASN A 1 227 ? 4.198 -4.290 -10.412 1.00 94.50 227 ASN A N 1
ATOM 1811 C CA . ASN A 1 227 ? 4.088 -4.824 -11.763 1.00 94.50 227 ASN A CA 1
ATOM 1812 C C . ASN A 1 227 ? 3.114 -3.984 -12.588 1.00 94.50 227 ASN A C 1
ATOM 1814 O O . ASN A 1 227 ? 1.904 -4.012 -12.355 1.00 94.50 227 ASN A O 1
ATOM 1818 N N . PHE A 1 228 ? 3.650 -3.271 -13.571 1.00 93.75 228 PHE A N 1
ATOM 1819 C CA . PHE A 1 228 ? 2.882 -2.438 -14.492 1.00 93.75 228 PHE A CA 1
ATOM 1820 C C . PHE A 1 228 ? 2.284 -3.228 -15.668 1.00 93.75 228 PHE A C 1
ATOM 1822 O O . PHE A 1 228 ? 1.596 -2.659 -16.497 1.00 93.75 228 PHE A O 1
ATOM 1829 N N . SER A 1 229 ? 2.568 -4.519 -15.811 1.00 94.06 229 SER A N 1
ATOM 1830 C CA . SER A 1 229 ? 2.103 -5.336 -16.939 1.00 94.06 229 SER A CA 1
ATOM 1831 C C . SER A 1 229 ? 1.601 -6.698 -16.470 1.00 94.06 229 SER A C 1
ATOM 1833 O O . SER A 1 229 ? 1.750 -7.697 -17.152 1.00 94.06 229 SER A O 1
ATOM 1835 N N . ALA A 1 230 ? 0.967 -6.771 -15.298 1.00 94.62 230 ALA A N 1
ATOM 1836 C CA . ALA A 1 230 ? 0.631 -8.043 -14.659 1.00 94.62 230 ALA A CA 1
ATOM 1837 C C . ALA A 1 230 ? -0.312 -8.931 -15.477 1.00 94.62 230 ALA A C 1
ATOM 1839 O O . ALA A 1 230 ? -0.290 -10.155 -15.315 1.00 94.62 230 ALA A O 1
ATOM 1840 N N . LYS A 1 231 ? -1.164 -8.332 -16.318 1.00 95.25 231 LYS A N 1
ATOM 1841 C CA . LYS A 1 231 ? -2.074 -9.064 -17.200 1.00 95.25 231 LYS A CA 1
ATOM 1842 C C . LYS A 1 231 ? -2.187 -8.409 -18.567 1.00 95.25 231 LYS A C 1
ATOM 1844 O O . LYS A 1 231 ? -2.230 -7.188 -18.656 1.00 95.25 231 LYS A O 1
ATOM 1849 N N . ALA A 1 232 ? -2.333 -9.242 -19.589 1.00 94.69 232 ALA A N 1
ATOM 1850 C CA . ALA A 1 232 ? -2.615 -8.857 -20.962 1.00 94.69 232 ALA A CA 1
ATOM 1851 C C . ALA A 1 232 ? -4.082 -9.119 -21.298 1.00 94.69 232 ALA A C 1
ATOM 1853 O O . ALA A 1 232 ? -4.648 -10.140 -20.886 1.00 94.69 232 ALA A O 1
ATOM 1854 N N . TRP A 1 233 ? -4.698 -8.208 -22.047 1.00 95.69 233 TRP A N 1
ATOM 1855 C CA . TRP A 1 233 ? -6.015 -8.447 -22.625 1.00 95.69 233 TRP A CA 1
ATOM 1856 C C . TRP A 1 233 ? -5.899 -9.406 -23.810 1.00 95.69 233 TRP A C 1
ATOM 1858 O O . TRP A 1 233 ? -5.059 -9.207 -24.688 1.00 95.69 233 TRP A O 1
ATOM 1868 N N . MET A 1 234 ? -6.776 -10.410 -23.848 1.00 94.94 234 MET A N 1
ATOM 1869 C CA . MET A 1 234 ? -6.830 -11.387 -24.938 1.00 94.94 234 MET A CA 1
ATOM 1870 C C . MET A 1 234 ? -8.053 -11.181 -25.828 1.00 94.94 234 MET A C 1
ATOM 1872 O O . MET A 1 234 ? -7.928 -11.111 -27.045 1.00 94.94 234 MET A O 1
ATOM 1876 N N . GLN A 1 235 ? -9.245 -11.123 -25.226 1.00 93.88 235 GLN A N 1
ATOM 1877 C CA . GLN A 1 235 ? -10.506 -10.992 -25.958 1.00 93.88 235 GLN A CA 1
ATOM 1878 C C . GLN A 1 235 ? -11.673 -10.582 -25.049 1.00 93.88 235 GLN A C 1
ATOM 1880 O O . GLN A 1 235 ? -11.608 -10.689 -23.823 1.00 93.88 235 GLN A O 1
ATOM 1885 N N . GLY A 1 236 ? -12.798 -10.207 -25.662 1.00 91.50 236 GLY A N 1
ATOM 1886 C CA . GLY A 1 236 ? -14.055 -9.921 -24.967 1.00 91.50 236 GLY A CA 1
ATOM 1887 C C . GLY A 1 236 ? -14.119 -8.522 -24.346 1.00 91.50 236 GLY A C 1
ATOM 1888 O O . GLY A 1 236 ? -13.185 -7.731 -24.434 1.00 91.50 236 GLY A O 1
ATOM 1889 N N . ARG A 1 237 ? -15.261 -8.194 -23.732 1.00 85.88 237 ARG A N 1
ATOM 1890 C CA . ARG A 1 237 ? -15.525 -6.873 -23.135 1.00 85.88 237 ARG A CA 1
ATOM 1891 C C . ARG A 1 237 ? -16.203 -6.996 -21.771 1.00 85.88 237 ARG A C 1
ATOM 1893 O O . ARG A 1 237 ? -16.882 -7.986 -21.477 1.00 85.88 237 ARG A O 1
ATOM 1900 N N . GLY A 1 238 ? -16.043 -5.962 -20.946 1.00 82.88 238 GLY A N 1
ATOM 1901 C CA . GLY A 1 238 ? -16.686 -5.857 -19.638 1.00 82.88 238 GLY A CA 1
ATOM 1902 C C . GLY A 1 238 ? -16.376 -7.056 -18.737 1.00 82.88 238 GLY A C 1
ATOM 1903 O O . GLY A 1 238 ? -15.245 -7.528 -18.663 1.00 82.88 238 GLY A O 1
ATOM 1904 N N . ARG A 1 239 ? -17.397 -7.595 -18.060 1.00 81.44 239 ARG A N 1
ATOM 1905 C CA . ARG A 1 239 ? -17.233 -8.731 -17.130 1.00 81.44 239 ARG A CA 1
ATOM 1906 C C . ARG A 1 239 ? -16.811 -10.045 -17.799 1.00 81.44 239 ARG A C 1
ATOM 1908 O O . ARG A 1 239 ? -16.353 -10.933 -17.091 1.00 81.44 239 ARG A O 1
ATOM 1915 N N . ARG A 1 240 ? -16.971 -10.172 -19.122 1.00 89.25 240 ARG A N 1
ATOM 1916 C CA . ARG A 1 240 ? -16.593 -11.367 -19.898 1.00 89.25 240 ARG A CA 1
ATOM 1917 C C . ARG A 1 240 ? -15.208 -11.241 -20.545 1.00 89.25 240 ARG A C 1
ATOM 1919 O O . ARG A 1 240 ? -14.807 -12.148 -21.264 1.00 89.25 240 ARG A O 1
ATOM 1926 N N . ALA A 1 241 ? -14.502 -10.125 -20.334 1.00 91.56 241 ALA A N 1
ATOM 1927 C CA . ALA A 1 241 ? -13.161 -9.938 -20.871 1.00 91.56 241 ALA A CA 1
ATOM 1928 C C . ALA A 1 241 ? -12.188 -10.969 -20.280 1.00 91.56 241 ALA A C 1
ATOM 1930 O O . ALA A 1 241 ? -12.142 -11.179 -19.063 1.00 91.56 241 ALA A O 1
ATOM 1931 N N . VAL A 1 242 ? -11.402 -11.590 -21.153 1.00 94.88 242 VAL A N 1
ATOM 1932 C CA . VAL A 1 242 ? -10.385 -12.579 -20.806 1.00 94.88 242 VAL A CA 1
ATOM 1933 C C . VAL A 1 242 ? -9.041 -11.872 -20.716 1.00 94.88 242 VAL A C 1
ATOM 1935 O O . VAL A 1 242 ? -8.577 -11.271 -21.683 1.00 94.88 242 VAL A O 1
ATOM 1938 N N . TRP A 1 243 ? -8.427 -11.971 -19.540 1.00 95.62 243 TRP A N 1
ATOM 1939 C CA . TRP A 1 243 ? -7.118 -11.408 -19.234 1.00 95.62 243 TRP A CA 1
ATOM 1940 C C . TRP A 1 243 ? -6.189 -12.527 -18.775 1.00 95.62 243 TRP A C 1
ATOM 1942 O O . TRP A 1 243 ? -6.573 -13.303 -17.895 1.00 95.62 243 TRP A O 1
ATOM 1952 N N . GLN A 1 244 ? -4.982 -12.596 -19.327 1.00 95.56 244 GLN A N 1
ATOM 1953 C CA . GLN A 1 244 ? -3.994 -13.617 -18.973 1.00 95.56 244 GLN A CA 1
ATOM 1954 C C . GLN A 1 244 ? -2.812 -13.009 -18.215 1.00 95.56 244 GLN A C 1
ATOM 1956 O O . GLN A 1 244 ? -2.425 -11.885 -18.526 1.00 95.56 244 GLN A O 1
ATOM 1961 N N . PRO A 1 245 ? -2.249 -13.705 -17.207 1.00 94.75 245 PRO A N 1
ATOM 1962 C CA . PRO A 1 245 ? -1.012 -13.277 -16.566 1.00 94.75 245 PRO A CA 1
ATOM 1963 C C . PRO A 1 245 ? 0.124 -13.149 -17.580 1.00 94.75 245 PRO A C 1
ATOM 1965 O O . PRO A 1 245 ? 0.291 -14.024 -18.426 1.00 94.75 245 PRO A O 1
ATOM 1968 N N . VAL A 1 246 ? 0.917 -12.090 -17.459 1.00 92.06 246 VAL A N 1
ATOM 1969 C CA . VAL A 1 246 ? 2.108 -11.885 -18.290 1.00 92.06 246 VAL A CA 1
ATOM 1970 C C . VAL A 1 246 ? 3.337 -12.359 -17.527 1.00 92.06 246 VAL A C 1
ATOM 1972 O O . VAL A 1 246 ? 3.460 -12.142 -16.318 1.00 92.06 246 VAL A O 1
ATOM 1975 N N . SER A 1 247 ? 4.242 -13.036 -18.233 1.00 87.38 247 SER A N 1
ATOM 1976 C CA . SER A 1 247 ? 5.526 -13.442 -17.668 1.00 87.38 247 SER A CA 1
ATOM 1977 C C . SER A 1 247 ? 6.382 -12.219 -17.348 1.00 87.38 247 SER A C 1
ATOM 1979 O O . SER A 1 247 ? 6.431 -11.261 -18.113 1.00 87.38 247 SER A O 1
ATOM 1981 N N . TRP A 1 248 ? 7.175 -12.307 -16.284 1.00 82.75 248 TRP A N 1
ATOM 1982 C CA . TRP A 1 248 ? 8.239 -11.345 -15.999 1.00 82.75 248 TRP A CA 1
ATOM 1983 C C . TRP A 1 248 ? 9.360 -11.344 -17.066 1.00 82.75 248 TRP A C 1
ATOM 1985 O O . TRP A 1 248 ? 10.334 -10.620 -16.948 1.00 82.75 248 TRP A O 1
ATOM 1995 N N . SER A 1 249 ? 9.296 -12.158 -18.114 1.00 76.56 249 SER A N 1
ATOM 1996 C CA . SER A 1 249 ? 10.186 -12.021 -19.275 1.00 76.56 249 SER A CA 1
ATOM 1997 C C . SER A 1 249 ? 9.594 -11.140 -20.383 1.00 76.56 249 SER A C 1
ATOM 1999 O O . SER A 1 249 ? 10.340 -10.656 -21.224 1.00 76.56 249 SER A O 1
ATOM 2001 N N . ASP A 1 250 ? 8.280 -10.890 -20.372 1.00 75.44 250 ASP A N 1
ATOM 2002 C CA . ASP A 1 250 ? 7.533 -10.196 -21.434 1.00 75.44 250 ASP A CA 1
ATOM 2003 C C . ASP A 1 250 ? 6.828 -8.940 -20.881 1.00 75.44 250 ASP A C 1
ATOM 2005 O O . ASP A 1 250 ? 5.627 -8.745 -21.037 1.00 75.44 250 ASP A O 1
ATOM 2009 N N . HIS A 1 251 ? 7.591 -8.100 -20.171 1.00 77.81 251 HIS A N 1
ATOM 2010 C CA . HIS A 1 251 ? 7.164 -6.907 -19.418 1.00 77.81 251 HIS A CA 1
ATOM 2011 C C . HIS A 1 251 ? 6.619 -5.751 -20.288 1.00 77.81 251 HIS A C 1
ATOM 2013 O O . HIS A 1 251 ? 7.171 -4.646 -20.320 1.00 77.81 251 HIS A O 1
ATOM 2019 N N . ARG A 1 252 ? 5.521 -5.979 -21.008 1.00 87.12 252 ARG A N 1
ATOM 2020 C CA . ARG A 1 252 ? 4.893 -4.988 -21.893 1.00 87.12 252 ARG A CA 1
ATOM 2021 C C . ARG A 1 252 ? 3.417 -4.810 -21.574 1.00 87.12 252 ARG A C 1
ATOM 2023 O O . ARG A 1 252 ? 2.717 -5.758 -21.227 1.00 87.12 252 ARG A O 1
ATOM 2030 N N . ILE A 1 253 ? 2.938 -3.576 -21.710 1.00 92.19 253 ILE A N 1
ATOM 2031 C CA . ILE A 1 253 ? 1.518 -3.248 -21.551 1.00 92.19 253 ILE A CA 1
ATOM 2032 C C . ILE A 1 253 ? 0.769 -3.779 -22.775 1.00 92.19 253 ILE A C 1
ATOM 2034 O O . ILE A 1 253 ? 1.105 -3.452 -23.910 1.00 92.19 253 ILE A O 1
ATOM 2038 N N . GLN A 1 254 ? -0.249 -4.605 -22.539 1.00 92.94 254 GLN A N 1
ATOM 2039 C CA . GLN A 1 254 ? -1.054 -5.233 -23.588 1.00 92.94 254 GLN A CA 1
ATOM 2040 C C . GLN A 1 254 ? -2.537 -4.915 -23.342 1.00 92.94 254 GLN A C 1
ATOM 2042 O O . GLN A 1 254 ? -3.245 -5.717 -22.718 1.00 92.94 254 GLN A O 1
ATOM 2047 N N . PRO A 1 255 ? -2.999 -3.723 -23.762 1.00 94.88 255 PRO A N 1
ATOM 2048 C CA . PRO A 1 255 ? -4.295 -3.187 -23.364 1.00 94.88 255 PRO A CA 1
ATOM 2049 C C . PRO A 1 255 ? -5.433 -3.685 -24.266 1.00 94.88 255 PRO A C 1
ATOM 2051 O O . PRO A 1 255 ? -5.214 -4.221 -25.356 1.00 94.88 255 PRO A O 1
ATOM 2054 N N . GLN A 1 256 ? -6.672 -3.452 -23.828 1.00 95.00 256 GLN A N 1
ATOM 2055 C CA . GLN A 1 256 ? -7.859 -3.611 -24.673 1.00 95.00 256 GLN A CA 1
ATOM 2056 C C . GLN A 1 256 ? -8.066 -2.408 -25.613 1.00 95.00 256 GLN A C 1
ATOM 2058 O O . GLN A 1 256 ? -8.617 -2.552 -26.713 1.00 95.00 256 GLN A O 1
ATOM 2063 N N . PHE A 1 257 ? -7.659 -1.222 -25.162 1.00 95.88 257 PHE A N 1
ATOM 2064 C CA . PHE A 1 257 ? -7.923 0.058 -25.809 1.00 95.88 257 PHE A CA 1
ATOM 2065 C C . PHE A 1 257 ? -6.660 0.906 -25.929 1.00 95.88 257 PHE A C 1
ATOM 2067 O O . PHE A 1 257 ? -5.702 0.755 -25.170 1.00 95.88 257 PHE A O 1
ATOM 2074 N N . PHE A 1 258 ? -6.706 1.843 -26.864 1.00 96.56 258 PHE A N 1
ATOM 2075 C CA . PHE A 1 258 ? -5.647 2.790 -27.157 1.00 96.56 258 PHE A CA 1
ATOM 2076 C C . PHE A 1 258 ? -6.201 4.207 -27.286 1.00 96.56 258 PHE A C 1
ATOM 2078 O O . PHE A 1 258 ? -7.394 4.398 -27.518 1.00 96.56 258 PHE A O 1
ATOM 2085 N N . LEU A 1 259 ? -5.315 5.191 -27.196 1.00 95.38 259 LEU A N 1
ATOM 2086 C CA . LEU A 1 259 ? -5.573 6.586 -27.535 1.00 95.38 259 LEU A CA 1
ATOM 2087 C C . LEU A 1 259 ? -4.688 7.010 -28.696 1.00 95.38 259 LEU A C 1
ATOM 2089 O O . LEU A 1 259 ? -3.529 6.603 -28.784 1.00 95.38 259 LEU A O 1
ATOM 2093 N N . ARG A 1 260 ? -5.203 7.890 -29.552 1.00 92.06 260 ARG A N 1
ATOM 2094 C CA . ARG A 1 260 ? -4.348 8.642 -30.476 1.00 92.06 260 ARG A CA 1
ATOM 2095 C C . ARG A 1 260 ? -3.522 9.644 -29.674 1.00 92.06 260 ARG A C 1
ATOM 2097 O O . ARG A 1 260 ? -4.011 10.174 -28.681 1.00 92.06 260 ARG A O 1
ATOM 2104 N N . ALA A 1 261 ? -2.306 9.950 -30.120 1.00 85.81 261 ALA A N 1
ATOM 2105 C CA . ALA A 1 261 ? -1.443 10.915 -29.430 1.00 85.81 261 ALA A CA 1
ATOM 2106 C C . ALA A 1 261 ? -2.128 12.284 -29.220 1.00 85.81 261 ALA A C 1
ATOM 2108 O O . ALA A 1 261 ? -2.055 12.849 -28.133 1.00 85.81 261 ALA A O 1
ATOM 2109 N N . ALA A 1 262 ? -2.886 12.771 -30.211 1.00 85.31 262 ALA A N 1
ATOM 2110 C CA . ALA A 1 262 ? -3.670 14.006 -30.093 1.00 85.31 262 ALA A CA 1
ATOM 2111 C C . ALA A 1 262 ? -4.740 13.929 -28.985 1.00 85.31 262 ALA A C 1
ATOM 2113 O O . ALA A 1 262 ? -4.947 14.889 -28.243 1.00 85.31 262 ALA A O 1
ATOM 2114 N N . ASP A 1 263 ? -5.356 12.756 -28.815 1.00 86.75 263 ASP A N 1
ATOM 2115 C CA . ASP A 1 263 ? -6.337 12.473 -27.767 1.00 86.75 263 ASP A CA 1
ATOM 2116 C C . ASP A 1 263 ? -5.687 12.190 -26.406 1.00 86.75 263 ASP A C 1
ATOM 2118 O O . ASP A 1 263 ? -6.402 12.013 -25.426 1.00 86.75 263 ASP A O 1
ATOM 2122 N N . ALA A 1 264 ? -4.361 12.154 -26.297 1.00 83.44 264 ALA A N 1
ATOM 2123 C CA . ALA A 1 264 ? -3.653 11.989 -25.028 1.00 83.44 264 ALA A CA 1
ATOM 2124 C C . ALA A 1 264 ? -3.198 13.326 -24.421 1.00 83.44 264 ALA A C 1
ATOM 2126 O O . ALA A 1 264 ? -2.358 13.358 -23.525 1.00 83.44 264 ALA A O 1
ATOM 2127 N N . THR A 1 265 ? -3.767 14.432 -24.899 1.00 78.19 265 THR A N 1
ATOM 2128 C CA . THR A 1 265 ? -3.497 15.783 -24.410 1.00 78.19 265 THR A CA 1
ATOM 2129 C C . THR A 1 265 ? -4.681 16.330 -23.601 1.00 78.19 265 THR A C 1
ATOM 2131 O O . THR A 1 265 ? -5.825 15.872 -23.724 1.00 78.19 265 THR A O 1
ATOM 2134 N N . GLY A 1 266 ? -4.407 17.312 -22.739 1.00 80.75 266 GLY A N 1
ATOM 2135 C CA . GLY A 1 266 ? -5.421 18.044 -21.977 1.00 80.75 266 GLY A CA 1
ATOM 2136 C C . GLY A 1 266 ? -5.520 17.663 -20.493 1.00 80.75 266 GLY A C 1
ATOM 2137 O O . GLY A 1 266 ? -4.792 16.803 -20.006 1.00 80.75 266 GLY A O 1
ATOM 2138 N N . PRO A 1 267 ? -6.447 18.291 -19.745 1.00 83.06 267 PRO A N 1
ATOM 2139 C CA . PRO A 1 267 ? -6.453 18.264 -18.278 1.00 83.06 267 PRO A CA 1
ATOM 2140 C C . PRO A 1 267 ? -6.810 16.903 -17.663 1.00 83.06 267 PRO A C 1
ATOM 2142 O O . PRO A 1 267 ? -6.632 16.714 -16.464 1.00 83.06 267 PRO A O 1
ATOM 2145 N N . LYS A 1 268 ? -7.338 15.968 -18.465 1.00 85.25 268 LYS A N 1
ATOM 2146 C CA . LYS A 1 268 ? -7.707 14.611 -18.034 1.00 85.25 268 LYS A CA 1
ATOM 2147 C C . LYS A 1 268 ? -6.570 13.594 -18.169 1.00 85.25 268 LYS A C 1
ATOM 2149 O O . LYS A 1 268 ? -6.759 12.455 -17.761 1.00 85.25 268 LYS A O 1
ATOM 2154 N N . VAL A 1 269 ? -5.448 13.952 -18.793 1.00 90.56 269 VAL A N 1
ATOM 2155 C CA . VAL A 1 269 ? -4.309 13.049 -18.988 1.00 90.56 269 VAL A CA 1
ATOM 2156 C C . VAL A 1 269 ? -3.089 13.682 -18.344 1.00 90.56 269 VAL A C 1
ATOM 2158 O O . VAL A 1 269 ? -2.702 14.798 -18.679 1.00 90.56 269 VAL A O 1
ATOM 2161 N N . HIS A 1 270 ? -2.492 12.971 -17.397 1.00 91.38 270 HIS A N 1
ATOM 2162 C CA . HIS A 1 270 ? -1.324 13.435 -16.672 1.00 91.38 270 HIS A CA 1
ATOM 2163 C C . HIS A 1 270 ? -0.052 12.835 -17.271 1.00 91.38 270 HIS A C 1
ATOM 2165 O O . HIS A 1 270 ? -0.017 11.667 -17.663 1.00 91.38 270 HIS A O 1
ATOM 2171 N N . THR A 1 271 ? 1.010 13.627 -17.304 1.00 90.31 271 THR A N 1
ATOM 2172 C CA . THR A 1 271 ? 2.361 13.195 -17.672 1.00 90.31 271 THR A CA 1
ATOM 2173 C C . THR A 1 271 ? 3.244 13.128 -16.426 1.00 90.31 271 THR A C 1
ATOM 2175 O O . THR A 1 271 ? 2.882 13.616 -15.354 1.00 90.31 271 THR A O 1
ATOM 2178 N N . GLY A 1 272 ? 4.398 12.483 -16.545 1.00 92.50 272 GLY A N 1
ATOM 2179 C CA . GLY A 1 272 ? 5.329 12.244 -15.453 1.00 92.50 272 GLY A CA 1
ATOM 2180 C C . GLY A 1 272 ? 5.015 10.989 -14.628 1.00 92.50 272 GLY A C 1
ATOM 2181 O O . GLY A 1 272 ? 4.188 10.160 -15.027 1.00 92.50 272 GLY A O 1
ATOM 2182 N N . PRO A 1 273 ? 5.712 10.817 -13.488 1.00 95.38 273 PRO A N 1
ATOM 2183 C CA . PRO A 1 273 ? 5.526 9.698 -12.573 1.00 95.38 273 PRO A CA 1
ATOM 2184 C C . PRO A 1 273 ? 4.115 9.645 -11.993 1.00 95.38 273 PRO A C 1
ATOM 2186 O O . PRO A 1 273 ? 3.581 10.648 -11.522 1.00 95.38 273 PRO A O 1
ATOM 2189 N N . LYS A 1 274 ? 3.552 8.441 -11.929 1.00 96.19 274 LYS A N 1
ATOM 2190 C CA . LYS A 1 274 ? 2.263 8.166 -11.295 1.00 96.19 274 LYS A CA 1
ATOM 2191 C C . LYS A 1 274 ? 2.390 6.965 -10.369 1.00 96.19 274 LYS A C 1
ATOM 2193 O O . LYS A 1 274 ? 2.839 5.895 -10.781 1.00 96.19 274 LYS A O 1
ATOM 2198 N N . VAL A 1 275 ? 1.929 7.119 -9.130 1.00 97.19 275 VAL A N 1
ATOM 2199 C CA . VAL A 1 275 ? 1.763 6.002 -8.191 1.00 97.19 275 VAL A CA 1
ATOM 2200 C C . VAL A 1 275 ? 0.375 5.421 -8.420 1.00 97.19 275 VAL A C 1
ATOM 2202 O O . VAL A 1 275 ? -0.617 5.916 -7.881 1.00 97.19 275 VAL A O 1
ATOM 2205 N N . ALA A 1 276 ? 0.297 4.421 -9.293 1.00 96.56 276 ALA A N 1
ATOM 2206 C CA . ALA A 1 276 ? -0.955 3.816 -9.718 1.00 96.56 276 ALA A CA 1
ATOM 2207 C C . ALA A 1 276 ? -1.385 2.735 -8.730 1.00 96.56 276 ALA A C 1
ATOM 2209 O O . ALA A 1 276 ? -0.610 1.817 -8.468 1.00 96.56 276 ALA A O 1
ATOM 2210 N N . TYR A 1 277 ? -2.626 2.772 -8.245 1.00 95.50 277 TYR A N 1
ATOM 2211 C CA . TYR A 1 277 ? -3.147 1.743 -7.347 1.00 95.50 277 TYR A CA 1
ATOM 2212 C C . TYR A 1 277 ? -4.567 1.287 -7.695 1.00 95.50 277 TYR A C 1
ATOM 2214 O O . TYR A 1 277 ? -5.376 2.008 -8.285 1.00 95.50 277 TYR A O 1
ATOM 2222 N N . MET A 1 278 ? -4.874 0.048 -7.309 1.00 91.50 278 MET A N 1
ATOM 2223 C CA . MET A 1 278 ? -6.196 -0.546 -7.485 1.00 91.50 278 MET A CA 1
ATOM 2224 C C . MET A 1 278 ? -7.126 -0.103 -6.350 1.00 91.50 278 MET A C 1
ATOM 2226 O O . MET A 1 278 ? -6.970 -0.530 -5.208 1.00 91.50 278 MET A O 1
ATOM 2230 N N . ARG A 1 279 ? -8.129 0.727 -6.661 1.00 89.56 279 ARG A N 1
ATOM 2231 C CA . ARG A 1 279 ? -9.073 1.255 -5.657 1.00 89.56 279 ARG A CA 1
ATOM 2232 C C . ARG A 1 279 ? -10.006 0.201 -5.069 1.00 89.56 279 ARG A C 1
ATOM 2234 O O . ARG A 1 279 ? -10.378 0.291 -3.901 1.00 89.56 279 ARG A O 1
ATOM 2241 N N . ILE A 1 280 ? -10.443 -0.760 -5.879 1.00 86.88 280 ILE A N 1
ATOM 2242 C CA . ILE A 1 280 ? -11.366 -1.802 -5.425 1.00 86.88 280 ILE A CA 1
ATOM 2243 C C . ILE A 1 280 ? -10.557 -2.981 -4.894 1.00 86.88 280 ILE A C 1
ATOM 2245 O O . ILE A 1 280 ? -10.004 -3.759 -5.665 1.00 86.88 280 ILE A O 1
ATOM 2249 N N . GLY A 1 281 ? -10.513 -3.126 -3.573 1.00 83.31 281 GLY A N 1
ATOM 2250 C CA . GLY A 1 281 ? -9.761 -4.166 -2.876 1.00 83.31 281 GLY A CA 1
ATOM 2251 C C . GLY A 1 281 ? -10.387 -4.481 -1.520 1.00 83.31 281 GLY A C 1
ATOM 2252 O O . GLY A 1 281 ? -10.974 -3.614 -0.885 1.00 83.31 281 GLY A O 1
ATOM 2253 N N . SER A 1 282 ? -10.300 -5.735 -1.072 1.00 86.81 282 SER A N 1
ATOM 2254 C CA . SER A 1 282 ? -10.791 -6.141 0.252 1.00 86.81 282 SER A CA 1
ATOM 2255 C C . SER A 1 282 ? -9.644 -6.231 1.250 1.00 86.81 282 SER A C 1
ATOM 2257 O O . SER A 1 282 ? -8.617 -6.830 0.936 1.00 86.81 282 SER A O 1
ATOM 2259 N N . SER A 1 283 ? -9.876 -5.794 2.492 1.00 87.06 283 SER A N 1
ATOM 2260 C CA . SER A 1 283 ? -8.967 -6.025 3.628 1.00 87.06 283 SER A CA 1
ATOM 2261 C C . SER A 1 283 ? -8.827 -7.500 4.027 1.00 87.06 283 SER A C 1
ATOM 2263 O O . SER A 1 283 ? -8.075 -7.818 4.941 1.00 87.06 283 SER A O 1
ATOM 2265 N N . THR A 1 284 ? -9.538 -8.413 3.355 1.00 88.44 284 THR A N 1
ATOM 2266 C CA . THR A 1 284 ? -9.463 -9.869 3.571 1.00 88.44 284 THR A CA 1
ATOM 2267 C C . THR A 1 284 ? -8.797 -10.632 2.421 1.00 88.44 284 THR A C 1
ATOM 2269 O O . THR A 1 284 ? -8.600 -11.846 2.516 1.00 88.44 284 THR A O 1
ATOM 2272 N N . ASN A 1 285 ? -8.419 -9.934 1.343 1.00 91.38 285 ASN A N 1
ATOM 2273 C CA . ASN A 1 285 ? -7.622 -10.509 0.261 1.00 91.38 285 ASN A CA 1
ATOM 2274 C C . ASN A 1 285 ? -6.180 -10.762 0.727 1.00 91.38 285 ASN A C 1
ATOM 2276 O O . ASN A 1 285 ? -5.749 -10.267 1.772 1.00 91.38 285 ASN A O 1
ATOM 2280 N N . SER A 1 286 ? -5.400 -11.495 -0.075 1.00 92.38 286 SER A N 1
ATOM 2281 C CA . SER A 1 286 ? -3.970 -11.702 0.192 1.00 92.38 286 SER A CA 1
ATOM 2282 C C . SER A 1 286 ? -3.216 -10.373 0.294 1.00 92.38 286 SER A C 1
ATOM 2284 O O . SER A 1 286 ? -2.406 -10.211 1.192 1.00 92.38 286 SER A O 1
ATOM 2286 N N . ARG A 1 287 ? -3.553 -9.383 -0.541 1.00 94.00 287 ARG A N 1
ATOM 2287 C CA . ARG A 1 287 ? -3.067 -7.994 -0.466 1.00 94.00 287 ARG A CA 1
ATOM 2288 C C . ARG A 1 287 ? -4.241 -7.024 -0.578 1.00 94.00 287 ARG A C 1
ATOM 2290 O O . ARG A 1 287 ? -5.176 -7.307 -1.329 1.00 94.00 287 ARG A O 1
ATOM 2297 N N . THR A 1 288 ? -4.191 -5.924 0.170 1.00 94.50 288 THR A N 1
ATOM 2298 C CA . THR A 1 288 ? -5.221 -4.873 0.128 1.00 94.50 288 THR A CA 1
ATOM 2299 C C . THR A 1 288 ? -4.787 -3.777 -0.818 1.00 94.50 288 THR A C 1
ATOM 2301 O O . THR A 1 288 ? -5.532 -3.421 -1.726 1.00 94.50 288 THR A O 1
ATOM 2304 N N . VAL A 1 289 ? -3.561 -3.289 -0.632 1.00 95.31 289 VAL A N 1
ATOM 2305 C CA . VAL A 1 289 ? -2.965 -2.270 -1.488 1.00 95.31 289 VAL A CA 1
ATOM 2306 C C . VAL A 1 289 ? -2.177 -2.983 -2.574 1.00 95.31 289 VAL A C 1
ATOM 2308 O O . VAL A 1 289 ? -1.216 -3.704 -2.303 1.00 95.31 289 VAL A O 1
ATOM 2311 N N . ILE A 1 290 ? -2.620 -2.805 -3.813 1.00 95.06 290 ILE A N 1
ATOM 2312 C CA . ILE A 1 290 ? -1.904 -3.257 -5.001 1.00 95.06 290 ILE A CA 1
ATOM 2313 C C . ILE A 1 290 ? -1.560 -2.001 -5.789 1.00 95.06 290 ILE A C 1
ATOM 2315 O O . ILE A 1 290 ? -2.465 -1.272 -6.196 1.00 95.06 290 ILE A O 1
ATOM 2319 N N . SER A 1 291 ? -0.261 -1.748 -5.948 1.00 95.94 291 SER A N 1
ATOM 2320 C CA . SER A 1 291 ? 0.272 -0.527 -6.548 1.00 95.94 291 SER A CA 1
ATOM 2321 C C . SER A 1 291 ? 1.447 -0.820 -7.469 1.00 95.94 291 SER A C 1
ATOM 2323 O O . SER A 1 291 ? 2.200 -1.766 -7.229 1.00 95.94 291 SER A O 1
ATOM 2325 N N . THR A 1 292 ? 1.630 0.025 -8.479 1.00 96.12 292 THR A N 1
ATOM 2326 C CA . THR A 1 292 ? 2.784 0.014 -9.379 1.00 96.12 292 THR A CA 1
ATOM 2327 C C . THR A 1 292 ? 3.170 1.434 -9.790 1.00 96.12 292 THR A C 1
ATOM 2329 O O . THR A 1 292 ? 2.372 2.365 -9.672 1.00 96.12 292 THR A O 1
ATOM 2332 N N . TYR A 1 293 ? 4.395 1.576 -10.284 1.00 97.12 293 TYR A N 1
ATOM 2333 C CA . TYR A 1 293 ? 4.889 2.803 -10.890 1.00 97.12 293 TYR A CA 1
ATOM 2334 C C . TYR A 1 293 ? 4.450 2.846 -12.355 1.00 97.12 293 TYR A C 1
ATOM 2336 O O . TYR A 1 293 ? 4.547 1.835 -13.053 1.00 97.12 293 TYR A O 1
ATOM 2344 N N . LEU A 1 294 ? 3.965 3.998 -12.810 1.00 95.62 294 LEU A N 1
ATOM 2345 C CA . LEU A 1 294 ? 3.732 4.303 -14.222 1.00 95.62 294 LEU A CA 1
ATOM 2346 C C . LEU A 1 294 ? 4.363 5.656 -14.558 1.00 95.62 294 LEU A C 1
ATOM 2348 O O . LEU A 1 294 ? 4.509 6.510 -13.685 1.00 95.62 294 LEU A O 1
ATOM 2352 N N . ARG A 1 295 ? 4.661 5.874 -15.838 1.00 93.50 295 ARG A N 1
ATOM 2353 C CA . ARG A 1 295 ? 5.059 7.171 -16.386 1.00 93.50 295 ARG A CA 1
ATOM 2354 C C . ARG A 1 295 ? 4.413 7.369 -17.744 1.00 93.50 295 ARG A C 1
ATOM 2356 O O . ARG A 1 295 ? 4.449 6.443 -18.538 1.00 93.50 295 ARG A O 1
ATOM 2363 N N . ASP A 1 296 ? 3.875 8.559 -18.005 1.00 91.69 296 ASP A N 1
ATOM 2364 C CA . ASP A 1 296 ? 3.424 9.004 -19.340 1.00 91.69 296 ASP A CA 1
ATOM 2365 C C . ASP A 1 296 ? 2.396 8.081 -20.041 1.00 91.69 296 ASP A C 1
ATOM 2367 O O . ASP A 1 296 ? 2.077 8.273 -21.209 1.00 91.69 296 ASP A O 1
ATOM 2371 N N . VAL A 1 297 ? 1.819 7.104 -19.329 1.00 92.31 297 VAL A N 1
ATOM 2372 C CA . VAL A 1 297 ? 0.787 6.204 -19.858 1.00 92.31 297 VAL A CA 1
ATOM 2373 C C . VAL A 1 297 ? -0.595 6.707 -19.428 1.00 92.31 297 VAL A C 1
ATOM 2375 O O . VAL A 1 297 ? -0.831 6.828 -18.217 1.00 92.31 297 VAL A O 1
ATOM 2378 N N . PRO A 1 298 ? -1.511 6.998 -20.370 1.00 94.75 298 PRO A N 1
ATOM 2379 C CA . PRO A 1 298 ? -2.879 7.396 -20.062 1.00 94.75 298 PRO A CA 1
ATOM 2380 C C . PRO A 1 298 ? -3.689 6.210 -19.541 1.00 94.75 298 PRO A C 1
ATOM 2382 O O . PRO A 1 298 ? -3.409 5.059 -19.869 1.00 94.75 298 PRO A O 1
ATOM 2385 N N . ALA A 1 299 ? -4.729 6.470 -18.763 1.00 94.81 299 ALA A N 1
ATOM 2386 C CA . ALA A 1 299 ? -5.477 5.420 -18.100 1.00 94.81 299 ALA A CA 1
ATOM 2387 C C . ALA A 1 299 ? -6.969 5.677 -17.965 1.00 94.81 299 ALA A C 1
ATOM 2389 O O . ALA A 1 299 ? -7.465 6.798 -18.034 1.00 94.81 299 ALA A O 1
ATOM 2390 N N . SER A 1 300 ? -7.674 4.578 -17.732 1.00 93.75 300 SER A N 1
ATOM 2391 C CA . SER A 1 300 ? -9.097 4.554 -17.426 1.00 93.75 300 SER A CA 1
ATOM 2392 C C . SER A 1 300 ? -9.395 4.885 -15.961 1.00 93.75 300 SER A C 1
ATOM 2394 O O . SER A 1 300 ? -8.568 4.708 -15.066 1.00 93.75 300 SER A O 1
ATOM 2396 N N . ASP A 1 301 ? -10.651 5.227 -15.693 1.00 90.69 301 ASP A N 1
ATOM 2397 C CA . ASP A 1 301 ? -11.250 5.473 -14.379 1.00 90.69 301 ASP A CA 1
ATOM 2398 C C . ASP A 1 301 ? -11.269 4.252 -13.441 1.00 90.69 301 ASP A C 1
ATOM 2400 O O . ASP A 1 301 ? -11.637 4.355 -12.267 1.00 90.69 301 ASP A O 1
ATOM 2404 N N . SER A 1 302 ? -10.823 3.094 -13.936 1.00 90.25 302 SER A N 1
ATOM 2405 C CA . SER A 1 302 ? -10.542 1.910 -13.124 1.00 90.25 302 SER A CA 1
ATOM 2406 C C . SER A 1 302 ? -9.213 1.990 -12.355 1.00 90.25 302 SER A C 1
ATOM 2408 O O . SER A 1 302 ? -8.974 1.159 -11.471 1.00 90.25 302 SER A O 1
ATOM 2410 N N . VAL A 1 303 ? -8.365 2.981 -12.657 1.00 93.12 303 VAL A N 1
ATOM 2411 C CA . VAL A 1 303 ? -7.043 3.196 -12.053 1.00 93.12 303 VAL A CA 1
ATOM 2412 C C . VAL A 1 303 ? -6.992 4.557 -11.371 1.00 93.12 303 VAL A C 1
ATOM 2414 O O . VAL A 1 303 ? -7.568 5.538 -11.834 1.00 93.12 303 VAL A O 1
ATOM 2417 N N . PHE A 1 304 ? -6.319 4.597 -10.227 1.00 94.00 304 PHE A N 1
ATOM 2418 C CA . PHE A 1 304 ? -6.253 5.765 -9.362 1.00 94.00 304 PHE A CA 1
ATOM 2419 C C . PHE A 1 304 ? -4.809 6.113 -9.058 1.00 94.00 304 PHE A C 1
ATOM 2421 O O . PHE A 1 304 ? -3.961 5.220 -8.990 1.00 94.00 304 PHE A O 1
ATOM 2428 N N . TYR A 1 305 ? -4.553 7.404 -8.853 1.00 94.12 305 TYR A N 1
ATOM 2429 C CA . TYR A 1 305 ? -3.197 7.926 -8.792 1.00 94.12 305 TYR A CA 1
ATOM 2430 C C . TYR A 1 305 ? -2.961 8.812 -7.589 1.00 94.12 305 TYR A C 1
ATOM 2432 O O . TYR A 1 305 ? -3.824 9.602 -7.203 1.00 94.12 305 TYR A O 1
ATOM 2440 N N . PHE A 1 306 ? -1.737 8.729 -7.084 1.00 96.00 306 PHE A N 1
ATOM 2441 C CA . PHE A 1 306 ? -1.076 9.868 -6.471 1.00 96.00 306 PHE A CA 1
ATOM 2442 C C . PHE A 1 306 ? 0.012 10.366 -7.420 1.00 96.00 306 PHE A C 1
ATOM 2444 O O . PHE A 1 306 ? 0.866 9.593 -7.863 1.00 96.00 306 PHE A O 1
ATOM 2451 N N . LEU A 1 307 ? -0.064 11.649 -7.758 1.00 95.38 307 LEU A N 1
ATOM 2452 C CA . LEU A 1 307 ? 0.902 12.358 -8.582 1.00 95.38 307 LEU A CA 1
ATOM 2453 C C . LEU A 1 307 ? 1.853 13.123 -7.656 1.00 95.38 307 LEU A C 1
ATOM 2455 O O . LEU A 1 307 ? 1.377 13.934 -6.855 1.00 95.38 307 LEU A O 1
ATOM 2459 N N . PRO A 1 308 ? 3.170 12.884 -7.736 1.00 94.38 308 PRO A N 1
ATOM 2460 C CA . PRO A 1 308 ? 4.152 13.720 -7.062 1.00 94.38 308 PRO A CA 1
ATOM 2461 C C . PRO A 1 308 ? 4.114 15.157 -7.598 1.00 94.38 308 PRO A C 1
ATOM 2463 O O . PRO A 1 308 ? 4.230 15.368 -8.807 1.00 94.38 308 PRO A O 1
ATOM 2466 N N . SER A 1 309 ? 3.990 16.151 -6.716 1.00 89.31 309 SER A N 1
ATOM 2467 C CA . SER A 1 309 ? 4.135 17.562 -7.091 1.00 89.31 309 SER A CA 1
ATOM 2468 C C . SER A 1 309 ? 5.505 17.796 -7.722 1.00 89.31 309 SER A C 1
ATOM 2470 O O . SER A 1 309 ? 6.510 17.336 -7.191 1.00 89.31 309 SER A O 1
ATOM 2472 N N . HIS A 1 310 ? 5.551 18.506 -8.853 1.00 86.88 310 HIS A N 1
ATOM 2473 C CA . HIS A 1 310 ? 6.756 18.685 -9.684 1.00 86.88 310 HIS A CA 1
ATOM 2474 C C . HIS A 1 310 ? 7.321 17.396 -10.307 1.00 86.88 310 HIS A C 1
ATOM 2476 O O . HIS A 1 310 ? 8.428 17.406 -10.836 1.00 86.88 310 HIS A O 1
ATOM 2482 N N . ALA A 1 311 ? 6.560 16.297 -10.280 1.00 85.75 311 ALA A N 1
ATOM 2483 C CA . ALA A 1 311 ? 6.895 15.040 -10.940 1.00 85.75 311 ALA A CA 1
ATOM 2484 C C . ALA A 1 311 ? 8.257 14.380 -10.560 1.00 85.75 311 ALA A C 1
ATOM 2486 O O . ALA A 1 311 ? 8.872 13.769 -11.441 1.00 85.75 311 ALA A O 1
ATOM 2487 N N . PRO A 1 312 ? 8.745 14.415 -9.295 1.00 93.06 312 PRO A N 1
ATOM 2488 C CA . PRO A 1 312 ? 9.955 13.691 -8.901 1.00 93.06 312 PRO A CA 1
ATOM 2489 C C . PRO A 1 312 ? 9.778 12.170 -9.002 1.00 93.06 312 PRO A C 1
ATOM 2491 O O . PRO A 1 312 ? 8.802 11.583 -8.520 1.00 93.06 312 PRO A O 1
ATOM 2494 N N . VAL A 1 313 ? 10.762 11.521 -9.622 1.00 95.00 313 VAL A N 1
ATOM 2495 C CA . VAL A 1 313 ? 10.790 10.068 -9.866 1.00 95.00 313 VAL A CA 1
ATOM 2496 C C . VAL A 1 313 ? 10.951 9.309 -8.561 1.00 95.00 313 VAL A C 1
ATOM 2498 O O . VAL A 1 313 ? 10.273 8.310 -8.324 1.00 95.00 313 VAL A O 1
ATOM 2501 N N . GLU A 1 314 ? 11.814 9.839 -7.706 1.00 96.38 314 GLU A N 1
ATOM 2502 C CA . GLU A 1 314 ? 12.164 9.361 -6.381 1.00 96.38 314 GLU A CA 1
ATOM 2503 C C . GLU A 1 314 ? 10.906 9.201 -5.530 1.00 96.38 314 GLU A C 1
ATOM 2505 O O . GLU A 1 314 ? 10.681 8.128 -4.977 1.00 96.38 314 GLU A O 1
ATOM 2510 N N . THR A 1 315 ? 10.031 10.212 -5.503 1.00 95.94 315 THR A N 1
ATOM 2511 C CA . THR A 1 315 ? 8.754 10.154 -4.777 1.00 95.94 315 THR A CA 1
ATOM 2512 C C . THR A 1 315 ? 7.826 9.084 -5.345 1.00 95.94 315 THR A C 1
ATOM 2514 O O . THR A 1 315 ? 7.231 8.312 -4.591 1.00 95.94 315 THR A O 1
ATOM 2517 N N . GLY A 1 316 ? 7.720 8.986 -6.675 1.00 96.62 316 GLY A N 1
ATOM 2518 C CA . GLY A 1 316 ? 6.902 7.957 -7.319 1.00 96.62 316 GLY A CA 1
ATOM 2519 C C . GLY A 1 316 ? 7.352 6.534 -6.961 1.00 96.62 316 GLY A C 1
ATOM 2520 O O . GLY A 1 316 ? 6.523 5.672 -6.650 1.00 96.62 316 GLY A O 1
ATOM 2521 N N . LEU A 1 317 ? 8.663 6.282 -6.955 1.00 97.88 317 LEU A N 1
ATOM 2522 C CA . LEU A 1 317 ? 9.233 4.985 -6.580 1.00 97.88 317 LEU A CA 1
ATOM 2523 C C . LEU A 1 317 ? 9.145 4.734 -5.074 1.00 97.88 317 LEU A C 1
ATOM 2525 O O . LEU A 1 317 ? 8.728 3.651 -4.672 1.00 97.88 317 LEU A O 1
ATOM 2529 N N . ALA A 1 318 ? 9.458 5.727 -4.242 1.00 97.62 318 ALA A N 1
ATOM 2530 C CA . ALA A 1 318 ? 9.344 5.655 -2.787 1.00 97.62 318 ALA A CA 1
ATOM 2531 C C . ALA A 1 318 ? 7.962 5.142 -2.364 1.00 97.62 318 ALA A C 1
ATOM 2533 O O . ALA A 1 318 ? 7.847 4.116 -1.689 1.00 97.62 318 ALA A O 1
ATOM 2534 N N . LEU A 1 319 ? 6.905 5.805 -2.835 1.00 97.50 319 LEU A N 1
ATOM 2535 C CA . LEU A 1 319 ? 5.527 5.462 -2.490 1.00 97.50 319 LEU A CA 1
ATOM 2536 C C . LEU A 1 319 ? 5.097 4.119 -3.071 1.00 97.50 319 LEU A C 1
ATOM 2538 O O . LEU A 1 319 ? 4.461 3.330 -2.375 1.00 97.50 319 LEU A O 1
ATOM 2542 N N . THR A 1 320 ? 5.493 3.822 -4.311 1.00 97.88 320 THR A N 1
ATOM 2543 C CA . THR A 1 320 ? 5.253 2.512 -4.930 1.00 97.88 320 THR A CA 1
ATOM 2544 C C . THR A 1 320 ? 5.874 1.384 -4.096 1.00 97.88 320 THR A C 1
ATOM 2546 O O . THR A 1 320 ? 5.231 0.357 -3.861 1.00 97.88 320 THR A O 1
ATOM 2549 N N . GLY A 1 321 ? 7.090 1.597 -3.587 1.00 98.06 321 GLY A N 1
ATOM 2550 C CA . GLY A 1 321 ? 7.774 0.699 -2.663 1.00 98.06 321 GLY A CA 1
ATOM 2551 C C . GLY A 1 321 ? 7.017 0.530 -1.350 1.00 98.06 321 GLY A C 1
ATOM 2552 O O . GLY A 1 321 ? 6.671 -0.595 -0.994 1.00 98.06 321 GLY A O 1
ATOM 2553 N N . VAL A 1 322 ? 6.688 1.629 -0.663 1.00 98.50 322 VAL A N 1
ATOM 2554 C CA . VAL A 1 322 ? 5.964 1.599 0.623 1.00 98.50 322 VAL A CA 1
ATOM 2555 C C . VAL A 1 322 ? 4.611 0.896 0.490 1.00 98.50 322 VAL A C 1
ATOM 2557 O O . VAL A 1 322 ? 4.315 -0.007 1.275 1.00 98.50 322 VAL A O 1
ATOM 2560 N N . PHE A 1 323 ? 3.830 1.222 -0.547 1.00 98.06 323 PHE A N 1
ATOM 2561 C CA . PHE A 1 323 ? 2.521 0.616 -0.827 1.00 98.06 323 PHE A CA 1
ATOM 2562 C C . PHE A 1 323 ? 2.598 -0.902 -1.023 1.00 98.06 323 PHE A C 1
ATOM 2564 O O . PHE A 1 323 ? 1.623 -1.624 -0.804 1.00 98.06 323 PHE A O 1
ATOM 2571 N N . SER A 1 324 ? 3.768 -1.403 -1.418 1.00 96.69 324 SER A N 1
ATOM 2572 C CA . SER A 1 324 ? 4.008 -2.822 -1.637 1.00 96.69 324 SER A CA 1
ATOM 2573 C C . SER A 1 324 ? 4.383 -3.605 -0.372 1.00 96.69 324 SER A C 1
ATOM 2575 O O . SER A 1 324 ? 4.447 -4.834 -0.456 1.00 96.69 324 SER A O 1
ATOM 2577 N N . THR A 1 325 ? 4.501 -2.966 0.798 1.00 98.69 325 THR A N 1
ATOM 2578 C CA . THR A 1 325 ? 4.973 -3.617 2.038 1.00 98.69 325 THR A CA 1
ATOM 2579 C C . THR A 1 325 ? 3.880 -4.123 2.976 1.00 98.69 325 THR A C 1
ATOM 2581 O O . THR A 1 325 ? 2.742 -3.647 2.955 1.00 98.69 325 THR A O 1
ATOM 2584 N N . PHE A 1 326 ? 4.228 -5.088 3.831 1.00 98.62 326 PHE A N 1
ATOM 2585 C CA . PHE A 1 326 ? 3.329 -5.639 4.850 1.00 98.62 326 PHE A CA 1
ATOM 2586 C C . PHE A 1 326 ? 2.919 -4.631 5.916 1.00 98.62 326 PHE A C 1
ATOM 2588 O O . PHE A 1 326 ? 1.739 -4.576 6.261 1.00 98.62 326 PHE A O 1
ATOM 2595 N N . ALA A 1 327 ? 3.864 -3.831 6.418 1.00 98.56 327 ALA A N 1
ATOM 2596 C CA . ALA A 1 327 ? 3.591 -2.849 7.464 1.00 98.56 327 ALA A CA 1
ATOM 2597 C C . ALA A 1 327 ? 2.557 -1.811 7.000 1.00 98.56 327 ALA A C 1
ATOM 2599 O O . ALA A 1 327 ? 1.564 -1.561 7.686 1.00 98.56 327 ALA A O 1
ATOM 2600 N N . TYR A 1 328 ? 2.733 -1.286 5.783 1.00 98.44 328 TYR A N 1
ATOM 2601 C CA . TYR A 1 328 ? 1.790 -0.340 5.197 1.00 98.44 328 TYR A CA 1
ATOM 2602 C C . TYR A 1 328 ? 0.428 -0.984 4.889 1.00 98.44 328 TYR A C 1
ATOM 2604 O O . TYR A 1 328 ? -0.613 -0.453 5.280 1.00 98.44 328 TYR A O 1
ATOM 2612 N N . ASP A 1 329 ? 0.405 -2.154 4.235 1.00 97.81 329 ASP A N 1
ATOM 2613 C CA . ASP A 1 329 ? -0.848 -2.857 3.912 1.00 97.81 329 ASP A CA 1
ATOM 2614 C C . ASP A 1 329 ? -1.638 -3.196 5.194 1.00 97.81 329 ASP A C 1
ATOM 2616 O O . ASP A 1 329 ? -2.859 -3.053 5.223 1.00 97.81 329 ASP A O 1
ATOM 2620 N N . TRP A 1 330 ? -0.955 -3.545 6.290 1.00 97.69 330 TRP A N 1
ATOM 2621 C CA . TRP A 1 330 ? -1.581 -3.784 7.593 1.00 97.69 330 TRP A CA 1
ATOM 2622 C C . TRP A 1 330 ? -2.258 -2.532 8.161 1.00 97.69 330 TRP A C 1
ATOM 2624 O O . TRP A 1 330 ? -3.426 -2.600 8.553 1.00 97.69 330 TRP A O 1
ATOM 2634 N N . ALA A 1 331 ? -1.591 -1.373 8.127 1.00 96.94 331 ALA A N 1
ATOM 2635 C CA . ALA A 1 331 ? -2.194 -0.105 8.547 1.00 96.94 331 ALA A CA 1
ATOM 2636 C C . ALA A 1 331 ? -3.459 0.220 7.732 1.00 96.94 331 ALA A C 1
ATOM 2638 O O . ALA A 1 331 ? -4.497 0.596 8.288 1.00 96.94 331 ALA A O 1
ATOM 2639 N N . VAL A 1 332 ? -3.408 0.005 6.413 1.00 96.31 332 VAL A N 1
ATOM 2640 C CA . VAL A 1 332 ? -4.557 0.216 5.522 1.00 96.31 332 VAL A CA 1
ATOM 2641 C C . VAL A 1 332 ? -5.697 -0.765 5.828 1.00 96.31 332 VAL A C 1
ATOM 2643 O O . VAL A 1 332 ? -6.856 -0.353 5.889 1.00 96.31 332 VAL A O 1
ATOM 2646 N N . ARG A 1 333 ? -5.410 -2.051 6.076 1.00 94.19 333 ARG A N 1
ATOM 2647 C CA . ARG A 1 333 ? -6.418 -3.079 6.428 1.00 94.19 333 ARG A CA 1
ATOM 2648 C C . ARG A 1 333 ? -7.201 -2.741 7.684 1.00 94.19 333 ARG A C 1
ATOM 2650 O O . ARG A 1 333 ? -8.411 -2.985 7.754 1.00 94.19 333 ARG A O 1
ATOM 2657 N N . THR A 1 334 ? -6.504 -2.199 8.670 1.00 92.31 334 THR A N 1
ATOM 2658 C CA . THR A 1 334 ? -7.079 -1.804 9.953 1.00 92.31 334 THR A CA 1
ATOM 2659 C C . THR A 1 334 ? -8.079 -0.657 9.785 1.00 92.31 334 THR A C 1
ATOM 2661 O O . THR A 1 334 ? -9.118 -0.641 10.450 1.00 92.31 334 THR A O 1
ATOM 2664 N N . ARG A 1 335 ? -7.840 0.228 8.807 1.00 92.00 335 ARG A N 1
ATOM 2665 C CA . ARG A 1 335 ? -8.751 1.312 8.408 1.00 92.00 335 ARG A CA 1
ATOM 2666 C C . ARG A 1 335 ? -9.872 0.876 7.471 1.00 92.00 335 ARG A C 1
ATOM 2668 O O . ARG A 1 335 ? -10.989 1.384 7.560 1.00 92.00 335 ARG A O 1
ATOM 2675 N N . LEU A 1 336 ? -9.598 -0.049 6.559 1.00 90.00 336 LEU A N 1
ATOM 2676 C CA . LEU A 1 336 ? -10.534 -0.413 5.504 1.00 90.00 336 LEU A CA 1
ATOM 2677 C C . LEU A 1 336 ? -11.694 -1.273 6.032 1.00 90.00 336 LEU A C 1
ATOM 2679 O O . LEU A 1 336 ? -11.575 -2.490 6.219 1.00 90.00 336 LEU A O 1
ATOM 2683 N N . GLY A 1 337 ? -12.846 -0.621 6.216 1.00 81.00 337 GLY A N 1
ATOM 2684 C CA . GLY A 1 337 ? -14.106 -1.259 6.609 1.00 81.00 337 GLY A CA 1
ATOM 2685 C C . GLY A 1 337 ? -14.889 -1.911 5.459 1.00 81.00 337 GLY A C 1
ATOM 2686 O O . GLY A 1 337 ? -15.667 -2.831 5.721 1.00 81.00 337 GLY A O 1
ATOM 2687 N N . GLY A 1 338 ? -14.675 -1.461 4.214 1.00 83.69 338 GLY A N 1
ATOM 2688 C CA . GLY A 1 338 ? -15.378 -1.905 3.001 1.00 83.69 338 GLY A CA 1
ATOM 2689 C C . GLY A 1 338 ? -14.444 -2.413 1.893 1.00 83.69 338 GLY A C 1
ATOM 2690 O O . GLY A 1 338 ? -13.410 -3.011 2.173 1.00 83.69 338 GLY A O 1
ATOM 2691 N N . LEU A 1 339 ? -14.819 -2.192 0.627 1.00 86.31 339 LEU A N 1
ATOM 2692 C CA . LEU A 1 339 ? -14.035 -2.610 -0.554 1.00 86.31 339 LEU A CA 1
ATOM 2693 C C . LEU A 1 339 ? -13.338 -1.452 -1.285 1.00 86.31 339 LEU A C 1
ATOM 2695 O O . LEU A 1 339 ? -12.707 -1.662 -2.316 1.00 86.31 339 LEU A O 1
ATOM 2699 N N . ASN A 1 340 ? -13.530 -0.222 -0.817 1.00 88.69 340 ASN A N 1
ATOM 2700 C CA . ASN A 1 340 ? -13.160 0.979 -1.549 1.00 88.69 340 ASN A CA 1
ATOM 2701 C C . ASN A 1 340 ? -12.005 1.697 -0.841 1.00 88.69 340 ASN A C 1
ATOM 2703 O O . ASN A 1 340 ? -12.205 2.308 0.207 1.00 88.69 340 ASN A O 1
ATOM 2707 N N . LEU A 1 341 ? -10.811 1.636 -1.430 1.00 91.75 341 LEU A N 1
ATOM 2708 C CA . LEU A 1 341 ? -9.638 2.424 -1.048 1.00 91.75 341 LEU A CA 1
ATOM 2709 C C . LEU A 1 341 ? -9.758 3.842 -1.620 1.00 91.75 341 LEU A C 1
ATOM 2711 O O . LEU A 1 341 ? -8.999 4.259 -2.487 1.00 91.75 341 LEU A O 1
ATOM 2715 N N . SER A 1 342 ? -10.788 4.567 -1.199 1.00 89.94 342 SER A N 1
ATOM 2716 C CA . SER A 1 342 ? -11.027 5.947 -1.622 1.00 89.94 342 SER A CA 1
ATOM 2717 C C . SER A 1 342 ? -9.938 6.897 -1.126 1.00 89.94 342 SER A C 1
ATOM 2719 O O . SER A 1 342 ? -9.332 6.658 -0.084 1.00 89.94 342 SER A O 1
ATOM 2721 N N . GLU A 1 343 ? -9.789 8.039 -1.795 1.00 91.12 343 GLU A N 1
ATOM 2722 C CA . GLU A 1 343 ? -8.865 9.110 -1.403 1.00 91.12 343 GLU A CA 1
ATOM 2723 C C . GLU A 1 343 ? -8.921 9.440 0.092 1.00 91.12 343 GLU A C 1
ATOM 2725 O O . GLU A 1 343 ? -7.902 9.353 0.765 1.00 91.12 343 GLU A O 1
ATOM 2730 N N . PHE A 1 344 ? -10.109 9.728 0.641 1.00 88.81 344 PHE A N 1
ATOM 2731 C CA . PHE A 1 344 ? -10.247 10.129 2.048 1.00 88.81 344 PHE A CA 1
ATOM 2732 C C . PHE A 1 344 ? -9.739 9.081 3.048 1.00 88.81 344 PHE A C 1
ATOM 2734 O O . PHE A 1 344 ? -9.458 9.419 4.192 1.00 88.81 344 PHE A O 1
ATOM 2741 N N . LEU A 1 345 ? -9.670 7.815 2.630 1.00 92.44 345 LEU A N 1
ATOM 2742 C CA . LEU A 1 345 ? -9.115 6.728 3.423 1.00 92.44 345 LEU A CA 1
ATOM 2743 C C . LEU A 1 345 ? -7.592 6.722 3.291 1.00 92.44 345 LEU A C 1
ATOM 2745 O O . LEU A 1 345 ? -6.894 6.667 4.299 1.00 92.44 345 LEU A O 1
ATOM 2749 N N . MET A 1 346 ? -7.093 6.795 2.055 1.00 94.38 346 MET A N 1
ATOM 2750 C CA . MET A 1 346 ? -5.666 6.736 1.736 1.00 94.38 346 MET A CA 1
ATOM 2751 C C . MET A 1 346 ? -4.889 7.924 2.313 1.00 94.38 346 MET A C 1
ATOM 2753 O O . MET A 1 346 ? -3.808 7.723 2.856 1.00 94.38 346 MET A O 1
ATOM 2757 N N . VAL A 1 347 ? -5.444 9.139 2.271 1.00 94.19 347 VAL A N 1
ATOM 2758 C CA . VAL A 1 347 ? -4.777 10.361 2.767 1.00 94.19 347 VAL A CA 1
ATOM 2759 C C . VAL A 1 347 ? -4.486 10.344 4.273 1.00 94.19 347 VAL A C 1
ATOM 2761 O O . VAL A 1 347 ? -3.603 11.063 4.727 1.00 94.19 347 VAL A O 1
ATOM 2764 N N . GLU A 1 348 ? -5.185 9.509 5.047 1.00 94.00 348 GLU A N 1
ATOM 2765 C CA . GLU A 1 348 ? -4.961 9.321 6.490 1.00 94.00 348 GLU A CA 1
ATOM 2766 C C . GLU A 1 348 ? -4.108 8.073 6.802 1.00 94.00 348 GLU A C 1
ATOM 2768 O O . GLU A 1 348 ? -4.031 7.642 7.953 1.00 94.00 348 GLU A O 1
ATOM 2773 N N . THR A 1 349 ? -3.510 7.428 5.796 1.00 95.88 349 THR A N 1
ATOM 2774 C CA . THR A 1 349 ? -2.583 6.305 6.023 1.00 95.88 349 THR A CA 1
ATOM 2775 C C . THR A 1 349 ? -1.174 6.824 6.315 1.00 95.88 349 THR A C 1
ATOM 2777 O O . THR A 1 349 ? -0.757 7.802 5.686 1.00 95.88 349 THR A O 1
ATOM 2780 N N . PRO A 1 350 ? -0.437 6.208 7.256 1.00 96.31 350 PRO A N 1
ATOM 2781 C CA . PRO A 1 350 ? 0.908 6.652 7.592 1.00 96.31 350 PRO A CA 1
ATOM 2782 C C . PRO A 1 350 ? 1.910 6.226 6.513 1.00 96.31 350 PRO A C 1
ATOM 2784 O O . PRO A 1 350 ? 1.905 5.081 6.059 1.00 96.31 350 PRO A O 1
ATOM 2787 N N . LEU A 1 351 ? 2.797 7.141 6.138 1.00 97.25 351 LEU A N 1
ATOM 2788 C CA . LEU A 1 351 ? 3.980 6.893 5.318 1.00 97.25 351 LEU A CA 1
ATOM 2789 C C . LEU A 1 351 ? 5.240 7.143 6.145 1.00 97.25 351 LEU A C 1
ATOM 2791 O O . LEU A 1 351 ? 5.220 8.056 6.968 1.00 97.25 351 LEU A O 1
ATOM 2795 N N . PRO A 1 352 ? 6.351 6.420 5.917 1.00 97.00 352 PRO A N 1
ATOM 2796 C CA . PRO A 1 352 ? 7.637 6.819 6.475 1.00 97.00 352 PRO A CA 1
ATOM 2797 C C . PRO A 1 352 ? 7.979 8.265 6.090 1.00 97.00 352 PRO A C 1
ATOM 2799 O O . PRO A 1 352 ? 7.605 8.725 5.012 1.00 97.00 352 PRO A O 1
ATOM 2802 N N . ARG A 1 353 ? 8.688 8.985 6.965 1.00 93.62 353 ARG A N 1
ATOM 2803 C CA . ARG A 1 353 ? 9.059 10.399 6.742 1.00 93.62 353 ARG A CA 1
ATOM 2804 C C . ARG A 1 353 ? 10.019 10.600 5.574 1.00 93.62 353 ARG A C 1
ATOM 2806 O O . ARG A 1 353 ? 9.952 11.604 4.881 1.00 93.62 353 ARG A O 1
ATOM 2813 N N . SER A 1 354 ? 10.914 9.646 5.371 1.00 93.31 354 SER A N 1
ATOM 2814 C CA . SER A 1 354 ? 11.890 9.648 4.291 1.00 93.31 354 SER A CA 1
ATOM 2815 C C . SER A 1 354 ? 12.135 8.218 3.834 1.00 93.31 354 SER A C 1
ATOM 2817 O O . SER A 1 354 ? 11.903 7.264 4.581 1.00 93.31 354 SER A O 1
ATOM 2819 N N . ILE A 1 355 ? 12.586 8.073 2.590 1.00 96.25 355 ILE A N 1
ATOM 2820 C CA . ILE A 1 355 ? 12.966 6.787 2.011 1.00 96.25 355 ILE A CA 1
ATOM 2821 C C . ILE A 1 355 ? 14.433 6.878 1.575 1.00 96.25 355 ILE A C 1
ATOM 2823 O O . ILE A 1 355 ? 14.774 7.792 0.823 1.00 96.25 355 ILE A O 1
ATOM 2827 N N . PRO A 1 356 ? 15.303 5.963 2.037 1.00 95.81 356 PRO A N 1
ATOM 2828 C CA . PRO A 1 356 ? 16.714 5.975 1.676 1.00 95.81 356 PRO A CA 1
ATOM 2829 C C . PRO A 1 356 ? 16.899 5.655 0.189 1.00 95.81 356 PRO A C 1
ATOM 2831 O O . PRO A 1 356 ? 16.148 4.863 -0.392 1.00 95.81 356 PRO A O 1
ATOM 2834 N N . HIS A 1 357 ? 17.922 6.250 -0.426 1.00 94.38 357 HIS A N 1
ATOM 2835 C CA . HIS A 1 357 ? 18.196 6.093 -1.856 1.00 94.38 357 HIS A CA 1
ATOM 2836 C C . HIS A 1 357 ? 18.435 4.623 -2.244 1.00 94.38 357 HIS A C 1
ATOM 2838 O O . HIS A 1 357 ? 18.002 4.173 -3.305 1.00 94.38 357 HIS A O 1
ATOM 2844 N N . GLU A 1 358 ? 19.035 3.835 -1.354 1.00 95.50 358 GLU A N 1
ATOM 2845 C CA . GLU A 1 358 ? 19.246 2.401 -1.529 1.00 95.50 358 GLU A CA 1
ATOM 2846 C C . GLU A 1 358 ? 17.927 1.664 -1.774 1.00 95.50 358 GLU A C 1
ATOM 2848 O O . GLU A 1 358 ? 17.856 0.830 -2.674 1.00 95.50 358 GLU A O 1
ATOM 2853 N N . MET A 1 359 ? 16.858 2.007 -1.040 1.00 97.56 359 MET A N 1
ATOM 2854 C CA . MET A 1 359 ? 15.536 1.408 -1.244 1.00 97.56 359 MET A CA 1
ATOM 2855 C C . MET A 1 359 ? 14.951 1.792 -2.608 1.00 97.56 359 MET A C 1
ATOM 2857 O O . MET A 1 359 ? 14.329 0.944 -3.248 1.00 97.56 359 MET A O 1
ATOM 2861 N N . LEU A 1 360 ? 15.174 3.023 -3.088 1.00 97.81 360 LEU A N 1
ATOM 2862 C CA . LEU A 1 360 ? 14.701 3.453 -4.411 1.00 97.81 360 LEU A CA 1
ATOM 2863 C C . LEU A 1 360 ? 15.274 2.572 -5.524 1.00 97.81 360 LEU A C 1
ATOM 2865 O O . LEU A 1 360 ? 14.536 2.189 -6.429 1.00 97.81 360 LEU A O 1
ATOM 2869 N N . ARG A 1 361 ? 16.550 2.175 -5.422 1.00 96.50 361 ARG A N 1
ATOM 2870 C CA . ARG A 1 361 ? 17.187 1.258 -6.383 1.00 96.50 361 ARG A CA 1
ATOM 2871 C C . ARG A 1 361 ? 16.553 -0.136 -6.363 1.00 96.50 361 ARG A C 1
ATOM 2873 O O . ARG A 1 361 ? 16.359 -0.724 -7.426 1.00 96.50 361 ARG A O 1
ATOM 2880 N N . LEU A 1 362 ? 16.162 -0.645 -5.189 1.00 98.19 362 LEU A N 1
ATOM 2881 C CA . LEU A 1 362 ? 15.446 -1.929 -5.084 1.00 98.19 362 LEU A CA 1
ATOM 2882 C C . LEU A 1 362 ? 14.046 -1.846 -5.708 1.00 98.19 362 LEU A C 1
ATOM 2884 O O . LEU A 1 362 ? 13.609 -2.778 -6.386 1.00 98.19 362 LEU A O 1
ATOM 2888 N N . VAL A 1 363 ? 13.333 -0.733 -5.494 1.00 98.38 363 VAL A N 1
ATOM 2889 C CA . VAL A 1 363 ? 12.007 -0.521 -6.093 1.00 98.38 363 VAL A CA 1
ATOM 2890 C C . VAL A 1 363 ? 12.117 -0.366 -7.606 1.00 98.38 363 VAL A C 1
ATOM 2892 O O . VAL A 1 363 ? 11.322 -0.969 -8.322 1.00 98.38 363 VAL A O 1
ATOM 2895 N N . LEU A 1 364 ? 13.112 0.377 -8.096 1.00 97.81 364 LEU A N 1
ATOM 2896 C CA . LEU A 1 364 ? 13.386 0.543 -9.523 1.00 97.81 364 LEU A CA 1
ATOM 2897 C C . LEU A 1 364 ? 13.614 -0.817 -10.202 1.00 97.81 364 LEU A C 1
ATOM 2899 O O . LEU A 1 364 ? 12.959 -1.124 -11.195 1.00 97.81 364 LEU A O 1
ATOM 2903 N N . ALA A 1 365 ? 14.442 -1.679 -9.605 1.00 97.19 365 ALA A N 1
ATOM 2904 C CA . ALA A 1 365 ? 14.673 -3.044 -10.080 1.00 97.19 365 ALA A CA 1
ATOM 2905 C C . ALA A 1 365 ? 13.386 -3.885 -10.186 1.00 97.19 365 ALA A C 1
ATOM 2907 O O . ALA A 1 365 ? 13.251 -4.703 -11.097 1.00 97.19 365 ALA A O 1
ATOM 2908 N N . LEU A 1 366 ? 12.436 -3.695 -9.264 1.00 96.69 366 LEU A N 1
ATOM 2909 C CA . LEU A 1 366 ? 11.183 -4.453 -9.199 1.00 96.69 366 LEU A CA 1
ATOM 2910 C C . LEU A 1 366 ? 10.073 -3.905 -10.098 1.00 96.69 366 LEU A C 1
ATOM 2912 O O . LEU A 1 366 ? 9.351 -4.698 -10.704 1.00 96.69 366 LEU A O 1
ATOM 2916 N N . ALA A 1 367 ? 9.895 -2.585 -10.121 1.00 95.94 367 ALA A N 1
ATOM 2917 C CA . ALA A 1 367 ? 8.759 -1.914 -10.747 1.00 95.94 367 ALA A CA 1
ATOM 2918 C C . ALA A 1 367 ? 9.064 -1.408 -12.162 1.00 95.94 367 ALA A C 1
ATOM 2920 O O . ALA A 1 367 ? 8.130 -1.224 -12.935 1.00 95.94 367 ALA A O 1
ATOM 2921 N N . CYS A 1 368 ? 10.341 -1.224 -12.508 1.00 95.06 368 CYS A N 1
ATOM 2922 C CA . CYS A 1 368 ? 10.778 -0.584 -13.748 1.00 95.06 368 CYS A CA 1
ATOM 2923 C C . CYS A 1 368 ? 11.674 -1.501 -14.603 1.00 95.06 368 CYS A C 1
ATOM 2925 O O . CYS A 1 368 ? 12.640 -1.054 -15.219 1.00 95.06 368 CYS A O 1
ATOM 2927 N N . GLY A 1 369 ? 11.375 -2.803 -14.633 1.00 91.75 369 GLY A N 1
ATOM 2928 C CA . GLY A 1 369 ? 12.074 -3.772 -15.482 1.00 91.75 369 GLY A CA 1
ATOM 2929 C C . GLY A 1 369 ? 11.612 -3.689 -16.938 1.00 91.75 369 GLY A C 1
ATOM 2930 O O . GLY A 1 369 ? 10.668 -4.380 -17.315 1.00 91.75 369 GLY A O 1
ATOM 2931 N N . GLY A 1 370 ? 12.254 -2.843 -17.744 1.00 91.56 370 GLY A N 1
ATOM 2932 C CA . GLY A 1 370 ? 11.989 -2.731 -19.180 1.00 91.56 370 GLY A CA 1
ATOM 2933 C C . GLY A 1 370 ? 12.536 -1.443 -19.811 1.00 91.56 370 GLY A C 1
ATOM 2934 O O . GLY A 1 370 ? 12.798 -0.470 -19.098 1.00 91.56 370 GLY A O 1
ATOM 2935 N N . PRO A 1 371 ? 12.700 -1.409 -21.148 1.00 93.56 371 PRO A N 1
ATOM 2936 C CA . PRO A 1 371 ? 13.302 -0.278 -21.857 1.00 93.56 371 PRO A CA 1
ATOM 2937 C C . PRO A 1 371 ? 12.484 1.020 -21.786 1.00 93.56 371 PRO A C 1
ATOM 2939 O O . PRO A 1 371 ? 13.054 2.104 -21.864 1.00 93.56 371 PRO A O 1
ATOM 2942 N N . GLN A 1 372 ? 11.169 0.945 -21.566 1.00 93.25 372 GLN A N 1
ATOM 2943 C CA . GLN A 1 372 ? 10.298 2.107 -21.349 1.00 93.25 372 GLN A CA 1
ATOM 2944 C C . GLN A 1 372 ? 10.651 2.923 -20.096 1.00 93.25 372 GLN A C 1
ATOM 2946 O O . GLN A 1 372 ? 10.215 4.064 -19.980 1.00 93.25 372 GLN A O 1
ATOM 2951 N N . PHE A 1 373 ? 11.458 2.364 -19.187 1.00 95.12 373 PHE A N 1
ATOM 2952 C CA . PHE A 1 373 ? 11.931 3.047 -17.982 1.00 95.12 373 PHE A CA 1
ATOM 2953 C C . PHE A 1 373 ? 13.410 3.450 -18.053 1.00 95.12 373 PHE A C 1
ATOM 2955 O O . PHE A 1 373 ? 14.052 3.697 -17.030 1.00 95.12 373 PHE A O 1
ATOM 2962 N N . ALA A 1 374 ? 13.997 3.491 -19.253 1.00 96.06 374 ALA A N 1
ATOM 2963 C CA . ALA A 1 374 ? 15.398 3.867 -19.424 1.00 96.06 374 ALA A CA 1
ATOM 2964 C C . ALA A 1 374 ? 15.712 5.264 -18.865 1.00 96.06 374 ALA A C 1
ATOM 2966 O O . ALA A 1 374 ? 16.795 5.482 -18.325 1.00 96.06 374 ALA A O 1
ATOM 2967 N N . ARG A 1 375 ? 14.749 6.198 -18.913 1.00 95.25 375 ARG A N 1
ATOM 2968 C CA . ARG A 1 375 ? 14.892 7.537 -18.316 1.00 95.25 375 ARG A CA 1
ATOM 2969 C C . ARG A 1 375 ? 15.147 7.449 -16.804 1.00 95.25 375 ARG A C 1
ATOM 2971 O O . ARG A 1 375 ? 16.037 8.124 -16.297 1.00 95.25 375 ARG A O 1
ATOM 2978 N N . GLU A 1 376 ? 14.410 6.601 -16.095 1.00 96.44 376 GLU A N 1
ATOM 2979 C CA . GLU A 1 376 ? 14.529 6.387 -14.653 1.00 96.44 376 GLU A CA 1
ATOM 2980 C C . GLU A 1 376 ? 15.835 5.685 -14.285 1.00 96.44 376 GLU A C 1
ATOM 2982 O O . GLU A 1 376 ? 16.485 6.076 -13.315 1.00 96.44 376 GLU A O 1
ATOM 2987 N N . TRP A 1 377 ? 16.252 4.689 -15.074 1.00 97.12 377 TRP A N 1
ATOM 2988 C CA . TRP A 1 377 ? 17.542 4.018 -14.888 1.00 97.12 377 TRP A CA 1
ATOM 2989 C C . TRP A 1 377 ? 18.722 4.977 -15.069 1.00 97.12 377 TRP A C 1
ATOM 2991 O O . TRP A 1 377 ? 19.631 4.987 -14.235 1.00 97.12 377 TRP A O 1
ATOM 3001 N N . MET A 1 378 ? 18.682 5.830 -16.096 1.00 96.31 378 MET A N 1
ATOM 3002 C CA . MET A 1 378 ? 19.705 6.857 -16.306 1.00 96.31 378 MET A CA 1
ATOM 3003 C C . MET A 1 378 ? 19.705 7.916 -15.202 1.00 96.31 378 MET A C 1
ATOM 3005 O O . MET A 1 378 ? 20.775 8.338 -14.779 1.00 96.31 378 MET A O 1
ATOM 3009 N N . GLN A 1 379 ? 18.530 8.329 -14.716 1.00 94.19 379 GLN A N 1
ATOM 3010 C CA . GLN A 1 379 ? 18.421 9.341 -13.664 1.00 94.19 379 GLN A CA 1
ATOM 3011 C C . GLN A 1 379 ? 18.930 8.842 -12.303 1.00 94.19 379 GLN A C 1
ATOM 3013 O O . GLN A 1 379 ? 19.608 9.587 -11.603 1.00 94.19 379 GLN A O 1
ATOM 3018 N N . LEU A 1 380 ? 18.585 7.613 -11.905 1.00 94.56 380 LEU A N 1
ATOM 3019 C CA . LEU A 1 380 ? 18.819 7.131 -10.534 1.00 94.56 380 LEU A CA 1
ATOM 3020 C C . LEU A 1 380 ? 20.070 6.281 -10.358 1.00 94.56 380 LEU A C 1
ATOM 3022 O O . LEU A 1 380 ? 20.553 6.145 -9.238 1.00 94.56 380 LEU A O 1
ATOM 3026 N N . CYS A 1 381 ? 20.546 5.643 -11.422 1.00 93.56 381 CYS A N 1
ATOM 3027 C CA . CYS A 1 381 ? 21.730 4.791 -11.366 1.00 93.56 381 CYS A CA 1
ATOM 3028 C C . CYS A 1 381 ? 22.847 5.348 -12.245 1.00 93.56 381 CYS A C 1
ATOM 3030 O O . CYS A 1 381 ? 23.975 5.462 -11.773 1.00 93.56 381 CYS A O 1
ATOM 3032 N N . GLY A 1 382 ? 22.526 5.693 -13.496 1.00 92.44 382 GLY A N 1
ATOM 3033 C CA . GLY A 1 382 ? 23.524 6.035 -14.508 1.00 92.44 382 GLY A CA 1
ATOM 3034 C C . GLY A 1 382 ? 24.456 4.860 -14.854 1.00 92.44 382 GLY A C 1
ATOM 3035 O O . GLY A 1 382 ? 24.353 3.783 -14.257 1.00 92.44 382 GLY A O 1
ATOM 3036 N N . PRO A 1 383 ? 25.370 5.043 -15.825 1.00 94.25 383 PRO A N 1
ATOM 3037 C CA . PRO A 1 383 ? 26.324 4.012 -16.216 1.00 94.25 383 PRO A CA 1
ATOM 3038 C C . PRO A 1 383 ? 27.166 3.514 -15.040 1.00 94.25 383 PRO A C 1
ATOM 3040 O O . PRO A 1 383 ? 27.688 4.299 -14.251 1.00 94.25 383 PRO A O 1
ATOM 3043 N N . GLY A 1 384 ? 27.319 2.196 -14.934 1.00 92.94 384 GLY A N 1
ATOM 3044 C CA . GLY A 1 384 ? 28.053 1.565 -13.843 1.00 92.94 384 GLY A CA 1
ATOM 3045 C C . GLY A 1 384 ? 28.622 0.196 -14.216 1.00 92.94 384 GLY A C 1
ATOM 3046 O O . GLY A 1 384 ? 28.404 -0.284 -15.327 1.00 92.94 384 GLY A O 1
ATOM 3047 N N . PRO A 1 385 ? 29.329 -0.468 -13.284 1.00 93.56 385 PRO A N 1
ATOM 3048 C CA . PRO A 1 385 ? 30.044 -1.721 -13.552 1.00 93.56 385 PRO A CA 1
ATOM 3049 C C . PRO A 1 385 ? 29.119 -2.931 -13.762 1.00 93.56 385 PRO A C 1
ATOM 3051 O O . PRO A 1 385 ? 29.565 -3.981 -14.217 1.00 93.56 385 PRO A O 1
ATOM 3054 N N . THR A 1 386 ? 27.833 -2.799 -13.431 1.00 94.31 386 THR A N 1
ATOM 3055 C CA . THR A 1 386 ? 26.828 -3.852 -13.597 1.00 94.31 386 THR A CA 1
ATOM 3056 C C . THR A 1 386 ? 25.949 -3.531 -14.808 1.00 94.31 386 THR A C 1
ATOM 3058 O O . THR A 1 386 ? 25.397 -2.428 -14.844 1.00 94.31 386 THR A O 1
ATOM 3061 N N . PRO A 1 387 ? 25.756 -4.464 -15.763 1.00 95.88 387 PRO A N 1
ATOM 3062 C CA . PRO A 1 387 ? 24.807 -4.288 -16.863 1.00 95.88 387 PRO A CA 1
ATOM 3063 C C . PRO A 1 387 ? 23.404 -3.933 -16.349 1.00 95.88 387 PRO A C 1
ATOM 3065 O O . PRO A 1 387 ? 22.890 -4.615 -15.459 1.00 95.88 387 PRO A O 1
ATOM 3068 N N . TRP A 1 388 ? 22.752 -2.904 -16.902 1.00 94.94 388 TRP A N 1
ATOM 3069 C CA . TRP A 1 388 ? 21.434 -2.465 -16.407 1.00 94.94 388 TRP A CA 1
ATOM 3070 C C . TRP A 1 388 ? 20.359 -3.561 -16.510 1.00 94.94 388 TRP A C 1
ATOM 3072 O O . TRP A 1 388 ? 19.524 -3.679 -15.619 1.00 94.94 388 TRP A O 1
ATOM 3082 N N . ARG A 1 389 ? 20.432 -4.444 -17.518 1.00 93.44 389 ARG A N 1
ATOM 3083 C CA . ARG A 1 389 ? 19.540 -5.611 -17.660 1.00 93.44 389 ARG A CA 1
ATOM 3084 C C . ARG A 1 389 ? 19.671 -6.603 -16.504 1.00 93.44 389 ARG A C 1
ATOM 3086 O O . ARG A 1 389 ? 18.674 -7.199 -16.095 1.00 93.44 389 ARG A O 1
ATOM 3093 N N . LYS A 1 390 ? 20.869 -6.754 -15.929 1.00 95.00 390 LYS A N 1
ATOM 3094 C CA . LYS A 1 390 ? 21.096 -7.557 -14.716 1.00 95.00 390 LYS A CA 1
ATOM 3095 C C . LYS A 1 390 ? 20.467 -6.915 -13.476 1.00 95.00 390 LYS A C 1
ATOM 3097 O O . LYS A 1 390 ? 20.100 -7.628 -12.548 1.00 95.00 390 LYS A O 1
ATOM 3102 N N . LEU A 1 391 ? 20.290 -5.591 -13.466 1.00 95.38 391 LEU A N 1
ATOM 3103 C CA . LEU A 1 391 ? 19.615 -4.878 -12.376 1.00 95.38 391 LEU A CA 1
ATOM 3104 C C . LEU A 1 391 ? 18.093 -5.093 -12.377 1.00 95.38 391 LEU A C 1
ATOM 3106 O O . LEU A 1 391 ? 17.436 -4.764 -11.394 1.00 95.38 391 LEU A O 1
ATOM 3110 N N . TRP A 1 392 ? 17.508 -5.643 -13.446 1.00 95.38 392 TRP A N 1
ATOM 3111 C CA . TRP A 1 392 ? 16.072 -5.911 -13.504 1.00 95.38 392 TRP A CA 1
ATOM 3112 C C . TRP A 1 392 ? 15.712 -7.178 -12.717 1.00 95.38 392 TRP A C 1
ATOM 3114 O O . TRP A 1 392 ? 16.193 -8.279 -12.997 1.00 95.38 392 TRP A O 1
ATOM 3124 N N . ALA A 1 393 ? 14.790 -7.051 -11.764 1.00 95.62 393 ALA A N 1
ATOM 3125 C CA . ALA A 1 393 ? 14.295 -8.175 -10.980 1.00 95.62 393 ALA A CA 1
ATOM 3126 C C . ALA A 1 393 ? 13.172 -8.897 -11.734 1.00 95.62 393 ALA A C 1
ATOM 3128 O O . ALA A 1 393 ? 11.983 -8.660 -11.512 1.00 95.62 393 ALA A O 1
ATOM 3129 N N . VAL A 1 394 ? 13.557 -9.786 -12.646 1.00 93.75 394 VAL A N 1
ATOM 3130 C CA . VAL A 1 394 ? 12.634 -10.502 -13.545 1.00 93.75 394 VAL A CA 1
ATOM 3131 C C . VAL A 1 394 ? 12.450 -11.981 -13.190 1.00 93.75 394 VAL A C 1
ATOM 3133 O O . VAL A 1 394 ? 11.525 -12.624 -13.673 1.00 93.75 394 VAL A O 1
ATOM 3136 N N . THR A 1 395 ? 13.276 -12.542 -12.307 1.00 94.94 395 THR A N 1
ATOM 3137 C CA . THR A 1 395 ? 13.121 -13.926 -11.831 1.00 94.94 395 THR A CA 1
ATOM 3138 C C . THR A 1 395 ? 12.293 -13.980 -10.540 1.00 94.94 395 THR A C 1
ATOM 3140 O O . THR A 1 395 ? 12.351 -13.051 -9.728 1.00 94.94 395 THR A O 1
ATOM 3143 N N . PRO A 1 396 ? 11.548 -15.070 -10.265 1.00 94.44 396 PRO A N 1
ATOM 3144 C CA . PRO A 1 396 ? 10.863 -15.238 -8.981 1.00 94.44 396 PRO A CA 1
ATOM 3145 C C . PRO A 1 396 ? 11.798 -15.114 -7.771 1.00 94.44 396 PRO A C 1
ATOM 3147 O O . PRO A 1 396 ? 11.406 -14.532 -6.759 1.00 94.44 396 PRO A O 1
ATOM 3150 N N . HIS A 1 397 ? 13.031 -15.619 -7.891 1.00 97.19 397 HIS A N 1
ATOM 3151 C CA . HIS A 1 397 ? 14.062 -15.538 -6.858 1.00 97.19 397 HIS A CA 1
ATOM 3152 C C . HIS A 1 397 ? 14.405 -14.082 -6.535 1.00 97.19 397 HIS A C 1
ATOM 3154 O O . HIS A 1 397 ? 14.242 -13.652 -5.390 1.00 97.19 397 HIS A O 1
ATOM 3160 N N . GLU A 1 398 ? 14.852 -13.308 -7.528 1.00 97.50 398 GLU A N 1
ATOM 3161 C CA . GLU A 1 398 ? 15.320 -11.945 -7.278 1.00 97.50 398 GLU A CA 1
ATOM 3162 C C . GLU A 1 398 ? 14.178 -11.033 -6.838 1.00 97.50 398 GLU A C 1
ATOM 3164 O O . GLU A 1 398 ? 14.330 -10.230 -5.914 1.00 97.50 398 GLU A O 1
ATOM 3169 N N . ARG A 1 399 ? 12.986 -11.233 -7.411 1.00 96.75 399 ARG A N 1
ATOM 3170 C CA . ARG A 1 399 ? 11.793 -10.501 -6.985 1.00 96.75 399 ARG A CA 1
ATOM 3171 C C . ARG A 1 399 ? 11.443 -10.764 -5.526 1.00 96.75 399 ARG A C 1
ATOM 3173 O O . ARG A 1 399 ? 11.110 -9.828 -4.804 1.00 96.75 399 ARG A O 1
ATOM 3180 N N . LEU A 1 400 ? 11.499 -12.019 -5.081 1.00 98.19 400 LEU A N 1
ATOM 3181 C CA . LEU A 1 400 ? 11.228 -12.376 -3.689 1.00 98.19 400 LEU A CA 1
ATOM 3182 C C . LEU A 1 400 ? 12.255 -11.744 -2.745 1.00 98.19 400 LEU A C 1
ATOM 3184 O O . LEU A 1 400 ? 11.860 -11.151 -1.742 1.00 98.19 400 LEU A O 1
ATOM 3188 N N . ARG A 1 401 ? 13.546 -11.817 -3.091 1.00 98.69 401 ARG A N 1
ATOM 3189 C CA . ARG A 1 401 ? 14.642 -11.249 -2.292 1.00 98.69 401 ARG A CA 1
ATOM 3190 C C . ARG A 1 401 ? 14.466 -9.747 -2.088 1.00 98.69 401 ARG A C 1
ATOM 3192 O O . ARG A 1 401 ? 14.415 -9.292 -0.948 1.00 98.69 401 ARG A O 1
ATOM 3199 N N . LEU A 1 402 ? 14.310 -8.997 -3.180 1.00 98.75 402 LEU A N 1
ATOM 3200 C CA . LEU A 1 402 ? 14.183 -7.542 -3.121 1.00 98.75 402 LEU A CA 1
ATOM 3201 C C . LEU A 1 402 ? 12.914 -7.097 -2.387 1.00 98.75 402 LEU A C 1
ATOM 3203 O O . LEU A 1 402 ? 12.956 -6.138 -1.622 1.00 98.75 402 LEU A O 1
ATOM 3207 N N . ARG A 1 403 ? 11.797 -7.819 -2.544 1.00 98.62 403 ARG A N 1
ATOM 3208 C CA . ARG A 1 403 ? 10.568 -7.533 -1.786 1.00 98.62 403 ARG A CA 1
ATOM 3209 C C . ARG A 1 403 ? 10.768 -7.725 -0.282 1.00 98.62 403 ARG A C 1
ATOM 3211 O O . ARG A 1 403 ? 10.364 -6.851 0.473 1.00 98.62 403 ARG A O 1
ATOM 3218 N N . CYS A 1 404 ? 11.451 -8.794 0.140 1.00 98.88 404 CYS A N 1
ATOM 3219 C CA . CYS A 1 404 ? 11.772 -9.018 1.557 1.00 98.88 404 CYS A CA 1
ATOM 3220 C C . CYS A 1 404 ? 12.679 -7.916 2.124 1.00 98.88 404 CYS A C 1
ATOM 3222 O O . CYS A 1 404 ? 12.487 -7.488 3.259 1.00 98.88 404 CYS A O 1
ATOM 3224 N N . MET A 1 405 ? 13.643 -7.426 1.334 1.00 98.88 405 MET A N 1
ATOM 3225 C CA . MET A 1 405 ? 14.484 -6.292 1.731 1.00 98.88 405 MET A CA 1
ATOM 3226 C C . MET A 1 405 ? 13.665 -5.010 1.909 1.00 98.88 405 MET A C 1
ATOM 3228 O O . MET A 1 405 ? 13.826 -4.323 2.912 1.00 98.88 405 MET A O 1
ATOM 3232 N N . ILE A 1 406 ? 12.767 -4.700 0.969 1.00 98.88 406 ILE A N 1
ATOM 3233 C CA . ILE A 1 406 ? 11.899 -3.518 1.056 1.00 98.88 406 ILE A CA 1
ATOM 3234 C C . ILE A 1 406 ? 10.953 -3.622 2.261 1.00 98.88 406 ILE A C 1
ATOM 3236 O O . ILE A 1 406 ? 10.798 -2.647 2.992 1.00 98.88 406 ILE A O 1
ATOM 3240 N N . ASP A 1 407 ? 10.359 -4.796 2.502 1.00 98.88 407 ASP A N 1
ATOM 3241 C CA . ASP A 1 407 ? 9.530 -5.056 3.685 1.00 98.88 407 ASP A CA 1
ATOM 3242 C C . ASP A 1 407 ? 10.306 -4.784 4.985 1.00 98.88 407 ASP A C 1
ATOM 3244 O O . ASP A 1 407 ? 9.803 -4.084 5.865 1.00 98.88 407 ASP A O 1
ATOM 3248 N N . ALA A 1 408 ? 11.546 -5.280 5.083 1.00 98.88 408 ALA A N 1
ATOM 3249 C CA . ALA A 1 408 ? 12.408 -5.071 6.242 1.00 98.88 408 ALA A CA 1
ATOM 3250 C C . ALA A 1 408 ? 12.781 -3.592 6.447 1.00 98.88 408 ALA A C 1
ATOM 3252 O O . ALA A 1 408 ? 12.670 -3.069 7.557 1.00 98.88 408 ALA A O 1
ATOM 3253 N N . ILE A 1 409 ? 13.183 -2.902 5.375 1.00 98.88 409 ILE A N 1
ATOM 3254 C CA . ILE A 1 409 ? 13.551 -1.482 5.425 1.00 98.88 409 ILE A CA 1
ATOM 3255 C C . ILE A 1 409 ? 12.354 -0.645 5.876 1.00 98.88 409 ILE A C 1
ATOM 3257 O O . ILE A 1 409 ? 12.478 0.132 6.816 1.00 98.88 409 ILE A O 1
ATOM 3261 N N . VAL A 1 410 ? 11.178 -0.826 5.270 1.00 98.88 410 VAL A N 1
ATOM 3262 C CA . VAL A 1 410 ? 9.988 -0.038 5.628 1.00 98.88 410 VAL A CA 1
ATOM 3263 C C . VAL A 1 410 ? 9.521 -0.331 7.054 1.00 98.88 410 VAL A C 1
ATOM 3265 O O . VAL A 1 410 ? 9.159 0.606 7.763 1.00 98.88 410 VAL A O 1
ATOM 3268 N N . ALA A 1 411 ? 9.579 -1.586 7.513 1.00 98.81 411 ALA A N 1
ATOM 3269 C CA . ALA A 1 411 ? 9.304 -1.915 8.912 1.00 98.81 411 ALA A CA 1
ATOM 3270 C C . ALA A 1 411 ? 10.239 -1.149 9.868 1.00 98.81 411 ALA A C 1
ATOM 3272 O O . ALA A 1 411 ? 9.775 -0.548 10.836 1.00 98.81 411 ALA A O 1
ATOM 3273 N N . SER A 1 412 ? 11.535 -1.084 9.547 1.00 98.69 412 SER A N 1
ATOM 3274 C CA . SER A 1 412 ? 12.527 -0.339 10.333 1.00 98.69 412 SER A CA 1
ATOM 3275 C C . SER A 1 412 ? 12.304 1.179 10.290 1.00 98.69 412 SER A C 1
ATOM 3277 O O . SER A 1 412 ? 12.431 1.867 11.306 1.00 98.69 412 SER A O 1
ATOM 3279 N N . LEU A 1 413 ? 11.920 1.728 9.134 1.00 98.56 413 LEU A N 1
ATOM 3280 C CA . LEU A 1 413 ? 11.613 3.155 8.992 1.00 98.56 413 LEU A CA 1
ATOM 3281 C C . LEU A 1 413 ? 10.385 3.570 9.808 1.00 98.56 413 LEU A C 1
ATOM 3283 O O . LEU A 1 413 ? 10.358 4.676 10.347 1.00 98.56 413 LEU A O 1
ATOM 3287 N N . PHE A 1 414 ? 9.412 2.671 9.958 1.00 98.50 414 PHE A N 1
ATOM 3288 C CA . PHE A 1 414 ? 8.285 2.853 10.868 1.00 98.50 414 PHE A CA 1
ATOM 3289 C C . PHE A 1 414 ? 8.630 2.637 12.350 1.00 98.50 414 PHE A C 1
ATOM 3291 O O . PHE A 1 414 ? 7.752 2.790 13.194 1.00 98.50 414 PHE A O 1
ATOM 3298 N N . GLY A 1 415 ? 9.877 2.295 12.684 1.00 97.81 415 GLY A N 1
ATOM 3299 C CA . GLY A 1 415 ? 10.303 2.068 14.065 1.00 97.81 415 GLY A CA 1
ATOM 3300 C C . GLY A 1 415 ? 9.736 0.789 14.680 1.00 97.81 415 GLY A C 1
ATOM 3301 O O . GLY A 1 415 ? 9.633 0.707 15.897 1.00 97.81 415 GLY A O 1
ATOM 3302 N N . LEU A 1 416 ? 9.335 -0.184 13.856 1.00 98.50 416 LEU A N 1
ATOM 3303 C CA . LEU A 1 416 ? 8.901 -1.487 14.348 1.00 98.50 416 LEU A CA 1
ATOM 3304 C C . LEU A 1 416 ? 10.091 -2.260 14.915 1.00 98.50 416 LEU A C 1
ATOM 3306 O O . LEU A 1 416 ? 11.178 -2.224 14.343 1.00 98.50 416 LEU A O 1
ATOM 3310 N N . GLU A 1 417 ? 9.852 -3.018 15.978 1.00 96.62 417 GLU A N 1
ATOM 3311 C CA . GLU A 1 417 ? 10.761 -4.054 16.471 1.00 96.62 417 GLU A CA 1
ATOM 3312 C C . GLU A 1 417 ? 10.370 -5.434 15.916 1.00 96.62 417 GLU A C 1
ATOM 3314 O O . GLU A 1 417 ? 9.263 -5.632 15.395 1.00 96.62 417 GLU A O 1
ATOM 3319 N N . LYS A 1 418 ? 11.238 -6.444 16.090 1.00 95.69 418 LYS A N 1
ATOM 3320 C CA . LYS A 1 418 ? 10.963 -7.832 15.661 1.00 95.69 418 LYS A CA 1
ATOM 3321 C C . LYS A 1 418 ? 9.600 -8.339 16.133 1.00 95.69 418 LYS A C 1
ATOM 3323 O O . LYS A 1 418 ? 8.885 -8.991 15.372 1.00 95.69 418 LYS A O 1
ATOM 3328 N N . ALA A 1 419 ? 9.225 -8.029 17.375 1.00 96.00 419 ALA A N 1
ATOM 3329 C CA . ALA A 1 419 ? 7.946 -8.436 17.950 1.00 96.00 419 ALA A CA 1
ATOM 3330 C C . ALA A 1 419 ? 6.746 -7.762 17.258 1.00 96.00 419 ALA A C 1
ATOM 3332 O O . ALA A 1 419 ? 5.729 -8.421 17.029 1.00 96.00 419 ALA A O 1
ATOM 3333 N N . ASP A 1 420 ? 6.863 -6.485 16.878 1.00 98.19 420 ASP A N 1
ATOM 3334 C CA . ASP A 1 420 ? 5.808 -5.775 16.149 1.00 98.19 420 ASP A CA 1
ATOM 3335 C C . ASP A 1 420 ? 5.649 -6.335 14.738 1.00 98.19 420 ASP A C 1
ATOM 3337 O O . ASP A 1 420 ? 4.536 -6.611 14.284 1.00 98.19 420 ASP A O 1
ATOM 3341 N N . PHE A 1 421 ? 6.765 -6.560 14.042 1.00 98.38 421 PHE A N 1
ATOM 3342 C CA . PHE A 1 421 ? 6.709 -7.073 12.681 1.00 98.38 421 PHE A CA 1
ATOM 3343 C C . PHE A 1 421 ? 6.208 -8.524 12.640 1.00 98.38 421 PHE A C 1
ATOM 3345 O O . PHE A 1 421 ? 5.369 -8.874 11.807 1.00 98.38 421 PHE A O 1
ATOM 3352 N N . ALA A 1 422 ? 6.614 -9.353 13.607 1.00 96.69 422 ALA A N 1
ATOM 3353 C CA . ALA A 1 422 ? 6.054 -10.688 13.797 1.00 96.69 422 ALA A CA 1
ATOM 3354 C C . ALA A 1 422 ? 4.554 -10.654 14.148 1.00 96.69 422 ALA A C 1
ATOM 3356 O O . ALA A 1 422 ? 3.811 -11.533 13.707 1.00 96.69 422 ALA A O 1
ATOM 3357 N N . TRP A 1 423 ? 4.081 -9.643 14.891 1.00 96.94 423 TRP A N 1
ATOM 3358 C CA . TRP A 1 423 ? 2.652 -9.449 15.160 1.00 96.94 423 TRP A CA 1
ATOM 3359 C C . TRP A 1 423 ? 1.860 -9.145 13.884 1.00 96.94 423 TRP A C 1
ATOM 3361 O O . TRP A 1 423 ? 0.811 -9.752 13.655 1.00 96.94 423 TRP A O 1
ATOM 3371 N N . ILE A 1 424 ? 2.380 -8.267 13.021 1.00 97.75 424 ILE A N 1
ATOM 3372 C CA . ILE A 1 424 ? 1.787 -7.963 11.708 1.00 97.75 424 ILE A CA 1
ATOM 3373 C C . ILE A 1 424 ? 1.700 -9.228 10.842 1.00 97.75 424 ILE A C 1
ATOM 3375 O O . ILE A 1 424 ? 0.697 -9.458 10.162 1.00 97.75 424 ILE A O 1
ATOM 3379 N N . LEU A 1 425 ? 2.733 -10.071 10.894 1.00 97.00 425 LEU A N 1
ATOM 3380 C CA . LEU A 1 425 ? 2.865 -11.301 10.109 1.00 97.00 425 LEU A CA 1
ATOM 3381 C C . LEU A 1 425 ? 2.343 -12.560 10.820 1.00 97.00 425 LEU A C 1
ATOM 3383 O O . LEU A 1 425 ? 2.613 -13.679 10.370 1.00 97.00 425 LEU A O 1
ATOM 3387 N N . LYS A 1 426 ? 1.579 -12.409 11.910 1.00 94.06 426 LYS A N 1
ATOM 3388 C CA . LYS A 1 426 ? 1.038 -13.544 12.668 1.00 94.06 426 LYS A CA 1
ATOM 3389 C C . LYS A 1 426 ? 0.256 -14.508 11.768 1.00 94.06 426 LYS A C 1
ATOM 3391 O O . LYS A 1 426 ? -0.358 -14.112 10.776 1.00 94.06 426 LYS A O 1
ATOM 3396 N N . ASP A 1 427 ? 0.302 -15.790 12.126 1.00 93.50 427 ASP A N 1
ATOM 3397 C CA . ASP A 1 427 ? -0.335 -16.904 11.410 1.00 93.50 427 ASP A CA 1
ATOM 3398 C C . ASP A 1 427 ? 0.195 -17.184 9.990 1.00 93.50 427 ASP A C 1
ATOM 3400 O O . ASP A 1 427 ? -0.341 -18.039 9.282 1.00 93.50 427 ASP A O 1
ATOM 3404 N N . CYS A 1 428 ? 1.268 -16.525 9.546 1.00 94.31 428 CYS A N 1
ATOM 3405 C CA . CYS A 1 428 ? 1.847 -16.796 8.228 1.00 94.31 428 CYS A CA 1
ATOM 3406 C C . CYS A 1 428 ? 2.775 -18.025 8.195 1.00 94.31 428 CYS A C 1
ATOM 3408 O O . CYS A 1 428 ? 3.244 -18.406 7.121 1.00 94.31 428 CYS A O 1
ATOM 3410 N N . ASP A 1 429 ? 3.020 -18.662 9.340 1.00 92.00 429 ASP A N 1
ATOM 3411 C CA . ASP A 1 429 ? 3.916 -19.807 9.530 1.00 92.00 429 ASP A CA 1
ATOM 3412 C C . ASP A 1 429 ? 3.192 -21.163 9.637 1.00 92.00 429 ASP A C 1
ATOM 3414 O O . ASP A 1 429 ? 3.844 -22.203 9.727 1.00 92.00 429 ASP A O 1
ATOM 3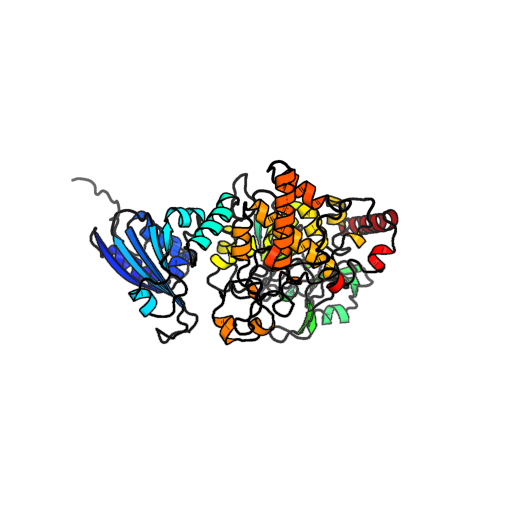418 N N . HIS A 1 430 ? 1.853 -21.193 9.555 1.00 91.88 430 HIS A N 1
ATOM 3419 C CA . HIS A 1 430 ? 1.095 -22.453 9.572 1.00 91.88 430 HIS A CA 1
ATOM 3420 C C . HIS A 1 430 ? 1.449 -23.351 8.369 1.00 91.88 430 HIS A C 1
ATOM 3422 O O . HIS A 1 430 ? 1.561 -22.857 7.238 1.00 91.88 430 HIS A O 1
ATOM 3428 N N . PRO A 1 431 ? 1.571 -24.677 8.560 1.00 89.44 431 PRO A N 1
ATOM 3429 C CA . PRO A 1 431 ? 1.959 -25.594 7.490 1.00 89.44 431 PRO A CA 1
ATOM 3430 C C . PRO A 1 431 ? 0.852 -25.737 6.430 1.00 89.44 431 PRO A C 1
ATOM 3432 O O . PRO A 1 431 ? -0.338 -25.613 6.736 1.00 89.44 431 PRO A O 1
ATOM 3435 N N . CYS A 1 432 ? 1.230 -26.023 5.175 1.00 90.38 432 CYS A N 1
ATOM 3436 C CA . CYS A 1 432 ? 0.288 -26.107 4.045 1.00 90.38 432 CYS A CA 1
ATOM 3437 C C . CYS A 1 432 ? -0.899 -27.055 4.298 1.00 90.38 432 CYS A C 1
ATOM 3439 O O . CYS A 1 432 ? -2.029 -26.631 4.048 1.00 90.38 432 CYS A O 1
ATOM 3441 N N . PRO A 1 433 ? -0.711 -28.278 4.849 1.00 90.38 433 PRO A N 1
ATOM 3442 C CA . PRO A 1 433 ? -1.834 -29.172 5.140 1.00 90.38 433 PRO A CA 1
ATOM 3443 C C . PRO A 1 433 ? -2.856 -28.545 6.094 1.00 90.38 433 PRO A C 1
ATOM 3445 O O . PRO A 1 433 ? -4.061 -28.657 5.890 1.00 90.38 433 PRO A O 1
ATOM 3448 N N . ARG A 1 434 ? -2.395 -27.784 7.093 1.00 90.81 434 ARG A N 1
ATOM 3449 C CA . ARG A 1 434 ? -3.274 -27.100 8.048 1.00 90.81 434 ARG A CA 1
ATOM 3450 C C . ARG A 1 434 ? -4.068 -25.975 7.379 1.00 90.81 434 ARG A C 1
ATOM 3452 O O . ARG A 1 434 ? -5.268 -25.848 7.615 1.00 90.81 434 ARG A O 1
ATOM 3459 N N . LEU A 1 435 ? -3.427 -25.206 6.495 1.00 91.50 435 LEU A N 1
ATOM 3460 C CA . LEU A 1 435 ? -4.063 -24.140 5.706 1.00 91.50 435 LEU A CA 1
ATOM 3461 C C . LEU A 1 435 ? -4.993 -24.657 4.591 1.00 91.50 435 LEU A C 1
ATOM 3463 O O . LEU A 1 435 ? -5.784 -23.881 4.046 1.00 91.50 435 LEU A O 1
ATOM 3467 N N . ALA A 1 436 ? -4.947 -25.951 4.267 1.00 91.06 436 ALA A N 1
ATOM 3468 C CA . ALA A 1 436 ? -5.920 -26.588 3.382 1.00 91.06 436 ALA A CA 1
ATOM 3469 C C . ALA A 1 436 ? -7.282 -26.807 4.073 1.00 91.06 436 ALA A C 1
ATOM 3471 O O . ALA A 1 436 ? -8.319 -26.834 3.408 1.00 91.06 436 ALA A O 1
ATOM 3472 N N . HIS A 1 437 ? -7.319 -26.898 5.409 1.00 93.88 437 HIS A N 1
ATOM 3473 C CA . HIS A 1 437 ? -8.554 -27.124 6.159 1.00 93.88 437 HIS A CA 1
ATOM 3474 C C . HIS A 1 437 ? -9.347 -25.828 6.383 1.00 93.88 437 HIS A C 1
ATOM 3476 O O . HIS A 1 437 ? -9.007 -24.983 7.212 1.00 93.88 437 HIS A O 1
ATOM 3482 N N . GLN A 1 438 ? -10.494 -25.697 5.710 1.00 91.94 438 GLN A N 1
ATOM 3483 C CA . GLN A 1 438 ? -11.325 -24.490 5.796 1.00 91.94 438 GLN A CA 1
ATOM 3484 C C . GLN A 1 438 ? -11.836 -24.197 7.219 1.00 91.94 438 GLN A C 1
ATOM 3486 O O . GLN A 1 438 ? -11.973 -23.031 7.590 1.00 91.94 438 GLN A O 1
ATOM 3491 N N . ALA A 1 439 ? -12.110 -25.231 8.025 1.00 93.06 439 ALA A N 1
ATOM 3492 C CA . ALA A 1 439 ? -12.526 -25.071 9.420 1.00 93.06 439 ALA A CA 1
ATOM 3493 C C . ALA A 1 439 ? -11.450 -24.371 10.265 1.00 93.06 439 ALA A C 1
ATOM 3495 O O . ALA A 1 439 ? -11.782 -23.498 11.064 1.00 93.06 439 ALA A O 1
ATOM 3496 N N . PHE A 1 440 ? -10.177 -24.694 10.026 1.00 92.31 440 PHE A N 1
ATOM 3497 C CA . PHE A 1 440 ? -9.046 -24.031 10.664 1.00 92.31 440 PHE A CA 1
ATOM 3498 C C . PHE A 1 440 ? -8.891 -22.590 10.164 1.00 92.31 440 PHE A C 1
ATOM 3500 O O . PHE A 1 440 ? -8.866 -21.662 10.966 1.00 92.31 440 PHE A O 1
ATOM 3507 N N . CYS A 1 441 ? -8.910 -22.366 8.845 1.00 92.12 441 CYS A N 1
ATOM 3508 C CA . CYS A 1 441 ? -8.799 -21.017 8.277 1.00 92.12 441 CYS A CA 1
ATOM 3509 C C . CYS A 1 441 ? -9.886 -20.043 8.765 1.00 92.12 441 CYS A C 1
ATOM 3511 O O . CYS A 1 441 ? -9.662 -18.837 8.782 1.00 92.12 441 CYS A O 1
ATOM 3513 N N . ARG A 1 442 ? -11.072 -20.535 9.152 1.00 89.50 442 ARG A N 1
ATOM 3514 C CA . ARG A 1 442 ? -12.154 -19.705 9.718 1.00 89.50 442 ARG A CA 1
ATOM 3515 C C . ARG A 1 442 ? -11.847 -19.171 11.124 1.00 89.50 442 ARG A C 1
ATOM 3517 O O . ARG A 1 442 ? -12.551 -18.260 11.557 1.00 89.50 442 ARG A O 1
ATOM 3524 N N . GLN A 1 443 ? -10.860 -19.743 11.815 1.00 89.50 443 GLN A N 1
ATOM 3525 C CA . GLN A 1 443 ? -10.401 -19.318 13.142 1.00 89.50 443 GLN A CA 1
ATOM 3526 C C . GLN A 1 443 ? -9.299 -18.254 13.064 1.00 89.50 443 GLN A C 1
ATOM 3528 O O . GLN A 1 443 ? -9.113 -17.511 14.021 1.00 89.50 443 GLN A O 1
ATOM 3533 N N . LEU A 1 444 ? -8.591 -18.176 11.933 1.00 91.50 444 LEU A N 1
ATOM 3534 C CA . LEU A 1 444 ? -7.536 -17.192 11.705 1.00 91.50 444 LEU A CA 1
ATOM 3535 C C . LEU A 1 444 ? -8.113 -15.788 11.520 1.00 91.50 444 LEU A C 1
ATOM 3537 O O . LEU A 1 444 ? -9.256 -15.622 11.078 1.00 91.50 444 LEU A O 1
ATOM 3541 N N . ASP A 1 445 ? -7.289 -14.775 11.790 1.00 89.75 445 ASP A N 1
ATOM 3542 C CA . ASP A 1 445 ? -7.653 -13.383 11.544 1.00 89.75 445 ASP A CA 1
ATOM 3543 C C . ASP A 1 445 ? -8.009 -13.192 10.055 1.00 89.75 445 ASP A C 1
ATOM 3545 O O . ASP A 1 445 ? -7.159 -13.397 9.177 1.00 89.75 445 ASP A O 1
ATOM 3549 N N . PRO A 1 446 ? -9.255 -12.810 9.715 1.00 89.44 446 PRO A N 1
ATOM 3550 C CA . PRO A 1 446 ? -9.644 -12.624 8.327 1.00 89.44 446 PRO A CA 1
ATOM 3551 C C . PRO A 1 446 ? -8.842 -11.520 7.634 1.00 89.44 446 PRO A C 1
ATOM 3553 O O . PRO A 1 446 ? -8.674 -11.626 6.416 1.00 89.44 446 PRO A O 1
ATOM 3556 N N . LYS A 1 447 ? -8.341 -10.520 8.377 1.00 91.81 447 LYS A N 1
ATOM 3557 C CA . LYS A 1 447 ? -7.507 -9.434 7.851 1.00 91.81 447 LYS A CA 1
ATOM 3558 C C . LYS A 1 447 ? -6.009 -9.774 7.833 1.00 91.81 447 LYS A C 1
ATOM 3560 O O . LYS A 1 447 ? -5.253 -9.017 7.238 1.00 91.81 447 LYS A O 1
ATOM 3565 N N . GLY A 1 448 ? -5.578 -10.906 8.395 1.00 93.94 448 GLY A N 1
ATOM 3566 C CA . GLY A 1 448 ? -4.172 -11.329 8.396 1.00 93.94 448 GLY A CA 1
ATOM 3567 C C . GLY A 1 448 ? -3.619 -11.732 7.018 1.00 93.94 448 GLY A C 1
ATOM 3568 O O . GLY A 1 448 ? -4.364 -11.966 6.059 1.00 93.94 448 GLY A O 1
ATOM 3569 N N . PHE A 1 449 ? -2.290 -11.865 6.935 1.00 96.81 449 PHE A N 1
ATOM 3570 C CA . PHE A 1 449 ? -1.555 -12.152 5.692 1.00 96.81 449 PHE A CA 1
ATOM 3571 C C . PHE A 1 449 ? -1.347 -13.640 5.381 1.00 96.81 449 PHE A C 1
ATOM 3573 O O . PHE A 1 449 ? -0.782 -13.965 4.339 1.00 96.81 449 PHE A O 1
ATOM 3580 N N . TRP A 1 450 ? -1.867 -14.552 6.205 1.00 94.94 450 TRP A N 1
ATOM 3581 C CA . TRP A 1 450 ? -1.681 -16.010 6.091 1.00 94.94 450 TRP A CA 1
ATOM 3582 C C . TRP A 1 450 ? -2.108 -16.632 4.745 1.00 94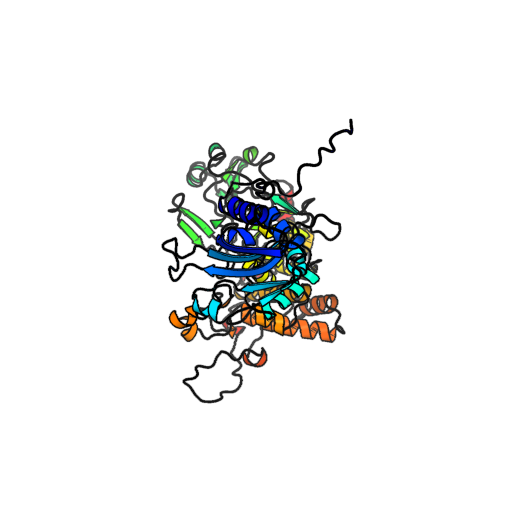.94 450 TRP A C 1
ATOM 3584 O O . TRP A 1 450 ? -1.838 -17.801 4.481 1.00 94.94 450 TRP A O 1
ATOM 3594 N N . ARG A 1 451 ? -2.803 -15.876 3.883 1.00 95.44 451 ARG A N 1
ATOM 3595 C CA . ARG A 1 451 ? -3.189 -16.291 2.523 1.00 95.44 451 ARG A CA 1
ATOM 3596 C C . ARG A 1 451 ? -2.072 -16.140 1.493 1.00 95.44 451 ARG A C 1
ATOM 3598 O O . ARG A 1 451 ? -2.175 -16.737 0.423 1.00 95.44 451 ARG A O 1
ATOM 3605 N N . ILE A 1 452 ? -1.064 -15.318 1.766 1.00 95.25 452 ILE A N 1
ATOM 3606 C CA . ILE A 1 452 ? 0.056 -15.097 0.849 1.00 95.25 452 ILE A CA 1
ATOM 3607 C C . ILE A 1 452 ? 0.930 -16.337 0.833 1.00 95.25 452 ILE A C 1
ATOM 3609 O O . ILE A 1 452 ? 1.330 -16.819 1.889 1.00 95.25 452 ILE A O 1
ATOM 3613 N N . ASP A 1 453 ? 1.207 -16.843 -0.372 1.00 95.56 453 ASP A N 1
ATOM 3614 C CA . ASP A 1 453 ? 2.046 -18.025 -0.584 1.00 95.56 453 ASP A CA 1
ATOM 3615 C C . ASP A 1 453 ? 1.605 -19.235 0.267 1.00 95.56 453 ASP A C 1
ATOM 3617 O O . ASP A 1 453 ? 2.420 -20.071 0.656 1.00 95.56 453 ASP A O 1
ATOM 3621 N N . ARG A 1 454 ? 0.310 -19.323 0.612 1.00 93.81 454 ARG A N 1
ATOM 3622 C CA . ARG A 1 454 ? -0.216 -20.330 1.553 1.00 93.81 454 ARG A CA 1
ATOM 3623 C C . ARG A 1 454 ? -0.040 -21.769 1.064 1.00 93.81 454 ARG A C 1
ATOM 3625 O O . ARG A 1 454 ? -0.082 -22.707 1.854 1.00 93.81 454 ARG A O 1
ATOM 3632 N N . ASP A 1 455 ? 0.094 -21.920 -0.246 1.00 93.88 455 ASP A N 1
ATOM 3633 C CA . ASP A 1 455 ? 0.367 -23.148 -0.979 1.00 93.88 455 ASP A CA 1
ATOM 3634 C C . ASP A 1 455 ? 1.846 -23.561 -0.905 1.00 93.88 455 ASP A C 1
ATOM 3636 O O . ASP A 1 455 ? 2.167 -24.733 -1.091 1.00 93.88 455 ASP A O 1
ATOM 3640 N N . LYS A 1 456 ? 2.745 -22.639 -0.548 1.00 94.38 456 LYS A N 1
ATOM 3641 C CA . LYS A 1 456 ? 4.177 -22.901 -0.387 1.00 94.38 456 LYS A CA 1
ATOM 3642 C C . LYS A 1 456 ? 4.521 -23.260 1.061 1.00 94.38 456 LYS A C 1
ATOM 3644 O O . LYS A 1 456 ? 3.898 -22.730 1.988 1.00 94.38 456 LYS A O 1
ATOM 3649 N N . PRO A 1 457 ? 5.547 -24.100 1.288 1.00 93.31 457 PRO A N 1
ATOM 3650 C CA . PRO A 1 457 ? 6.145 -24.290 2.609 1.00 93.31 457 PRO A CA 1
ATOM 3651 C C . PRO A 1 457 ? 6.507 -22.956 3.262 1.00 93.31 457 PRO A C 1
ATOM 3653 O O . PRO A 1 457 ? 6.968 -22.046 2.575 1.00 93.31 457 PRO A O 1
ATOM 3656 N N . ALA A 1 458 ? 6.321 -22.846 4.580 1.00 93.31 458 ALA A N 1
ATOM 3657 C CA . ALA A 1 458 ? 6.467 -21.585 5.312 1.00 93.31 458 ALA A CA 1
ATOM 3658 C C . ALA A 1 458 ? 7.830 -20.908 5.074 1.00 93.31 458 ALA A C 1
ATOM 3660 O O . ALA A 1 458 ? 7.870 -19.709 4.819 1.00 93.31 458 ALA A O 1
ATOM 3661 N N . VAL A 1 459 ? 8.925 -21.676 5.038 1.00 94.00 459 VAL A N 1
ATOM 3662 C CA . VAL A 1 459 ? 10.289 -21.171 4.777 1.00 94.00 459 VAL A CA 1
ATOM 3663 C C . VAL A 1 459 ? 10.489 -20.536 3.391 1.00 94.00 459 VAL A C 1
ATOM 3665 O O . VAL A 1 459 ? 11.474 -19.837 3.184 1.00 94.00 459 VAL A O 1
ATOM 3668 N N . LEU A 1 460 ? 9.568 -20.755 2.444 1.00 96.38 460 LEU A N 1
ATOM 3669 C CA . LEU A 1 460 ? 9.593 -20.173 1.095 1.00 96.38 460 LEU A CA 1
ATOM 3670 C C . LEU A 1 460 ? 8.631 -18.984 0.927 1.00 96.38 460 LEU A C 1
ATOM 3672 O O . LEU A 1 460 ? 8.544 -18.417 -0.163 1.00 96.38 460 LEU A O 1
ATOM 3676 N N . ARG A 1 461 ? 7.865 -18.624 1.964 1.00 96.81 461 ARG A N 1
ATOM 3677 C CA . ARG A 1 461 ? 6.870 -17.546 1.888 1.00 96.81 461 ARG A CA 1
ATOM 3678 C C . ARG A 1 461 ? 7.531 -16.192 2.075 1.00 96.81 461 ARG A C 1
ATOM 3680 O O . ARG A 1 461 ? 8.383 -16.033 2.952 1.00 96.81 461 ARG A O 1
ATOM 3687 N N . GLN A 1 462 ? 7.064 -15.189 1.330 1.00 97.94 462 GLN A N 1
ATOM 3688 C CA . GLN A 1 462 ? 7.560 -13.818 1.472 1.00 97.94 462 GLN A CA 1
ATOM 3689 C C . GLN A 1 462 ? 7.459 -13.312 2.915 1.00 97.94 462 GLN A C 1
ATOM 3691 O O . GLN A 1 462 ? 8.397 -12.692 3.398 1.00 97.94 462 GLN A O 1
ATOM 3696 N N . SER A 1 463 ? 6.363 -13.597 3.621 1.00 97.25 463 SER A N 1
ATOM 3697 C CA . SER A 1 463 ? 6.166 -13.171 5.012 1.00 97.25 463 SER A CA 1
ATOM 3698 C C . SER A 1 463 ? 7.279 -13.671 5.940 1.00 97.25 463 SER A C 1
ATOM 3700 O O . SER A 1 463 ? 7.861 -12.898 6.690 1.00 97.25 463 SER A O 1
ATOM 3702 N N . VAL A 1 464 ? 7.629 -14.956 5.857 1.00 97.06 464 VAL A N 1
ATOM 3703 C CA . VAL A 1 464 ? 8.668 -15.560 6.704 1.00 97.06 464 VAL A CA 1
ATOM 3704 C C . VAL A 1 464 ? 10.053 -15.036 6.323 1.00 97.06 464 VAL A C 1
ATOM 3706 O O . VAL A 1 464 ? 10.847 -14.686 7.193 1.00 97.06 464 VAL A O 1
ATOM 3709 N N . LEU A 1 465 ? 10.334 -14.926 5.024 1.00 98.44 465 LEU A N 1
ATOM 3710 C CA . LEU A 1 465 ? 11.612 -14.410 4.534 1.00 98.44 465 LEU A CA 1
ATOM 3711 C C . LEU A 1 465 ? 11.794 -12.913 4.810 1.00 98.44 465 LEU A C 1
ATOM 3713 O O . LEU A 1 465 ? 12.920 -12.476 5.024 1.00 98.44 465 LEU A O 1
ATOM 3717 N N . SER A 1 466 ? 10.707 -12.142 4.877 1.00 98.62 466 SER A N 1
ATOM 3718 C CA . SER A 1 466 ? 10.745 -10.734 5.289 1.00 98.62 466 SER A CA 1
ATOM 3719 C C . SER A 1 466 ? 11.124 -10.603 6.759 1.00 98.62 466 SER A C 1
ATOM 3721 O O . SER A 1 466 ? 11.913 -9.730 7.096 1.00 98.62 466 SER A O 1
ATOM 3723 N N . LEU A 1 467 ? 10.637 -11.495 7.632 1.00 97.94 467 LEU A N 1
ATOM 3724 C CA . LEU A 1 467 ? 11.058 -11.525 9.036 1.00 97.94 467 LEU A CA 1
ATOM 3725 C C . LEU A 1 467 ? 12.546 -11.892 9.172 1.00 97.94 467 LEU A C 1
ATOM 3727 O O . LEU A 1 467 ? 13.256 -11.277 9.962 1.00 97.94 467 LEU A O 1
ATOM 3731 N N . ALA A 1 468 ? 13.040 -12.833 8.359 1.00 98.19 468 ALA A N 1
ATOM 3732 C CA . ALA A 1 468 ? 14.467 -13.165 8.308 1.00 98.19 468 ALA A CA 1
ATOM 3733 C C . ALA A 1 468 ? 15.331 -11.996 7.796 1.00 98.19 468 ALA A C 1
ATOM 3735 O O . ALA A 1 468 ? 16.408 -11.737 8.332 1.00 98.19 468 ALA A O 1
ATOM 3736 N N . ALA A 1 469 ? 14.862 -11.278 6.771 1.00 98.81 469 ALA A N 1
ATOM 3737 C CA . ALA A 1 469 ? 15.517 -10.072 6.269 1.00 98.81 469 ALA A CA 1
ATOM 3738 C C . ALA A 1 469 ? 15.527 -8.957 7.326 1.00 98.81 469 ALA A C 1
ATOM 3740 O O . ALA A 1 469 ? 16.542 -8.286 7.499 1.00 98.81 469 ALA A O 1
ATOM 3741 N N . PHE A 1 470 ? 14.428 -8.801 8.065 1.00 98.69 470 PHE A N 1
ATOM 3742 C CA . PHE A 1 470 ? 14.300 -7.823 9.140 1.00 98.69 470 PHE A CA 1
ATOM 3743 C C . PHE A 1 470 ? 15.267 -8.100 10.297 1.00 98.69 470 PHE A C 1
ATOM 3745 O O . PHE A 1 470 ? 15.991 -7.200 10.703 1.00 98.69 470 PHE A O 1
ATOM 3752 N N . GLU A 1 471 ? 15.387 -9.351 10.744 1.00 98.06 471 GLU A N 1
ATOM 3753 C CA . GLU A 1 471 ? 16.365 -9.742 11.770 1.00 98.06 471 GLU A CA 1
ATOM 3754 C C . GLU A 1 471 ? 17.818 -9.491 11.321 1.00 98.06 471 GLU A C 1
ATOM 3756 O O . GLU A 1 471 ? 18.657 -9.022 12.092 1.00 98.06 471 GLU A O 1
ATOM 3761 N N . ALA A 1 472 ? 18.125 -9.741 10.044 1.00 98.38 472 ALA A N 1
ATOM 3762 C CA . ALA A 1 472 ? 19.436 -9.418 9.487 1.00 98.38 472 ALA A CA 1
ATOM 3763 C C . ALA A 1 472 ? 19.694 -7.899 9.421 1.00 98.38 472 ALA A C 1
ATOM 3765 O O . ALA A 1 472 ? 20.824 -7.463 9.662 1.00 98.38 472 ALA A O 1
ATOM 3766 N N . LEU A 1 473 ? 18.665 -7.098 9.123 1.00 98.75 473 LEU A N 1
ATOM 3767 C CA . LEU A 1 473 ? 18.734 -5.638 9.156 1.00 98.75 473 LEU A CA 1
ATOM 3768 C C . LEU A 1 473 ? 18.936 -5.118 10.587 1.00 98.75 473 LEU A C 1
ATOM 3770 O O . LEU A 1 473 ? 19.816 -4.286 10.798 1.00 98.75 473 LEU A O 1
ATOM 3774 N N . GLU A 1 474 ? 18.211 -5.638 11.579 1.00 98.31 474 GLU A N 1
ATOM 3775 C CA . GLU A 1 474 ? 18.411 -5.286 12.993 1.00 98.31 474 GLU A CA 1
ATOM 3776 C C . GLU A 1 474 ? 19.854 -5.561 13.436 1.00 98.31 474 GLU A C 1
ATOM 3778 O O . GLU A 1 474 ? 20.490 -4.704 14.050 1.00 98.31 474 GLU A O 1
ATOM 3783 N N . ALA A 1 475 ? 20.434 -6.696 13.034 1.00 98.12 475 ALA A N 1
ATOM 3784 C CA . ALA A 1 475 ? 21.839 -6.992 13.305 1.00 98.12 475 ALA A CA 1
ATOM 3785 C C . ALA A 1 475 ? 22.803 -5.999 12.618 1.00 98.12 475 ALA A C 1
ATOM 3787 O O . ALA A 1 475 ? 23.888 -5.718 13.133 1.00 98.12 475 ALA A O 1
ATOM 3788 N N . CYS A 1 476 ? 22.455 -5.455 11.449 1.00 98.56 476 CYS A N 1
ATOM 3789 C CA . CYS A 1 476 ? 23.221 -4.379 10.812 1.00 98.56 476 CYS A CA 1
ATOM 3790 C C . CYS A 1 476 ? 23.101 -3.051 11.565 1.00 98.56 476 CYS A C 1
ATOM 3792 O O . CYS A 1 476 ? 24.112 -2.367 11.722 1.00 98.56 476 CYS A O 1
ATOM 3794 N N . ILE A 1 477 ? 21.910 -2.714 12.060 1.00 98.44 477 ILE A N 1
ATOM 3795 C CA . ILE A 1 477 ? 21.665 -1.520 12.880 1.00 98.44 477 ILE A CA 1
ATOM 3796 C C . ILE A 1 477 ? 22.441 -1.611 14.199 1.00 98.44 477 ILE A C 1
ATOM 3798 O O . ILE A 1 477 ? 23.116 -0.658 14.580 1.00 98.44 477 ILE A O 1
ATOM 3802 N N . GLN A 1 478 ? 22.446 -2.775 14.853 1.00 97.81 478 GLN A N 1
ATOM 3803 C CA . GLN A 1 478 ? 23.236 -3.016 16.066 1.00 97.81 478 GLN A CA 1
ATOM 3804 C C . GLN A 1 478 ? 24.739 -2.833 15.820 1.00 97.81 478 GLN A C 1
ATOM 3806 O O . GLN A 1 478 ? 25.412 -2.145 16.584 1.00 97.81 478 GLN A O 1
ATOM 3811 N N . ARG A 1 479 ? 25.271 -3.373 14.714 1.00 97.75 479 ARG A N 1
ATOM 3812 C CA . ARG A 1 479 ? 26.677 -3.161 14.309 1.00 97.75 479 ARG A CA 1
ATOM 3813 C C . ARG A 1 479 ? 26.989 -1.711 13.924 1.00 97.75 479 ARG A C 1
ATOM 3815 O O . ARG A 1 479 ? 28.157 -1.340 13.888 1.00 97.75 479 ARG A O 1
ATOM 3822 N N . ALA A 1 480 ? 25.971 -0.910 13.623 1.00 97.25 480 ALA A N 1
ATOM 3823 C CA . ALA A 1 480 ? 26.066 0.531 13.407 1.00 97.25 480 ALA A CA 1
ATOM 3824 C C . ALA A 1 480 ? 25.754 1.335 14.685 1.00 97.25 480 ALA A C 1
ATOM 3826 O O . ALA A 1 480 ? 25.293 2.472 14.605 1.00 97.25 480 ALA A O 1
ATOM 3827 N N . SER A 1 481 ? 25.956 0.743 15.868 1.00 96.88 481 SER A N 1
ATOM 3828 C CA . SER A 1 481 ? 25.719 1.381 17.170 1.00 96.88 481 SER A CA 1
ATOM 3829 C C . SER A 1 481 ? 24.293 1.925 17.338 1.00 96.88 481 SER A C 1
ATOM 3831 O O . SER A 1 481 ? 24.087 2.972 17.945 1.00 96.88 481 SER A O 1
ATOM 3833 N N . GLY A 1 482 ? 23.301 1.243 16.758 1.00 95.00 482 GLY A N 1
ATOM 3834 C CA . GLY A 1 482 ? 21.892 1.639 16.818 1.00 95.00 482 GLY A CA 1
ATOM 3835 C C . GLY A 1 482 ? 21.471 2.691 15.785 1.00 95.00 482 GLY A C 1
ATOM 3836 O O . GLY A 1 482 ? 20.296 3.046 15.729 1.00 95.00 482 GLY A O 1
ATOM 3837 N N . GLN A 1 483 ? 22.381 3.183 14.936 1.00 96.94 483 GLN A N 1
ATOM 3838 C CA . GLN A 1 483 ? 22.048 4.185 13.921 1.00 96.94 483 GLN A CA 1
ATOM 3839 C C . GLN A 1 483 ? 21.326 3.532 12.738 1.00 96.94 483 GLN A C 1
ATOM 3841 O O . GLN A 1 483 ? 21.951 2.898 11.883 1.00 96.94 483 GLN A O 1
ATOM 3846 N N . ARG A 1 484 ? 19.997 3.698 12.690 1.00 96.88 484 ARG A N 1
ATOM 3847 C CA . ARG A 1 484 ? 19.114 3.048 11.708 1.00 96.88 484 ARG A CA 1
ATOM 3848 C C . ARG A 1 484 ? 19.591 3.220 10.269 1.00 96.88 484 ARG A C 1
ATOM 3850 O O . ARG A 1 484 ? 19.764 2.227 9.570 1.00 96.88 484 ARG A O 1
ATOM 3857 N N . ASP A 1 485 ? 19.824 4.455 9.840 1.00 96.31 485 ASP A N 1
ATOM 3858 C CA . ASP A 1 485 ? 20.094 4.751 8.430 1.00 96.31 485 ASP A CA 1
ATOM 3859 C C . ASP A 1 485 ? 21.459 4.188 7.992 1.00 96.31 485 ASP A C 1
ATOM 3861 O O . ASP A 1 485 ? 21.580 3.612 6.911 1.00 96.31 485 ASP A O 1
ATOM 3865 N N . GLN A 1 486 ? 22.463 4.211 8.878 1.00 97.62 486 GLN A N 1
ATOM 3866 C CA . GLN A 1 486 ? 23.740 3.522 8.648 1.00 97.62 486 GLN A CA 1
ATOM 3867 C C . GLN A 1 486 ? 23.579 1.997 8.625 1.00 97.62 486 GLN A C 1
ATOM 3869 O O . GLN A 1 486 ? 24.240 1.310 7.845 1.00 97.62 486 GLN A O 1
ATOM 3874 N N . GLY A 1 487 ? 22.700 1.449 9.467 1.00 98.31 487 GLY A N 1
ATOM 3875 C CA . GLY A 1 487 ? 22.341 0.035 9.448 1.00 98.31 487 GLY A CA 1
ATOM 3876 C C . GLY A 1 487 ? 21.681 -0.382 8.133 1.00 98.31 487 GLY A C 1
ATOM 3877 O O . GLY A 1 487 ? 22.064 -1.408 7.571 1.00 98.31 487 GLY A O 1
ATOM 3878 N N . ILE A 1 488 ? 20.761 0.432 7.604 1.00 98.31 488 ILE A N 1
ATOM 3879 C CA . ILE A 1 488 ? 20.134 0.225 6.290 1.00 98.31 488 ILE A CA 1
ATOM 3880 C C . ILE A 1 488 ? 21.189 0.274 5.180 1.00 98.31 488 ILE A C 1
ATOM 3882 O O . ILE A 1 488 ? 21.252 -0.651 4.369 1.00 98.31 488 ILE A O 1
ATOM 3886 N N . ALA A 1 489 ? 22.066 1.281 5.175 1.00 98.00 489 ALA A N 1
ATOM 3887 C CA . ALA A 1 489 ? 23.152 1.373 4.199 1.00 98.00 489 ALA A CA 1
ATOM 3888 C C . ALA A 1 489 ? 24.055 0.126 4.242 1.00 98.00 489 ALA A C 1
ATOM 3890 O O . ALA A 1 489 ? 24.330 -0.490 3.212 1.00 98.00 489 ALA A O 1
ATOM 3891 N N . ARG A 1 490 ? 24.443 -0.332 5.444 1.00 98.12 490 ARG A N 1
ATOM 3892 C CA . ARG A 1 490 ? 25.219 -1.572 5.631 1.00 98.12 490 ARG A CA 1
ATOM 3893 C C . ARG A 1 490 ? 24.478 -2.811 5.140 1.00 98.12 490 ARG A C 1
ATOM 3895 O O . ARG A 1 490 ? 25.108 -3.680 4.547 1.00 98.12 490 ARG A O 1
ATOM 3902 N N . PHE A 1 491 ? 23.175 -2.912 5.393 1.00 98.62 491 PHE A N 1
ATOM 3903 C CA . PHE A 1 491 ? 22.329 -4.022 4.951 1.00 98.62 491 PHE A CA 1
ATOM 3904 C C . PHE A 1 491 ? 22.237 -4.097 3.420 1.00 98.62 491 PHE A C 1
ATOM 3906 O O . PHE A 1 491 ? 22.356 -5.178 2.840 1.00 98.62 491 PHE A O 1
ATOM 3913 N N . CYS A 1 492 ? 22.106 -2.947 2.758 1.00 98.06 492 CYS A N 1
ATOM 3914 C CA . CYS A 1 492 ? 22.097 -2.840 1.300 1.00 98.06 492 CYS A CA 1
ATOM 3915 C C . CYS A 1 492 ? 23.489 -3.026 0.667 1.00 98.06 492 CYS A C 1
ATOM 3917 O O . CYS A 1 492 ? 23.573 -3.478 -0.469 1.00 98.06 492 CYS A O 1
ATOM 3919 N N . ALA A 1 493 ? 24.577 -2.744 1.391 1.00 97.00 493 ALA A N 1
ATOM 3920 C CA . ALA A 1 493 ? 25.951 -2.882 0.894 1.00 97.00 493 ALA A CA 1
ATOM 3921 C C . ALA A 1 493 ? 26.553 -4.298 1.036 1.00 97.00 493 ALA A C 1
ATOM 3923 O O . ALA A 1 493 ? 27.663 -4.549 0.559 1.00 97.00 493 ALA A O 1
ATOM 3924 N N . GLN A 1 494 ? 25.856 -5.238 1.688 1.00 96.94 494 GLN A N 1
ATOM 3925 C CA . GLN A 1 494 ? 26.326 -6.622 1.845 1.00 96.94 494 GLN A CA 1
ATOM 3926 C C . GLN A 1 494 ? 26.580 -7.310 0.494 1.00 96.94 494 GLN A C 1
ATOM 3928 O O . GLN A 1 494 ? 26.060 -6.893 -0.537 1.00 96.94 494 GLN A O 1
ATOM 3933 N N . ASN A 1 495 ? 27.347 -8.408 0.512 1.00 96.19 495 ASN A N 1
ATOM 3934 C CA . ASN A 1 495 ? 27.580 -9.265 -0.659 1.00 96.19 495 ASN A CA 1
ATOM 3935 C C . ASN A 1 495 ? 28.082 -8.475 -1.881 1.00 96.19 495 ASN A C 1
ATOM 3937 O O . ASN A 1 495 ? 27.532 -8.591 -2.971 1.00 96.19 495 ASN A O 1
ATOM 3941 N N . HIS A 1 496 ? 29.113 -7.648 -1.679 1.00 93.19 496 HIS A N 1
ATOM 3942 C CA . HIS A 1 496 ? 29.703 -6.791 -2.716 1.00 93.19 496 HIS A CA 1
ATOM 3943 C C . HIS A 1 496 ? 28.698 -5.808 -3.348 1.00 93.19 496 HIS A C 1
ATOM 3945 O O . HIS A 1 496 ? 28.718 -5.579 -4.553 1.00 93.19 496 HIS A O 1
ATOM 3951 N N . GLY A 1 497 ? 27.812 -5.227 -2.531 1.00 91.75 497 GLY A N 1
ATOM 3952 C CA . GLY A 1 497 ? 26.810 -4.256 -2.985 1.00 91.75 497 GLY A CA 1
ATOM 3953 C C . GLY A 1 497 ? 25.527 -4.868 -3.555 1.00 91.75 497 GLY A C 1
ATOM 3954 O O . GLY A 1 497 ? 24.640 -4.132 -3.975 1.00 91.75 497 GLY A O 1
ATOM 3955 N N . GLU A 1 498 ? 25.391 -6.195 -3.552 1.00 93.44 498 GLU A N 1
ATOM 3956 C CA . GLU A 1 498 ? 24.161 -6.884 -3.968 1.00 93.44 498 GLU A CA 1
ATOM 3957 C C . GLU A 1 498 ? 23.064 -6.833 -2.880 1.00 93.44 498 GLU A C 1
ATOM 3959 O O . GLU A 1 498 ? 21.884 -7.073 -3.158 1.00 93.44 498 GLU A O 1
ATOM 3964 N N . GLY A 1 499 ? 23.443 -6.514 -1.639 1.00 97.25 499 GLY A N 1
ATOM 3965 C CA . GLY A 1 499 ? 22.574 -6.440 -0.468 1.00 97.25 499 GLY A CA 1
ATOM 3966 C C . GLY A 1 499 ? 22.312 -7.797 0.177 1.00 97.25 499 GLY A C 1
ATOM 3967 O O . GLY A 1 499 ? 23.008 -8.781 -0.078 1.00 97.25 499 GLY A O 1
ATOM 3968 N N . TRP A 1 500 ? 21.314 -7.861 1.056 1.00 98.44 500 TRP A N 1
ATOM 3969 C CA . TRP A 1 500 ? 20.948 -9.090 1.761 1.00 98.44 500 TRP A CA 1
ATOM 3970 C C . TRP A 1 500 ? 20.532 -10.220 0.812 1.00 98.44 500 TRP A C 1
ATOM 3972 O O . TRP A 1 500 ? 19.796 -10.013 -0.153 1.00 98.44 500 TRP A O 1
ATOM 3982 N N . MET A 1 501 ? 20.960 -11.444 1.118 1.00 98.12 501 MET A N 1
ATOM 3983 C CA . MET A 1 501 ? 20.665 -12.631 0.317 1.00 98.12 501 MET A CA 1
ATOM 3984 C C . MET A 1 501 ? 19.744 -13.579 1.076 1.00 98.12 501 MET A C 1
ATOM 3986 O O . MET A 1 501 ? 19.958 -13.839 2.259 1.00 98.12 501 MET A O 1
ATOM 3990 N N . ILE A 1 502 ? 18.775 -14.168 0.365 1.00 97.88 502 ILE A N 1
ATOM 3991 C CA . ILE A 1 502 ? 17.934 -15.245 0.906 1.00 97.88 502 ILE A CA 1
ATOM 3992 C C . ILE A 1 502 ? 18.856 -16.342 1.452 1.00 97.88 502 ILE A C 1
ATOM 3994 O O . ILE A 1 502 ? 19.769 -16.745 0.731 1.00 97.88 502 ILE A O 1
ATOM 3998 N N . PRO A 1 503 ? 18.685 -16.821 2.693 1.00 96.62 503 PRO A N 1
ATOM 3999 C CA . PRO A 1 503 ? 19.606 -17.787 3.281 1.00 96.62 503 PRO A CA 1
ATOM 4000 C C . PRO A 1 503 ? 19.564 -19.129 2.538 1.00 96.62 503 PRO A C 1
ATOM 4002 O O . PRO A 1 503 ? 18.528 -19.523 2.006 1.00 96.62 503 PRO A O 1
ATOM 4005 N N . GLU A 1 504 ? 20.686 -19.856 2.521 1.00 96.12 504 GLU A N 1
ATOM 4006 C CA . GLU A 1 504 ? 20.723 -21.213 1.951 1.00 96.12 504 GLU A CA 1
ATOM 4007 C C . GLU A 1 504 ? 19.756 -22.145 2.677 1.00 96.12 504 GLU A C 1
ATOM 4009 O O . GLU A 1 504 ? 18.999 -22.886 2.050 1.00 96.12 504 GLU A O 1
ATOM 4014 N N . HIS A 1 505 ? 19.744 -22.046 4.006 1.00 94.88 505 HIS A N 1
ATOM 4015 C CA . HIS A 1 505 ? 18.869 -22.813 4.871 1.00 94.88 505 HIS A CA 1
ATOM 4016 C C . HIS A 1 505 ? 18.216 -21.914 5.914 1.00 94.88 505 HIS A C 1
ATOM 4018 O O . HIS A 1 505 ? 18.856 -20.999 6.434 1.00 94.88 505 HIS A O 1
ATOM 4024 N N . LEU A 1 506 ? 16.973 -22.218 6.274 1.00 93.69 506 LEU A N 1
ATOM 4025 C CA . LEU A 1 506 ? 16.228 -21.484 7.290 1.00 93.69 506 LEU A CA 1
ATOM 4026 C C . LEU A 1 506 ? 15.590 -22.447 8.288 1.00 93.69 506 LEU A C 1
ATOM 4028 O O . LEU A 1 506 ? 15.090 -23.504 7.913 1.00 93.69 506 LEU A O 1
ATOM 4032 N N . SER A 1 507 ? 15.592 -22.055 9.559 1.00 90.19 507 SER A N 1
ATOM 4033 C CA . SER A 1 507 ? 14.787 -22.689 10.597 1.00 90.19 507 SER A CA 1
ATOM 4034 C C . SER A 1 507 ? 13.767 -21.686 11.119 1.00 90.19 507 SER A C 1
ATOM 4036 O O . SER A 1 507 ? 14.117 -20.556 11.462 1.00 90.19 507 SER A O 1
ATOM 4038 N N . LEU A 1 508 ? 12.506 -22.104 11.195 1.00 89.25 508 LEU A N 1
ATOM 4039 C CA . LEU A 1 508 ? 11.412 -21.261 11.679 1.00 89.25 508 LEU A CA 1
ATOM 4040 C C . LEU A 1 508 ? 11.569 -20.929 13.167 1.00 89.25 508 LEU A C 1
ATOM 4042 O O . LEU A 1 508 ? 11.315 -19.795 13.569 1.00 89.25 508 LEU A O 1
ATOM 4046 N N . SER A 1 509 ? 12.094 -21.858 13.969 1.00 85.81 509 SER A N 1
ATOM 4047 C CA . SER A 1 509 ? 12.314 -21.621 15.398 1.00 85.81 509 SER A CA 1
ATOM 4048 C C . SER A 1 509 ? 13.372 -20.548 15.661 1.00 85.81 509 SER A C 1
ATOM 4050 O O . SER A 1 509 ? 13.248 -19.819 16.639 1.00 85.81 509 SER A O 1
ATOM 4052 N N . CYS A 1 510 ? 14.371 -20.392 14.780 1.00 85.50 510 CYS A N 1
ATOM 4053 C CA . CYS A 1 510 ? 15.346 -19.298 14.875 1.00 85.50 510 CYS A CA 1
ATOM 4054 C C . CYS A 1 510 ? 14.683 -17.920 14.719 1.00 85.50 510 CYS A C 1
ATOM 4056 O O . CYS A 1 510 ? 15.125 -16.954 15.328 1.00 85.50 510 CYS A O 1
ATOM 4058 N N . LEU A 1 511 ? 13.579 -17.842 13.971 1.00 86.62 511 LEU A N 1
ATOM 4059 C CA . LEU A 1 511 ? 12.785 -16.621 13.824 1.00 86.62 511 LEU A CA 1
ATOM 4060 C C . LEU A 1 511 ? 11.757 -16.434 14.956 1.00 86.62 511 LEU A C 1
ATOM 4062 O O . LEU A 1 511 ? 10.946 -15.514 14.897 1.00 86.62 511 LEU A O 1
ATOM 4066 N N . GLY A 1 512 ? 11.747 -17.308 15.970 1.00 84.69 512 GLY A N 1
ATOM 4067 C CA . GLY A 1 512 ? 10.717 -17.327 17.014 1.00 84.69 512 GLY A CA 1
ATOM 4068 C C . GLY A 1 512 ? 9.358 -17.849 16.529 1.00 84.69 512 GLY A C 1
ATOM 4069 O O . GLY A 1 512 ? 8.347 -17.667 17.207 1.00 84.69 512 GLY A O 1
ATOM 4070 N N . LEU A 1 513 ? 9.310 -18.497 15.361 1.00 83.56 513 LEU A N 1
ATOM 4071 C CA . LEU A 1 513 ? 8.095 -19.068 14.785 1.00 83.56 513 LEU A CA 1
ATOM 4072 C C . LEU A 1 513 ? 7.971 -20.533 15.218 1.00 83.56 513 LEU A C 1
ATOM 4074 O O . LEU A 1 513 ? 8.819 -21.365 14.900 1.00 83.56 513 LEU A O 1
ATOM 4078 N N . GLN A 1 514 ? 6.919 -20.844 15.976 1.00 64.44 514 GLN A N 1
ATOM 4079 C CA . GLN A 1 514 ? 6.729 -22.152 16.618 1.00 64.44 514 GLN A CA 1
ATOM 4080 C C . GLN A 1 514 ? 5.452 -22.879 16.153 1.00 64.44 514 GLN A C 1
ATOM 4082 O O . GLN A 1 514 ? 5.180 -23.991 16.601 1.00 64.44 514 GLN A O 1
ATOM 4087 N N . ARG A 1 515 ? 4.644 -22.297 15.248 1.00 65.19 515 ARG A N 1
ATOM 4088 C CA . ARG A 1 515 ? 3.302 -22.828 14.907 1.00 65.19 515 ARG A CA 1
ATOM 4089 C C . ARG A 1 515 ? 3.309 -23.982 13.896 1.00 65.19 515 ARG A C 1
ATOM 4091 O O . ARG A 1 515 ? 2.255 -24.378 13.398 1.00 65.19 515 ARG A O 1
ATOM 4098 N N . THR A 1 516 ? 4.473 -24.558 13.610 1.00 50.06 516 THR A N 1
ATOM 4099 C CA . THR A 1 516 ? 4.637 -25.694 12.692 1.00 50.06 516 THR A CA 1
ATOM 4100 C C . THR A 1 516 ? 4.186 -27.041 13.249 1.00 50.06 516 THR A C 1
ATOM 4102 O O . THR A 1 516 ? 4.163 -28.017 12.504 1.00 50.06 516 THR A O 1
ATOM 4105 N N . GLN A 1 517 ? 3.805 -27.114 14.522 1.00 49.91 517 GLN A N 1
ATOM 4106 C CA . GLN A 1 517 ? 3.531 -28.381 15.194 1.00 49.91 517 GLN A CA 1
ATOM 4107 C C . GLN A 1 517 ? 2.067 -28.825 14.995 1.00 49.91 517 GLN A C 1
ATOM 4109 O O . GLN A 1 517 ? 1.127 -28.091 15.322 1.00 49.91 517 GLN A O 1
ATOM 4114 N N . ASP A 1 518 ? 1.861 -30.028 14.439 1.00 45.06 518 ASP A N 1
ATOM 4115 C CA . ASP A 1 518 ? 0.597 -30.765 14.583 1.00 45.06 518 ASP A CA 1
ATOM 4116 C C . ASP A 1 518 ? 0.568 -31.337 16.010 1.00 45.06 518 ASP A C 1
ATOM 4118 O O . ASP A 1 518 ? 1.420 -32.165 16.336 1.00 45.06 518 ASP A O 1
ATOM 4122 N N . PRO A 1 519 ? -0.385 -30.940 16.872 1.00 42.22 519 PRO A N 1
ATOM 4123 C CA . PRO A 1 519 ? -0.461 -31.455 18.238 1.00 42.22 519 PRO A CA 1
ATOM 4124 C C . PRO A 1 519 ? -0.694 -32.976 18.326 1.00 42.22 519 PRO A C 1
ATOM 4126 O O . PRO A 1 519 ? -0.581 -33.536 19.411 1.00 42.22 519 PRO A O 1
ATOM 4129 N N . ARG A 1 520 ? -1.012 -33.665 17.217 1.00 46.31 520 ARG A N 1
ATOM 4130 C CA . ARG A 1 520 ? -1.213 -35.128 17.170 1.00 46.31 520 ARG A CA 1
ATOM 4131 C C . ARG A 1 520 ? 0.054 -35.931 16.874 1.00 46.31 520 ARG A C 1
ATOM 4133 O O . ARG A 1 520 ? 0.011 -37.159 16.929 1.00 46.31 520 ARG A O 1
ATOM 4140 N N . HIS A 1 521 ? 1.171 -35.282 16.561 1.00 42.59 521 HIS A N 1
ATOM 4141 C CA . HIS A 1 521 ? 2.455 -35.951 16.359 1.00 42.59 521 HIS A CA 1
ATOM 4142 C C . HIS A 1 521 ? 3.441 -35.456 17.410 1.00 42.59 521 HIS A C 1
ATOM 4144 O O . HIS A 1 521 ? 4.251 -34.564 17.177 1.00 42.59 521 HIS A O 1
ATOM 4150 N N . GLY A 1 522 ? 3.319 -36.037 18.606 1.00 38.84 522 GLY A N 1
ATOM 4151 C CA . GLY A 1 522 ? 4.329 -35.916 19.643 1.00 38.84 522 GLY A CA 1
ATOM 4152 C C . GLY A 1 522 ? 5.651 -36.493 19.146 1.00 38.84 522 GLY A C 1
ATOM 4153 O O . GLY A 1 522 ? 5.738 -37.677 18.840 1.00 38.84 522 GLY A O 1
ATOM 4154 N N . THR A 1 523 ? 6.650 -35.630 19.002 1.00 35.44 523 THR A N 1
ATOM 4155 C CA . THR A 1 523 ? 8.068 -35.840 19.332 1.00 35.44 523 THR A CA 1
ATOM 4156 C C . THR A 1 523 ? 8.827 -34.582 18.923 1.00 35.44 523 THR A C 1
ATOM 4158 O O . THR A 1 523 ? 8.716 -34.092 17.799 1.00 35.44 523 THR A O 1
ATOM 4161 N N . GLU A 1 524 ? 9.578 -34.033 19.873 1.00 45.09 524 GLU A N 1
ATOM 4162 C CA . GLU A 1 524 ? 10.504 -32.926 19.669 1.00 45.09 524 GLU A CA 1
ATOM 4163 C C . GLU A 1 524 ? 11.476 -33.274 18.538 1.00 45.09 524 GLU A C 1
ATOM 4165 O O . GLU A 1 524 ? 12.357 -34.114 18.695 1.00 45.09 524 GLU A O 1
ATOM 4170 N N . THR A 1 525 ? 11.332 -32.630 17.380 1.00 42.59 525 THR A N 1
ATOM 4171 C CA . THR A 1 525 ? 12.414 -32.589 16.395 1.00 42.59 525 THR A CA 1
ATOM 4172 C C . THR A 1 525 ? 13.014 -31.188 16.436 1.00 42.59 525 THR A C 1
ATOM 4174 O O . THR A 1 525 ? 12.299 -30.216 16.169 1.00 42.59 525 THR A O 1
ATOM 4177 N N . PRO A 1 526 ? 14.298 -31.033 16.796 1.00 43.97 526 PRO A N 1
ATOM 4178 C CA . PRO A 1 526 ? 14.931 -29.726 16.856 1.00 43.97 526 PRO A CA 1
ATOM 4179 C C . PRO A 1 526 ? 14.856 -29.060 15.483 1.00 43.97 526 PRO A C 1
ATOM 4181 O O . PRO A 1 526 ? 15.208 -29.687 14.488 1.00 43.97 526 PRO A O 1
ATOM 4184 N N . SER A 1 527 ? 14.408 -27.797 15.448 1.00 58.78 527 SER A N 1
ATOM 4185 C CA . SER A 1 527 ? 14.834 -26.743 14.510 1.00 58.78 527 SER A CA 1
ATOM 4186 C C . SER A 1 527 ? 15.416 -27.256 13.175 1.00 58.78 527 SER A C 1
ATOM 4188 O O . SER A 1 527 ? 16.591 -27.011 12.873 1.00 58.78 527 SER A O 1
ATOM 4190 N N . ARG A 1 528 ? 14.649 -28.008 12.371 1.00 72.75 528 ARG A N 1
ATOM 4191 C CA . ARG A 1 528 ? 15.195 -28.565 11.128 1.00 72.75 528 ARG A CA 1
ATOM 4192 C C . ARG A 1 528 ? 15.474 -27.404 10.183 1.00 72.75 528 ARG A C 1
ATOM 4194 O O . ARG A 1 528 ? 14.553 -26.730 9.733 1.00 72.75 528 ARG A O 1
ATOM 4201 N N . LYS A 1 529 ? 16.753 -27.164 9.897 1.00 86.00 529 LYS A N 1
ATOM 4202 C CA . LYS A 1 529 ? 17.168 -26.235 8.847 1.00 86.00 529 LYS A CA 1
ATOM 4203 C C . LYS A 1 529 ? 16.702 -26.807 7.509 1.00 86.00 529 LYS A C 1
ATOM 4205 O O . LYS A 1 529 ? 17.189 -27.847 7.075 1.00 86.00 529 LYS A O 1
ATOM 4210 N N . GLU A 1 530 ? 15.737 -26.151 6.880 1.00 90.12 530 GLU A N 1
ATOM 4211 C CA . GLU A 1 530 ? 15.231 -26.528 5.562 1.00 90.12 530 GLU A CA 1
ATOM 4212 C C . GLU A 1 530 ? 15.972 -25.748 4.473 1.00 90.12 530 GLU A C 1
ATOM 4214 O O . GLU A 1 530 ? 16.244 -24.561 4.674 1.00 90.12 530 GLU A O 1
ATOM 4219 N N . PRO A 1 531 ? 16.277 -26.360 3.315 1.00 94.25 531 PRO A N 1
ATOM 4220 C CA . PRO A 1 531 ? 16.832 -25.630 2.183 1.00 94.25 531 PRO A CA 1
ATOM 4221 C C . PRO A 1 531 ? 15.814 -24.608 1.664 1.00 94.25 531 PRO A C 1
ATOM 4223 O O . PRO A 1 531 ? 14.621 -24.908 1.543 1.00 94.25 531 PRO A O 1
ATOM 4226 N N . VAL A 1 532 ? 16.293 -23.408 1.338 1.00 95.62 532 VAL A N 1
ATOM 4227 C CA . VAL A 1 532 ? 15.482 -22.287 0.843 1.00 95.62 532 VAL A CA 1
ATOM 4228 C C . VAL A 1 532 ? 16.007 -21.809 -0.503 1.00 95.62 532 VAL A C 1
ATOM 4230 O O . VAL A 1 532 ? 15.330 -22.013 -1.509 1.00 95.62 532 VAL A O 1
ATOM 4233 N N . ARG A 1 533 ? 17.209 -21.213 -0.552 1.00 95.12 533 ARG A N 1
ATOM 4234 C CA . ARG A 1 533 ? 17.736 -20.562 -1.767 1.00 95.12 533 ARG A CA 1
ATOM 4235 C C . ARG A 1 533 ? 17.766 -21.501 -2.975 1.00 95.12 533 ARG A C 1
ATOM 4237 O O . ARG A 1 533 ? 17.256 -21.140 -4.032 1.00 95.12 533 ARG A O 1
ATOM 4244 N N . ALA A 1 534 ? 18.262 -22.726 -2.797 1.00 94.62 534 ALA A N 1
ATOM 4245 C CA . ALA A 1 534 ? 18.324 -23.740 -3.853 1.00 94.62 534 ALA A CA 1
ATOM 4246 C C . ALA A 1 534 ? 16.949 -24.119 -4.451 1.00 94.62 534 ALA A C 1
ATOM 4248 O O . ALA A 1 534 ? 16.879 -24.646 -5.556 1.00 94.62 534 ALA A O 1
ATOM 4249 N N . ARG A 1 535 ? 15.838 -23.837 -3.752 1.00 96.38 535 ARG A N 1
ATOM 4250 C CA . ARG A 1 535 ? 14.467 -24.153 -4.197 1.00 96.38 535 ARG A CA 1
ATOM 4251 C C . ARG A 1 535 ? 13.787 -23.015 -4.958 1.00 96.38 535 ARG A C 1
ATOM 4253 O O . ARG A 1 535 ? 12.656 -23.190 -5.402 1.00 96.38 535 ARG A O 1
ATOM 4260 N N . LEU A 1 536 ? 14.429 -21.852 -5.077 1.00 94.75 536 LEU A N 1
ATOM 4261 C CA . LEU A 1 536 ? 13.852 -20.669 -5.729 1.00 94.75 536 LEU A CA 1
ATOM 4262 C C . LEU A 1 536 ? 14.210 -20.553 -7.216 1.00 94.75 536 LEU A C 1
ATOM 4264 O O . LEU A 1 536 ? 13.698 -19.662 -7.893 1.00 94.75 536 LEU A O 1
ATOM 4268 N N . GLY A 1 537 ? 15.058 -21.451 -7.723 1.00 94.50 537 GLY A N 1
ATOM 4269 C CA . GLY A 1 537 ? 15.579 -21.386 -9.084 1.00 94.50 537 GLY A CA 1
ATOM 4270 C C . GLY A 1 537 ? 16.675 -20.324 -9.254 1.00 94.50 537 GLY A C 1
ATOM 4271 O O . GLY A 1 537 ? 17.159 -19.754 -8.264 1.00 94.50 537 GLY A O 1
ATOM 4272 N N . PRO A 1 538 ? 17.101 -20.065 -10.503 1.00 95.19 538 PRO A N 1
ATOM 4273 C CA . PRO A 1 538 ? 18.185 -19.136 -10.786 1.00 95.19 538 PRO A CA 1
ATOM 4274 C C . PRO A 1 538 ? 17.802 -17.703 -10.410 1.00 95.19 538 PRO A C 1
ATOM 4276 O O . PRO A 1 538 ? 16.652 -17.278 -10.537 1.00 95.19 538 PRO A O 1
ATOM 4279 N N . ARG A 1 539 ? 18.797 -16.942 -9.947 1.00 95.25 539 ARG A N 1
ATOM 4280 C CA . ARG A 1 539 ? 18.620 -15.532 -9.581 1.00 95.25 539 ARG A CA 1
ATOM 4281 C C . ARG A 1 539 ? 18.471 -14.631 -10.809 1.00 95.25 539 ARG A C 1
ATOM 4283 O O . ARG A 1 539 ? 17.727 -13.658 -10.752 1.00 95.25 539 ARG A O 1
ATOM 4290 N N . PHE A 1 540 ? 19.106 -14.994 -11.917 1.00 95.94 540 PHE A N 1
ATOM 4291 C CA . PHE A 1 540 ? 19.078 -14.254 -13.176 1.00 95.94 540 PHE A CA 1
ATOM 4292 C C . PHE A 1 540 ? 18.848 -15.216 -14.341 1.00 95.94 540 PHE A C 1
ATOM 4294 O O . PHE A 1 540 ? 19.223 -16.385 -14.253 1.00 95.94 540 PHE A O 1
ATOM 4301 N N . PHE A 1 541 ? 18.236 -14.728 -15.416 1.00 94.06 541 PHE A N 1
ATOM 4302 C CA . PHE A 1 541 ? 18.215 -15.446 -16.691 1.00 94.06 541 PHE A CA 1
ATOM 4303 C C . PHE A 1 541 ? 19.544 -15.266 -17.438 1.00 94.06 541 PHE A C 1
ATOM 4305 O O . PHE A 1 541 ? 20.237 -14.276 -17.216 1.00 94.06 541 PHE A O 1
ATOM 4312 N N . GLU A 1 542 ? 19.877 -16.189 -18.346 1.00 93.94 542 GLU A N 1
ATOM 4313 C CA . GLU A 1 542 ? 21.131 -16.157 -19.123 1.00 93.94 542 GLU A CA 1
ATOM 4314 C C . GLU A 1 542 ? 21.288 -14.848 -19.907 1.00 93.94 542 GLU A C 1
ATOM 4316 O O . GLU A 1 542 ? 22.297 -14.164 -19.746 1.00 93.94 542 GLU A O 1
ATOM 4321 N N . TRP A 1 543 ? 20.230 -14.398 -20.590 1.00 92.69 543 TRP A N 1
ATOM 4322 C CA . TRP A 1 543 ? 20.219 -13.134 -21.341 1.00 92.69 543 TRP A CA 1
ATOM 4323 C C . TRP A 1 543 ? 20.528 -11.886 -20.498 1.00 92.69 543 TRP A C 1
ATOM 4325 O O . TRP A 1 543 ? 20.948 -10.863 -21.035 1.00 92.69 543 TRP A O 1
ATOM 4335 N N . GLN A 1 544 ? 20.335 -11.931 -19.172 1.00 93.19 544 GLN A N 1
ATOM 4336 C CA . GLN A 1 544 ? 20.703 -10.812 -18.293 1.00 93.19 544 GLN A CA 1
ATOM 4337 C C . GLN A 1 544 ? 22.218 -10.702 -18.082 1.00 93.19 544 GLN A C 1
ATOM 4339 O O . GLN A 1 544 ? 22.688 -9.673 -17.597 1.00 93.19 544 GLN A O 1
ATOM 4344 N N . LEU A 1 545 ? 22.964 -11.767 -18.384 1.00 94.00 545 LEU A N 1
ATOM 4345 C CA . LEU A 1 545 ? 24.391 -11.917 -18.104 1.00 94.00 545 LEU A CA 1
ATOM 4346 C C . LEU A 1 545 ? 25.259 -11.876 -19.371 1.00 94.00 545 LEU A C 1
ATOM 4348 O O . LEU A 1 545 ? 26.478 -11.821 -19.257 1.00 94.00 545 LEU A O 1
ATOM 4352 N N . GLU A 1 546 ? 24.646 -11.903 -20.555 1.00 92.81 546 GLU A N 1
ATOM 4353 C CA . GLU A 1 546 ? 25.339 -12.000 -21.848 1.00 92.81 546 GLU A CA 1
ATOM 4354 C C . GLU A 1 546 ? 26.065 -10.711 -22.266 1.00 92.81 546 GLU A C 1
ATOM 4356 O O . GLU A 1 546 ? 27.110 -10.775 -22.910 1.00 92.81 546 GLU A O 1
ATOM 4361 N N . GLN A 1 547 ? 25.530 -9.537 -21.917 1.00 92.38 547 GLN A N 1
ATOM 4362 C CA . GLN A 1 547 ? 26.091 -8.246 -22.332 1.00 92.38 547 GLN A CA 1
ATOM 4363 C C . GLN A 1 547 ? 27.143 -7.719 -21.350 1.00 92.38 547 GLN A C 1
ATOM 4365 O O . GLN A 1 547 ? 26.985 -7.819 -20.129 1.00 92.38 547 GLN A O 1
ATOM 4370 N N . THR A 1 548 ? 28.172 -7.042 -21.874 1.00 95.69 548 THR A N 1
ATOM 4371 C CA . THR A 1 548 ? 29.085 -6.259 -21.030 1.00 95.69 548 THR A CA 1
ATOM 4372 C C . THR A 1 548 ? 28.364 -5.044 -20.443 1.00 95.69 548 THR A C 1
ATOM 4374 O O . THR A 1 548 ? 27.371 -4.557 -20.989 1.00 95.69 548 THR A O 1
ATOM 4377 N N . ALA A 1 549 ? 28.862 -4.523 -19.317 1.00 95.81 549 ALA A N 1
ATOM 4378 C CA . ALA A 1 549 ? 28.249 -3.367 -18.668 1.00 95.81 549 ALA A CA 1
ATOM 4379 C C . ALA A 1 549 ? 28.205 -2.138 -19.591 1.00 95.81 549 ALA A C 1
ATOM 4381 O O . ALA A 1 549 ? 27.175 -1.474 -19.668 1.00 95.81 549 ALA A O 1
ATOM 4382 N N . GLU A 1 550 ? 29.283 -1.890 -20.337 1.00 96.44 550 GLU A N 1
ATOM 4383 C CA . GLU A 1 550 ? 29.386 -0.792 -21.302 1.00 96.44 550 GLU A CA 1
ATOM 4384 C C . GLU A 1 550 ? 28.322 -0.895 -22.403 1.00 96.44 550 GLU A C 1
ATOM 4386 O O . GLU A 1 550 ? 27.535 0.032 -22.582 1.00 96.44 550 GLU A O 1
ATOM 4391 N N . GLN A 1 551 ? 28.227 -2.045 -23.082 1.00 96.44 551 GLN A N 1
ATOM 4392 C CA . GLN A 1 551 ? 27.227 -2.274 -24.132 1.00 96.44 551 GLN A CA 1
ATOM 4393 C C . GLN A 1 551 ? 25.801 -2.083 -23.604 1.00 96.44 551 GLN A C 1
ATOM 4395 O O . GLN A 1 551 ? 24.978 -1.417 -24.233 1.00 96.44 551 GLN A O 1
ATOM 4400 N N . SER A 1 552 ? 25.526 -2.630 -22.420 1.00 96.25 552 SER A N 1
ATOM 4401 C CA . SER A 1 552 ? 24.206 -2.574 -21.799 1.00 96.25 552 SER A CA 1
ATOM 4402 C C . SER A 1 552 ? 23.813 -1.137 -21.410 1.00 96.25 552 SER A C 1
ATOM 4404 O O . SER A 1 552 ? 22.672 -0.728 -21.613 1.00 96.25 552 SER A O 1
ATOM 4406 N N . TRP A 1 553 ? 24.741 -0.324 -20.895 1.00 97.44 553 TRP A N 1
ATOM 4407 C CA . TRP A 1 553 ? 24.459 1.079 -20.553 1.00 97.44 553 TRP A CA 1
ATOM 4408 C C . TRP A 1 553 ? 24.399 2.012 -21.766 1.00 97.44 553 TRP A C 1
ATOM 4410 O O . TRP A 1 553 ? 23.610 2.962 -21.751 1.00 97.44 553 TRP A O 1
ATOM 4420 N N . THR A 1 554 ? 25.148 1.729 -22.833 1.00 97.12 554 THR A N 1
ATOM 4421 C CA . THR A 1 554 ? 24.970 2.415 -24.122 1.00 97.12 554 THR A CA 1
ATOM 4422 C C . THR A 1 554 ? 23.567 2.166 -24.675 1.00 97.12 554 THR A C 1
ATOM 4424 O O . THR A 1 554 ? 22.888 3.110 -25.077 1.00 97.12 554 THR A O 1
ATOM 4427 N N . GLU A 1 555 ? 23.076 0.924 -24.601 1.00 96.00 555 GLU A N 1
ATOM 4428 C CA . GLU A 1 555 ? 21.695 0.582 -24.964 1.00 96.00 555 GLU A CA 1
ATOM 4429 C C . GLU A 1 555 ? 20.669 1.366 -24.122 1.00 96.00 555 GLU A C 1
ATOM 4431 O O . GLU A 1 555 ? 19.745 1.975 -24.666 1.00 96.00 555 GLU A O 1
ATOM 4436 N N . CYS A 1 556 ? 20.845 1.408 -22.796 1.00 96.81 556 CYS A N 1
ATOM 4437 C CA . CYS A 1 556 ? 19.991 2.198 -21.901 1.00 96.81 556 CYS A CA 1
ATOM 4438 C C . CYS A 1 556 ? 19.966 3.684 -22.285 1.00 96.81 556 CYS A C 1
ATOM 4440 O O . CYS A 1 556 ? 18.902 4.304 -22.330 1.00 96.81 556 CYS A O 1
ATOM 4442 N N . THR A 1 557 ? 21.134 4.256 -22.575 1.00 97.12 557 THR A N 1
ATOM 4443 C CA . THR A 1 557 ? 21.271 5.668 -22.953 1.00 97.12 557 THR A CA 1
ATOM 4444 C C . THR A 1 557 ? 20.504 5.957 -24.240 1.00 97.12 557 THR A C 1
ATOM 4446 O O . THR A 1 557 ? 19.694 6.883 -24.274 1.00 97.12 557 THR A O 1
ATOM 4449 N N . HIS A 1 558 ? 20.657 5.096 -25.248 1.00 96.50 558 HIS A N 1
ATOM 4450 C CA . HIS A 1 558 ? 19.929 5.204 -26.509 1.00 96.50 558 HIS A CA 1
ATOM 4451 C C . HIS A 1 558 ? 18.404 5.146 -26.312 1.00 96.50 558 HIS A C 1
ATOM 4453 O O . HIS A 1 558 ? 17.669 5.981 -26.843 1.00 96.50 558 HIS A O 1
ATOM 4459 N N . HIS A 1 559 ? 17.905 4.214 -25.493 1.00 96.12 559 HIS A N 1
ATOM 4460 C CA . HIS A 1 559 ? 16.480 4.164 -25.155 1.00 96.12 559 HIS A CA 1
ATOM 4461 C C . HIS A 1 559 ? 16.003 5.434 -24.436 1.00 96.12 559 HIS A C 1
ATOM 4463 O O . HIS A 1 559 ? 14.927 5.948 -24.743 1.00 96.12 559 HIS A O 1
ATOM 4469 N N . ALA A 1 560 ? 16.790 5.969 -23.499 1.00 95.50 560 ALA A N 1
ATOM 4470 C CA . ALA A 1 560 ? 16.435 7.189 -22.779 1.00 95.50 560 ALA A CA 1
ATOM 4471 C C . ALA A 1 560 ? 16.344 8.410 -23.715 1.00 95.50 560 ALA A C 1
ATOM 4473 O O . ALA A 1 560 ? 15.434 9.229 -23.559 1.00 95.50 560 ALA A O 1
ATOM 4474 N N . GLU A 1 561 ? 17.239 8.518 -24.699 1.00 95.00 561 GLU A N 1
ATOM 4475 C CA . GLU A 1 561 ? 17.220 9.556 -25.739 1.00 95.00 561 GLU A CA 1
ATOM 4476 C C . GLU A 1 561 ? 16.005 9.428 -26.660 1.00 95.00 561 GLU A C 1
ATOM 4478 O O . GLU A 1 561 ? 15.281 10.407 -26.856 1.00 95.00 561 GLU A O 1
ATOM 4483 N N . LEU A 1 562 ? 15.719 8.216 -27.149 1.00 92.38 562 LEU A N 1
ATOM 4484 C CA . LEU A 1 562 ? 14.536 7.944 -27.970 1.00 92.38 562 LEU A CA 1
ATOM 4485 C C . LEU A 1 562 ? 13.241 8.287 -27.242 1.00 92.38 562 LEU A C 1
ATOM 4487 O O . LEU A 1 562 ? 12.310 8.804 -27.854 1.00 92.38 562 LEU A O 1
ATOM 4491 N N . LEU A 1 563 ? 13.178 8.014 -25.939 1.00 90.25 563 LEU A N 1
ATOM 4492 C CA . LEU A 1 563 ? 12.039 8.416 -25.137 1.00 90.25 563 LEU A CA 1
ATOM 4493 C C . LEU A 1 563 ? 11.984 9.942 -25.038 1.00 90.25 563 LEU A C 1
ATOM 4495 O O . LEU A 1 563 ? 10.915 10.492 -25.241 1.00 90.25 563 LEU A O 1
ATOM 4499 N N . ARG A 1 564 ? 13.081 10.660 -24.740 1.00 83.88 564 ARG A N 1
ATOM 4500 C CA . ARG A 1 564 ? 13.095 12.144 -24.626 1.00 83.88 564 ARG A CA 1
ATOM 4501 C C . ARG A 1 564 ? 12.612 12.873 -25.885 1.00 83.88 564 ARG A C 1
ATOM 4503 O O . ARG A 1 564 ? 12.032 13.942 -25.749 1.00 83.88 564 ARG A O 1
ATOM 4510 N N . GLY A 1 565 ? 12.864 12.314 -27.067 1.00 66.81 565 GLY A N 1
ATOM 4511 C CA . GLY A 1 565 ? 12.429 12.885 -28.344 1.00 66.81 565 GLY A CA 1
ATOM 4512 C C . GLY A 1 565 ? 10.962 12.628 -28.715 1.00 66.81 565 GLY A C 1
ATOM 4513 O O . GLY A 1 565 ? 10.568 13.004 -29.816 1.00 66.81 565 GLY A O 1
ATOM 4514 N N . ARG A 1 566 ? 10.182 11.962 -27.853 1.00 62.44 566 ARG A N 1
ATOM 4515 C CA . ARG A 1 566 ? 8.784 11.573 -28.091 1.00 62.44 566 ARG A CA 1
ATOM 4516 C C . ARG A 1 566 ? 7.798 12.295 -27.187 1.00 62.44 566 ARG A C 1
ATOM 4518 O O . ARG A 1 566 ? 8.139 12.522 -26.001 1.00 62.44 566 ARG A O 1
#